Protein AF-A0A8J6APU3-F1 (afdb_monomer_lite)

Organism: NCBI:txid201153

InterPro domains:
  IPR000061 SWAP/Surp [PF01805] (98-144)
  IPR000061 SWAP/Surp [PS50128] (8-51)
  IPR000061 SWAP/Surp [PS50128] (97-137)
  IPR000061 SWAP/Surp [SM00648] (6-60)
  IPR000061 SWAP/Surp [SM00648] (95-146)
  IPR022030 Splicing factor 3A subunit 1, conserved domain [PF12230] (175-327)
  IPR035967 SWAP/Surp superfamily [G3DSA:1.10.10.790] (98-146)
  IPR035967 SWAP/Surp superfamily [SSF109905] (78-145)
  IPR045146 Splicing factor 3A subunit 1 [PTHR15316] (28-397)

pLDDT: mean 70.63, std 18.74, range [27.7, 94.56]

Structure (mmCIF, N/CA/C/O backbone):
data_AF-A0A8J6APU3-F1
#
_entry.id   AF-A0A8J6APU3-F1
#
loop_
_atom_site.group_PDB
_atom_site.id
_atom_site.type_symbol
_atom_site.label_atom_id
_atom_site.label_alt_id
_atom_site.label_comp_id
_atom_site.label_asym_id
_atom_site.label_entity_id
_atom_site.label_seq_id
_atom_site.pdbx_PDB_ins_code
_atom_site.Cartn_x
_atom_site.Cartn_y
_atom_site.Cartn_z
_atom_site.occupancy
_atom_site.B_iso_or_equiv
_atom_site.auth_seq_id
_atom_site.auth_comp_id
_atom_site.auth_asym_id
_atom_site.auth_atom_id
_atom_site.pdbx_PDB_model_num
ATOM 1 N N . MET A 1 1 ? -46.783 -2.127 -3.466 1.00 32.34 1 MET A N 1
ATOM 2 C CA . MET A 1 1 ? -48.117 -1.598 -3.127 1.00 32.34 1 MET A CA 1
ATOM 3 C C . MET A 1 1 ? -47.924 -0.583 -2.020 1.00 32.34 1 MET A C 1
ATOM 5 O O . MET A 1 1 ? -47.580 -0.977 -0.917 1.00 32.34 1 MET A O 1
ATOM 9 N N . GLY A 1 2 ? -47.974 0.704 -2.359 1.00 40.50 2 GLY A N 1
ATOM 10 C CA . GLY A 1 2 ? -47.818 1.807 -1.412 1.00 40.50 2 GLY A CA 1
ATOM 11 C C . GLY A 1 2 ? -49.187 2.360 -1.051 1.00 40.50 2 GLY A C 1
ATOM 12 O O . GLY A 1 2 ? -49.565 3.407 -1.561 1.00 40.50 2 GLY A O 1
ATOM 13 N N . GLU A 1 3 ? -49.946 1.629 -0.237 1.00 48.41 3 GLU A N 1
ATOM 14 C CA . GLU A 1 3 ? -51.064 2.245 0.475 1.00 48.41 3 GLU A CA 1
ATOM 15 C C . GLU A 1 3 ? -50.452 3.099 1.584 1.00 48.41 3 GLU A C 1
ATOM 17 O O . GLU A 1 3 ? -49.769 2.589 2.475 1.00 48.41 3 GLU A O 1
ATOM 22 N N . GLU A 1 4 ? -50.606 4.417 1.470 1.00 55.50 4 GLU A N 1
ATOM 23 C CA . GLU A 1 4 ? -50.186 5.350 2.507 1.00 55.50 4 GLU A CA 1
ATOM 24 C C . GLU A 1 4 ? -50.868 4.954 3.818 1.00 55.50 4 GLU A C 1
ATOM 26 O O . GLU A 1 4 ? -52.095 4.979 3.935 1.00 55.50 4 GLU A O 1
ATOM 31 N N . LEU A 1 5 ? -50.068 4.532 4.800 1.00 61.56 5 LEU A N 1
ATOM 32 C CA . LEU A 1 5 ? -50.593 4.145 6.100 1.00 61.56 5 LEU A CA 1
ATOM 33 C C . LEU A 1 5 ? -51.383 5.307 6.723 1.00 61.56 5 LEU A C 1
ATOM 35 O O . LEU A 1 5 ? -50.928 6.454 6.650 1.00 61.56 5 LEU A O 1
ATOM 39 N N . PRO A 1 6 ? -52.511 5.032 7.406 1.00 76.56 6 PRO A N 1
ATOM 40 C CA . PRO A 1 6 ? -53.316 6.077 8.018 1.00 76.56 6 PRO A CA 1
ATOM 41 C C . PRO A 1 6 ? -52.469 6.966 8.947 1.00 76.56 6 PRO A C 1
ATOM 43 O O . PRO A 1 6 ? -51.793 6.443 9.841 1.00 76.56 6 PRO A O 1
ATOM 46 N N . PRO A 1 7 ? -52.524 8.306 8.818 1.00 78.38 7 PRO A N 1
ATOM 47 C CA . PRO A 1 7 ? -51.720 9.221 9.638 1.00 78.38 7 PRO A CA 1
ATOM 48 C C . PRO A 1 7 ? -52.006 9.072 11.143 1.00 78.38 7 PRO A C 1
ATOM 50 O O . PRO A 1 7 ? -51.136 9.325 11.979 1.00 78.38 7 PRO A O 1
ATOM 53 N N . LEU A 1 8 ? -53.204 8.591 11.487 1.00 82.19 8 LEU A N 1
ATOM 54 C CA . LEU A 1 8 ? -53.619 8.259 12.850 1.00 82.19 8 LEU A CA 1
ATOM 55 C C . LEU A 1 8 ? -52.772 7.143 13.480 1.00 82.19 8 LEU A C 1
ATOM 57 O O . LEU A 1 8 ? -52.481 7.208 14.675 1.00 82.19 8 LEU A O 1
ATOM 61 N N . LEU A 1 9 ? -52.332 6.151 12.700 1.00 84.50 9 LEU A N 1
ATOM 62 C CA . LEU A 1 9 ? -51.516 5.036 13.192 1.00 84.50 9 LEU A CA 1
ATOM 63 C C . LEU A 1 9 ? -50.128 5.521 13.625 1.00 84.50 9 LEU A C 1
ATOM 65 O O . LEU A 1 9 ? -49.634 5.147 14.686 1.00 84.50 9 LEU A O 1
ATOM 69 N N . LYS A 1 10 ? -49.533 6.435 12.855 1.00 84.50 10 LYS A N 1
ATOM 70 C CA . LYS A 1 10 ? -48.237 7.037 13.188 1.00 84.50 10 LYS A CA 1
ATOM 71 C C . LYS A 1 10 ? -48.311 7.904 14.449 1.00 84.50 10 LYS A C 1
ATOM 73 O O . LYS A 1 10 ? -47.533 7.702 15.376 1.00 84.50 10 LYS A O 1
ATOM 78 N N . GLN A 1 11 ? -49.286 8.811 14.525 1.00 87.50 11 GLN A N 1
ATOM 79 C CA . GLN A 1 11 ? -49.452 9.704 15.683 1.00 87.50 11 GLN A CA 1
ATOM 80 C C . GLN A 1 11 ? -49.781 8.947 16.978 1.00 87.50 11 GLN A C 1
ATOM 82 O O . GLN A 1 11 ? -49.394 9.358 18.073 1.00 87.50 11 GLN A O 1
ATOM 87 N N . THR A 1 12 ? -50.526 7.844 16.877 1.00 86.44 12 THR A N 1
ATOM 88 C CA . THR A 1 12 ? -50.808 6.987 18.035 1.00 86.44 12 THR A CA 1
ATOM 89 C C . THR A 1 12 ? -49.590 6.179 18.449 1.00 86.44 12 THR A C 1
ATOM 91 O O . THR A 1 12 ? -49.342 6.072 19.649 1.00 86.44 12 THR A O 1
ATOM 94 N N . ALA A 1 13 ? -48.803 5.669 17.497 1.00 87.19 13 ALA A N 1
ATOM 95 C CA . ALA A 1 13 ? -47.566 4.954 17.793 1.00 87.19 13 ALA A CA 1
ATOM 96 C C . ALA A 1 13 ? -46.557 5.852 18.523 1.00 87.19 13 ALA A C 1
ATOM 98 O O . ALA A 1 13 ? -45.991 5.429 19.527 1.00 87.19 13 ALA A O 1
ATOM 99 N N . GLU A 1 14 ? -46.406 7.110 18.095 1.00 87.38 14 GLU A N 1
ATOM 100 C CA . GLU A 1 14 ? -45.555 8.112 18.757 1.00 87.38 14 GLU A CA 1
ATOM 101 C C . GLU A 1 14 ? -45.978 8.332 20.222 1.00 87.38 14 GLU A C 1
ATOM 103 O O . GLU A 1 14 ? -45.182 8.146 21.142 1.00 87.38 14 GLU A O 1
ATOM 108 N N . LYS A 1 15 ? -47.268 8.595 20.474 1.00 86.19 15 LYS A N 1
ATOM 109 C CA . LYS A 1 15 ? -47.791 8.816 21.839 1.00 86.19 15 LYS A CA 1
ATOM 110 C C . LYS A 1 15 ? -47.690 7.587 22.746 1.00 86.19 15 LYS A C 1
ATOM 112 O O . LYS A 1 15 ? -47.531 7.714 23.968 1.00 86.19 15 LYS A O 1
ATOM 117 N N . VAL A 1 16 ? -47.830 6.394 22.171 1.00 89.00 16 VAL A N 1
ATOM 118 C CA . VAL A 1 16 ? -47.696 5.119 22.887 1.00 89.00 16 VAL A CA 1
ATOM 119 C C . VAL A 1 16 ? -46.230 4.826 23.208 1.00 89.00 16 VAL A C 1
ATOM 121 O O . VAL A 1 16 ? -45.948 4.336 24.302 1.00 89.00 16 VAL A O 1
ATOM 124 N N . ALA A 1 17 ? -45.306 5.188 22.317 1.00 85.44 17 ALA A N 1
ATOM 125 C CA . ALA A 1 17 ? -43.870 5.006 22.501 1.00 85.44 17 ALA A CA 1
ATOM 126 C C . ALA A 1 17 ? -43.248 5.959 23.543 1.00 85.44 17 ALA A C 1
ATOM 128 O O . ALA A 1 17 ? -42.246 5.599 24.154 1.00 85.44 17 ALA A O 1
ATOM 129 N N . GLU A 1 18 ? -43.854 7.124 23.819 1.00 85.44 18 GLU A N 1
ATOM 130 C CA . GLU A 1 18 ? -43.413 8.115 24.829 1.00 85.44 18 GLU A CA 1
ATOM 131 C C . GLU A 1 18 ? -43.558 7.640 26.302 1.00 85.44 18 GLU A C 1
ATOM 133 O O . GLU A 1 18 ? -43.985 8.389 27.182 1.00 85.44 18 GLU A O 1
ATOM 138 N N . GLY A 1 19 ? -43.333 6.364 26.614 1.00 76.56 19 GLY A N 1
ATOM 139 C CA . GLY A 1 19 ? -43.413 5.830 27.977 1.00 76.56 19 GLY A CA 1
ATOM 140 C C . GLY A 1 19 ? -43.647 4.322 28.025 1.00 76.56 19 GLY A C 1
ATOM 141 O O . GLY A 1 19 ? -43.232 3.581 27.134 1.00 76.56 19 GLY A O 1
ATOM 142 N N . ASP A 1 20 ? -44.325 3.850 29.073 1.00 83.44 20 ASP A N 1
ATOM 143 C CA . ASP A 1 20 ? -44.673 2.434 29.189 1.00 83.44 20 ASP A CA 1
ATOM 144 C C . ASP A 1 20 ? -45.795 2.051 28.207 1.00 83.44 20 ASP A C 1
ATOM 146 O O . ASP A 1 20 ? -46.993 2.180 28.485 1.00 83.44 20 ASP A O 1
ATOM 150 N N . TYR A 1 21 ? -45.379 1.625 27.014 1.00 82.62 21 TYR A N 1
ATOM 151 C CA . TYR A 1 21 ? -46.256 1.246 25.909 1.00 82.62 21 TYR A CA 1
ATOM 152 C C . TYR A 1 21 ? -47.285 0.179 26.292 1.00 82.62 21 TYR A C 1
ATOM 154 O O . TYR A 1 21 ? -48.434 0.302 25.880 1.00 82.62 21 TYR A O 1
ATOM 162 N N . MET A 1 22 ? -46.933 -0.812 27.122 1.00 81.06 22 MET A N 1
ATOM 163 C CA . MET A 1 22 ? -47.858 -1.889 27.501 1.00 81.06 22 MET A CA 1
ATOM 164 C C . MET A 1 22 ? -49.044 -1.337 28.295 1.00 81.06 22 MET A C 1
ATOM 166 O O . MET A 1 22 ? -50.201 -1.637 27.992 1.00 81.06 22 MET A O 1
ATOM 170 N N . TYR A 1 23 ? -48.767 -0.451 29.254 1.00 84.31 23 TYR A N 1
ATOM 171 C CA . TYR A 1 23 ? -49.804 0.229 30.024 1.00 84.31 23 TYR A CA 1
ATOM 172 C C . TYR A 1 23 ? -50.648 1.169 29.148 1.00 84.31 23 TYR A C 1
ATOM 174 O O . TYR A 1 23 ? -51.879 1.160 29.218 1.00 84.31 23 TYR A O 1
ATOM 182 N N . LYS A 1 24 ? -50.006 1.957 28.275 1.00 82.62 24 LYS A N 1
ATOM 183 C CA . LYS A 1 24 ? -50.699 2.899 27.381 1.00 82.62 24 LYS A CA 1
ATOM 184 C C . LYS A 1 24 ? -51.589 2.194 26.355 1.00 82.62 24 LYS A C 1
ATOM 186 O O . LYS A 1 24 ? -52.689 2.677 26.098 1.00 82.62 24 LYS A O 1
ATOM 191 N N . ILE A 1 25 ? -51.164 1.054 25.810 1.00 84.81 25 ILE A N 1
ATOM 192 C CA . ILE A 1 25 ? -51.972 0.236 24.894 1.00 84.81 25 ILE A CA 1
ATOM 193 C C . ILE A 1 25 ? -53.213 -0.288 25.619 1.00 84.81 25 ILE A C 1
ATOM 195 O O . ILE A 1 25 ? -54.319 -0.134 25.105 1.00 84.81 25 ILE A O 1
ATOM 199 N N . GLY A 1 26 ? -53.063 -0.831 26.833 1.00 81.75 26 GLY A N 1
ATOM 200 C CA . GLY A 1 26 ? -54.200 -1.288 27.640 1.00 81.75 26 GLY A CA 1
ATOM 201 C C . GLY A 1 26 ? -55.183 -0.160 27.977 1.00 81.75 26 GLY A C 1
ATOM 202 O O . GLY A 1 26 ? -56.396 -0.310 27.819 1.00 81.75 26 GLY A O 1
ATOM 203 N N . TYR A 1 27 ? -54.663 1.006 28.361 1.00 84.81 27 TYR A N 1
ATOM 204 C CA . TYR A 1 27 ? -55.464 2.188 28.680 1.00 84.81 27 TYR A CA 1
ATOM 205 C C . TYR A 1 27 ? -56.222 2.753 27.468 1.00 84.81 27 TYR A C 1
ATOM 207 O O . TYR A 1 27 ? -57.401 3.102 27.568 1.00 84.81 27 TYR A O 1
ATOM 215 N N . LEU A 1 28 ? -55.559 2.843 26.311 1.00 82.69 28 LEU A N 1
ATOM 216 C CA . LEU A 1 28 ? -56.161 3.356 25.080 1.00 82.69 28 LEU A CA 1
ATOM 217 C C . LEU A 1 28 ? -57.164 2.366 24.484 1.00 82.69 28 LEU A C 1
ATOM 219 O O . LEU A 1 28 ? -58.228 2.797 24.049 1.00 82.69 28 LEU A O 1
ATOM 223 N N . ARG A 1 29 ? -56.912 1.053 24.562 1.00 83.56 29 ARG A N 1
ATOM 224 C CA . ARG A 1 29 ? -57.904 0.031 24.188 1.00 83.56 29 ARG A CA 1
ATOM 225 C C . ARG A 1 29 ? -59.203 0.207 24.974 1.00 83.56 29 ARG A C 1
ATOM 227 O O . ARG A 1 29 ? -60.267 0.267 24.371 1.00 83.56 29 ARG A O 1
ATOM 234 N N . GLY A 1 30 ? -59.126 0.399 26.293 1.00 80.62 30 GLY A N 1
ATOM 235 C CA . GLY A 1 30 ? -60.315 0.603 27.131 1.00 80.62 30 GLY A CA 1
ATOM 236 C C . GLY A 1 30 ? -61.104 1.881 26.811 1.00 80.62 30 GLY A C 1
ATOM 237 O O . GLY A 1 30 ? -62.327 1.897 26.913 1.00 80.62 30 GLY A O 1
ATOM 238 N N . LYS A 1 31 ? -60.427 2.956 26.390 1.00 82.25 31 LYS A N 1
ATOM 239 C CA . LYS A 1 31 ? -61.074 4.239 26.058 1.00 82.25 31 LYS A CA 1
ATOM 240 C C . LYS A 1 31 ? -61.615 4.324 24.636 1.00 82.25 31 LYS A C 1
ATOM 242 O O . LYS A 1 31 ? -62.488 5.149 24.370 1.00 82.25 31 LYS A O 1
ATOM 247 N N . VAL A 1 32 ? -61.064 3.530 23.724 1.00 80.62 32 VAL A N 1
ATOM 248 C CA . VAL A 1 32 ? -61.263 3.704 22.283 1.00 80.62 32 VAL A CA 1
ATOM 249 C C . VAL A 1 32 ? -61.866 2.454 21.620 1.00 80.62 32 VAL A C 1
ATOM 251 O O . VAL A 1 32 ? -62.136 2.474 20.426 1.00 80.62 32 VAL A O 1
ATOM 254 N N . ALA A 1 33 ? -62.202 1.419 22.403 1.00 75.75 33 ALA A N 1
ATOM 255 C CA . ALA A 1 33 ? -62.809 0.159 21.949 1.00 75.75 33 ALA A CA 1
ATOM 256 C C . ALA A 1 33 ? -64.020 0.318 21.010 1.00 75.75 33 ALA A C 1
ATOM 258 O O . ALA A 1 33 ? -64.221 -0.506 20.125 1.00 75.75 33 ALA A O 1
ATOM 259 N N . ASN A 1 34 ? -64.811 1.383 21.173 1.00 78.25 34 ASN A N 1
ATOM 260 C CA . ASN A 1 34 ? -66.019 1.617 20.376 1.00 78.25 34 ASN A CA 1
ATOM 261 C C . ASN A 1 34 ? -65.777 2.452 19.105 1.00 78.25 34 ASN A C 1
ATOM 263 O O . ASN A 1 34 ? -66.731 2.743 18.386 1.00 78.25 34 ASN A O 1
ATOM 267 N N . ARG A 1 35 ? -64.539 2.893 18.830 1.00 83.12 35 ARG A N 1
ATOM 268 C CA . ARG A 1 35 ? -64.227 3.702 17.643 1.00 83.12 35 ARG A CA 1
ATOM 269 C C . ARG A 1 35 ? -63.579 2.839 16.555 1.00 83.12 35 ARG A C 1
ATOM 271 O O . ARG A 1 35 ? -62.483 2.328 16.782 1.00 83.12 35 ARG A O 1
ATOM 278 N N . PRO A 1 36 ? -64.182 2.740 15.355 1.00 80.25 36 PRO A N 1
ATOM 279 C CA . PRO A 1 36 ? -63.634 1.925 14.268 1.00 80.25 36 PRO A CA 1
ATOM 280 C C . PRO A 1 36 ? -62.301 2.470 13.733 1.00 80.25 36 PRO A C 1
ATOM 282 O O . PRO A 1 36 ? -61.486 1.712 13.224 1.00 80.25 36 PRO A O 1
ATOM 285 N N . GLU A 1 37 ? -62.033 3.766 13.915 1.00 80.81 37 GLU A N 1
ATOM 286 C CA . GLU A 1 37 ? -60.779 4.427 13.520 1.00 80.81 37 GLU A CA 1
ATOM 287 C C . GLU A 1 37 ? -59.535 3.869 14.233 1.00 80.81 37 GLU A C 1
ATOM 289 O O . GLU A 1 37 ? -58.425 4.041 13.741 1.00 80.81 37 GLU A O 1
ATOM 294 N N . PHE A 1 38 ? -59.711 3.201 15.379 1.00 82.81 38 PHE A N 1
ATOM 295 C CA . PHE A 1 38 ? -58.631 2.615 16.182 1.00 82.81 38 PHE A CA 1
ATOM 296 C C . PHE A 1 38 ? -58.714 1.086 16.230 1.00 82.81 38 PHE A C 1
ATOM 298 O O . PHE A 1 38 ? -58.147 0.462 17.129 1.00 82.81 38 PHE A O 1
ATOM 305 N N . ALA A 1 39 ? -59.396 0.470 15.258 1.00 83.06 39 ALA A N 1
ATOM 306 C CA . ALA A 1 39 ? -59.475 -0.984 15.129 1.00 83.06 39 ALA A CA 1
ATOM 307 C C . ALA A 1 39 ? -58.082 -1.643 15.091 1.00 83.06 39 ALA A C 1
ATOM 309 O O . ALA A 1 39 ? -57.896 -2.689 15.711 1.00 83.06 39 ALA A O 1
ATOM 310 N N . PHE A 1 40 ? -57.085 -0.948 14.522 1.00 85.81 40 PHE A N 1
ATOM 311 C CA . PHE A 1 40 ? -55.686 -1.387 14.447 1.00 85.81 40 PHE A CA 1
ATOM 312 C C . PHE A 1 40 ? -55.004 -1.576 15.811 1.00 85.81 40 PHE A C 1
ATOM 314 O O . PHE A 1 40 ? -53.901 -2.112 15.870 1.00 85.81 40 PHE A O 1
ATOM 321 N N . MET A 1 41 ? -55.609 -1.126 16.917 1.00 83.38 41 MET A N 1
ATOM 322 C CA . MET A 1 41 ? -55.101 -1.384 18.269 1.00 83.38 41 MET A CA 1
ATOM 323 C C . MET A 1 41 ? -55.495 -2.768 18.803 1.00 83.38 41 MET A C 1
ATOM 325 O O . MET A 1 41 ? -54.903 -3.227 19.787 1.00 83.38 41 MET A O 1
ATOM 329 N N . ASN A 1 42 ? -56.471 -3.434 18.187 1.00 85.12 42 ASN A N 1
ATOM 330 C CA . ASN A 1 42 ? -56.904 -4.774 18.566 1.00 85.12 42 ASN A CA 1
ATOM 331 C C . ASN A 1 42 ? -56.001 -5.830 17.925 1.00 85.12 42 ASN A C 1
ATOM 333 O O . ASN A 1 42 ? -55.644 -5.720 16.760 1.00 85.12 42 ASN A O 1
ATOM 337 N N . GLU A 1 43 ? -55.691 -6.897 18.662 1.00 83.94 43 GLU A N 1
ATOM 338 C CA . GLU A 1 43 ? -54.866 -8.017 18.165 1.00 83.94 43 GLU A CA 1
ATOM 339 C C . GLU A 1 43 ? -55.480 -8.759 16.973 1.00 83.94 43 GLU A C 1
ATOM 341 O O . GLU A 1 43 ? -54.780 -9.461 16.252 1.00 83.94 43 GLU A O 1
ATOM 346 N N . THR A 1 44 ? -56.782 -8.597 16.751 1.00 84.81 44 THR A N 1
ATOM 347 C CA . THR A 1 44 ? -57.516 -9.227 15.653 1.00 84.81 44 THR A CA 1
ATOM 348 C C . THR A 1 44 ? -57.380 -8.487 14.318 1.00 84.81 44 THR A C 1
ATOM 350 O O . THR A 1 44 ? -57.840 -9.006 13.305 1.00 84.81 44 THR A O 1
ATOM 353 N N . ASP A 1 45 ? -56.810 -7.276 14.298 1.00 85.69 45 ASP A N 1
ATOM 354 C CA . ASP A 1 45 ? -56.648 -6.466 13.082 1.00 85.69 45 ASP A CA 1
ATOM 355 C C . ASP A 1 45 ? -55.291 -6.755 12.395 1.00 85.69 45 ASP A C 1
ATOM 357 O O . ASP A 1 45 ? -54.252 -6.704 13.062 1.00 85.69 45 ASP A O 1
ATOM 361 N N . PRO A 1 46 ? -55.247 -7.006 11.069 1.00 86.94 46 PRO A N 1
ATOM 362 C CA . PRO A 1 46 ? -54.002 -7.151 10.305 1.00 86.94 46 PRO A CA 1
ATOM 363 C C . PRO A 1 46 ? -52.991 -6.003 10.478 1.00 86.94 46 PRO A C 1
ATOM 365 O O . PRO A 1 46 ? -51.780 -6.224 10.405 1.00 86.94 46 PRO A O 1
ATOM 368 N N . LEU A 1 47 ? -53.460 -4.776 10.731 1.00 86.88 47 LEU A N 1
ATOM 369 C CA . LEU A 1 47 ? -52.611 -3.592 10.908 1.00 86.88 47 LEU A CA 1
ATOM 370 C C . LEU A 1 47 ? -51.951 -3.510 12.295 1.00 86.88 47 LEU A C 1
ATOM 372 O O . LEU A 1 47 ? -51.008 -2.733 12.479 1.00 86.88 47 LEU A O 1
ATOM 376 N N . TYR A 1 48 ? -52.379 -4.333 13.256 1.00 87.44 48 TYR A N 1
ATOM 377 C CA . TYR A 1 48 ? -51.821 -4.365 14.609 1.00 87.44 48 TYR A CA 1
ATOM 378 C C . TYR A 1 48 ? -50.331 -4.728 14.625 1.00 87.44 48 TYR A C 1
ATOM 380 O O . TYR A 1 48 ? -49.544 -4.113 15.349 1.00 87.44 48 TYR A O 1
ATOM 388 N N . GLY A 1 49 ? -49.915 -5.671 13.773 1.00 87.00 49 GLY A N 1
ATOM 389 C CA . GLY A 1 49 ? -48.507 -6.053 13.637 1.00 87.00 49 GLY A CA 1
ATOM 390 C C . GLY A 1 49 ? -47.625 -4.893 13.164 1.00 87.00 49 GLY A C 1
ATOM 391 O O . GLY A 1 49 ? -46.547 -4.666 13.714 1.00 87.00 49 GLY A O 1
ATOM 392 N N . HIS A 1 50 ? -48.111 -4.099 12.205 1.00 85.81 50 HIS A N 1
ATOM 393 C CA . HIS A 1 50 ? -47.398 -2.918 11.713 1.00 85.81 50 HIS A CA 1
ATOM 394 C C . HIS A 1 50 ? -47.357 -1.797 12.764 1.00 85.81 50 HIS A C 1
ATOM 396 O O . HIS A 1 50 ? -46.331 -1.137 12.932 1.00 85.81 50 HIS A O 1
ATOM 402 N N . PHE A 1 51 ? -48.446 -1.591 13.511 1.00 88.81 51 PHE A N 1
ATOM 403 C CA . PHE A 1 51 ? -48.488 -0.648 14.630 1.00 88.81 51 PHE A CA 1
ATOM 404 C C . PHE A 1 51 ? -47.474 -1.013 15.727 1.00 88.81 51 PHE A C 1
ATOM 406 O O . PHE A 1 51 ? -46.706 -0.153 16.158 1.00 88.81 51 PHE A O 1
ATOM 413 N N . MET A 1 52 ? -47.394 -2.289 16.120 1.00 86.81 52 MET A N 1
ATOM 414 C CA . MET A 1 52 ? -46.409 -2.759 17.101 1.00 86.81 52 MET A CA 1
ATOM 415 C C . MET A 1 52 ? -44.975 -2.624 16.597 1.00 86.81 52 MET A C 1
ATOM 417 O O . MET A 1 52 ? -44.119 -2.141 17.336 1.00 86.81 52 MET A O 1
ATOM 421 N N . ALA A 1 53 ? -44.711 -2.965 15.334 1.00 85.38 53 ALA A N 1
ATOM 422 C CA . ALA A 1 53 ? -43.401 -2.750 14.725 1.00 85.38 53 ALA A CA 1
ATOM 423 C C . ALA A 1 53 ? -42.997 -1.264 14.750 1.00 85.38 53 ALA A C 1
ATOM 425 O O . ALA A 1 53 ? -41.842 -0.940 15.018 1.00 85.38 53 ALA A O 1
ATOM 426 N N . MET A 1 54 ? -43.950 -0.351 14.541 1.00 84.56 54 MET A N 1
ATOM 427 C CA . MET A 1 54 ? -43.710 1.091 14.577 1.00 84.56 54 MET A CA 1
ATOM 428 C C . MET A 1 54 ? -43.447 1.610 15.996 1.00 84.56 54 MET A C 1
ATOM 430 O O . MET A 1 54 ? -42.493 2.356 16.201 1.00 84.56 54 MET A O 1
ATOM 434 N N . VAL A 1 55 ? -44.231 1.176 16.989 1.00 88.75 55 VAL A N 1
ATOM 435 C CA . VAL A 1 55 ? -43.992 1.489 18.411 1.00 88.75 55 VAL A CA 1
ATOM 436 C C . VAL A 1 55 ? -42.615 0.984 18.845 1.00 88.75 55 VAL A C 1
ATOM 438 O O . VAL A 1 55 ? -41.865 1.715 19.492 1.00 88.75 55 VAL A O 1
ATOM 441 N N . MET A 1 56 ? -42.252 -0.236 18.440 1.00 84.69 56 MET A N 1
ATOM 442 C CA . MET A 1 56 ? -40.942 -0.814 18.728 1.00 84.69 56 MET A CA 1
ATOM 443 C C . MET A 1 56 ? -39.817 -0.049 18.040 1.00 84.69 56 MET A C 1
ATOM 445 O O . MET A 1 56 ? -38.814 0.198 18.691 1.00 84.69 56 MET A O 1
ATOM 449 N N . ARG A 1 57 ? -39.991 0.393 16.788 1.00 85.31 57 ARG A N 1
ATOM 450 C CA . ARG A 1 57 ? -38.999 1.192 16.048 1.00 85.31 57 ARG A CA 1
ATOM 451 C C . ARG A 1 57 ? -38.800 2.596 16.622 1.00 85.31 57 ARG A C 1
ATOM 453 O O . ARG A 1 57 ? -37.704 3.131 16.546 1.00 85.31 57 ARG A O 1
ATOM 460 N N . ILE A 1 58 ? -39.847 3.213 17.168 1.00 86.44 58 ILE A N 1
ATOM 461 C CA . ILE A 1 58 ? -39.745 4.537 17.803 1.00 86.44 58 ILE A CA 1
ATOM 462 C C . ILE A 1 58 ? -39.093 4.417 19.186 1.00 86.44 58 ILE A C 1
ATOM 464 O O . ILE A 1 58 ? -38.284 5.261 19.561 1.00 86.44 58 ILE A O 1
ATOM 468 N N . ARG A 1 59 ? -39.435 3.370 19.949 1.00 83.62 59 ARG A N 1
ATOM 469 C CA . ARG A 1 59 ? -38.923 3.148 21.309 1.00 83.62 59 ARG A CA 1
ATOM 470 C C . ARG A 1 59 ? -37.495 2.618 21.317 1.00 83.62 59 ARG A C 1
ATOM 472 O O . ARG A 1 59 ? -36.647 3.122 22.044 1.00 83.62 59 ARG A O 1
ATOM 479 N N . ASN A 1 60 ? -37.273 1.571 20.540 1.00 78.00 60 ASN A N 1
ATOM 480 C CA . ASN A 1 60 ? -35.964 1.084 20.180 1.00 78.00 60 ASN A CA 1
ATOM 481 C C . ASN A 1 60 ? -35.772 1.564 18.751 1.00 78.00 60 ASN A C 1
ATOM 483 O O . ASN A 1 60 ? -36.113 0.816 17.827 1.00 78.00 60 ASN A O 1
ATOM 487 N N . PRO A 1 61 ? -35.262 2.791 18.540 1.00 73.50 61 PRO A N 1
ATOM 488 C CA . PRO A 1 61 ? -34.602 3.053 17.286 1.00 73.50 61 PRO A CA 1
ATOM 489 C C . PRO A 1 61 ? -33.491 2.013 17.239 1.00 73.50 61 PRO A C 1
ATOM 491 O O . PRO A 1 61 ? -32.428 2.181 17.827 1.00 73.50 61 PRO A O 1
ATOM 494 N N . VAL A 1 62 ? -33.777 0.875 16.598 1.00 54.03 62 VAL A N 1
ATOM 495 C CA . VAL A 1 62 ? -32.751 0.130 15.906 1.00 54.03 62 VAL A CA 1
ATOM 496 C C . VAL A 1 62 ? -32.117 1.247 15.118 1.00 54.03 62 VAL A C 1
ATOM 498 O O . VAL A 1 62 ? -32.782 1.884 14.293 1.00 54.03 62 VAL A O 1
ATOM 501 N N . GLU A 1 63 ? -30.896 1.600 15.508 1.00 52.78 63 GLU A N 1
ATOM 502 C CA . GLU A 1 63 ? -29.969 2.171 14.571 1.00 52.78 63 GLU A CA 1
ATOM 503 C C . GLU A 1 63 ? -30.067 1.200 13.402 1.00 52.78 63 GLU A C 1
ATOM 505 O O . GLU A 1 63 ? -29.466 0.129 13.410 1.00 52.78 63 GLU A O 1
ATOM 510 N N . GLU A 1 64 ? -30.957 1.496 12.448 1.00 47.53 64 GLU A N 1
ATOM 511 C CA . GLU A 1 64 ? -30.763 1.124 11.072 1.00 47.53 64 GLU A CA 1
ATOM 512 C C . GLU A 1 64 ? -29.416 1.739 10.816 1.00 47.53 64 GLU A C 1
ATOM 514 O O . GLU A 1 64 ? -29.277 2.943 10.583 1.00 47.53 64 GLU A O 1
ATOM 519 N N . ALA A 1 65 ? -28.431 0.899 11.095 1.00 44.75 65 ALA A N 1
ATOM 520 C CA . ALA A 1 65 ? -27.098 0.938 10.639 1.00 44.75 65 ALA A CA 1
ATOM 521 C C . ALA A 1 65 ? -27.122 1.727 9.338 1.00 44.75 65 ALA A C 1
ATOM 523 O O . ALA A 1 65 ? -27.335 1.200 8.254 1.00 44.75 65 ALA A O 1
ATOM 524 N N . LYS A 1 66 ? -26.788 3.008 9.458 1.00 42.94 66 LYS A N 1
ATOM 525 C CA . LYS A 1 66 ? -25.844 3.608 8.535 1.00 42.94 66 LYS A CA 1
ATOM 526 C C . LYS A 1 66 ? -24.485 2.911 8.732 1.00 42.94 66 LYS A C 1
ATOM 528 O O . LYS A 1 66 ? -23.478 3.561 8.982 1.00 42.94 66 LYS A O 1
ATOM 533 N N . GLU A 1 67 ? -24.459 1.583 8.648 1.00 49.59 67 GLU A N 1
ATOM 534 C CA . GLU A 1 67 ? -23.480 0.884 7.839 1.00 49.59 67 GLU A CA 1
ATOM 535 C C . GLU A 1 67 ? -23.828 1.387 6.427 1.00 49.59 67 GLU A C 1
ATOM 537 O O . GLU A 1 67 ? -24.859 1.045 5.878 1.00 49.59 67 GLU A O 1
ATOM 542 N N . GLU A 1 68 ? -23.185 2.370 5.815 1.00 48.47 68 GLU A N 1
ATOM 543 C CA . GLU A 1 68 ? -21.787 2.760 5.809 1.00 48.47 68 GLU A CA 1
ATOM 544 C C . GLU A 1 68 ? -21.756 4.276 5.506 1.00 48.47 68 GLU A C 1
ATOM 546 O O . GLU A 1 68 ? -22.395 4.737 4.558 1.00 48.47 68 GLU A O 1
ATOM 551 N N . PRO A 1 69 ? -21.117 5.116 6.342 1.00 45.78 69 PRO A N 1
ATOM 552 C CA . PRO A 1 69 ? -19.989 5.874 5.781 1.00 45.78 69 PRO A CA 1
ATOM 553 C C . PRO A 1 69 ? -18.841 6.132 6.772 1.00 45.78 69 PRO A C 1
ATOM 555 O O . PRO A 1 69 ? -17.819 6.700 6.388 1.00 45.78 69 PRO A O 1
ATOM 558 N N . VAL A 1 70 ? -18.965 5.734 8.045 1.00 45.03 70 VAL A N 1
ATOM 559 C CA . VAL A 1 70 ? -17.937 6.046 9.059 1.00 45.03 70 VAL A CA 1
ATOM 560 C C . VAL A 1 70 ? -16.654 5.240 8.819 1.00 45.03 70 VAL A C 1
ATOM 562 O O . VAL A 1 70 ? -15.561 5.790 8.927 1.00 45.03 70 VAL A O 1
ATOM 565 N N . VAL A 1 71 ? -16.769 3.979 8.387 1.00 49.56 71 VAL A N 1
ATOM 566 C CA . VAL A 1 71 ? -15.609 3.148 8.000 1.00 49.56 71 VAL A CA 1
ATOM 567 C C . VAL A 1 71 ? -15.026 3.587 6.648 1.00 49.56 71 VAL A C 1
ATOM 569 O O . VAL A 1 71 ? -13.819 3.518 6.419 1.00 49.56 71 VAL A O 1
ATOM 572 N N . GLU A 1 72 ? -15.859 4.114 5.749 1.00 49.50 72 GLU A N 1
ATOM 573 C CA . GLU A 1 72 ? -15.404 4.572 4.433 1.00 49.50 72 GLU A CA 1
ATOM 574 C C . GLU A 1 72 ? -14.644 5.911 4.504 1.00 49.50 72 GLU A C 1
ATOM 576 O O . GLU A 1 72 ? -13.717 6.153 3.724 1.00 49.50 72 GLU A O 1
ATOM 581 N N . ALA A 1 73 ? -14.965 6.757 5.489 1.00 46.50 73 ALA A N 1
ATOM 582 C CA . ALA A 1 73 ? -14.241 7.997 5.758 1.00 46.50 73 ALA A CA 1
ATOM 583 C C . ALA A 1 73 ? -12.850 7.758 6.377 1.00 46.50 73 ALA A C 1
ATOM 585 O O . ALA A 1 73 ? -11.900 8.464 6.032 1.00 46.50 73 ALA A O 1
ATOM 586 N N . THR A 1 74 ? -12.692 6.752 7.246 1.00 49.50 74 THR A N 1
ATOM 587 C CA . THR A 1 74 ? -11.390 6.439 7.865 1.00 49.50 74 THR A CA 1
ATOM 588 C C . THR A 1 74 ? -10.446 5.722 6.900 1.00 49.50 74 THR A C 1
ATOM 590 O O . THR A 1 74 ? -9.253 6.029 6.884 1.00 49.50 74 THR A O 1
ATOM 593 N N . ALA A 1 75 ? -10.963 4.863 6.012 1.00 47.75 75 ALA A N 1
ATOM 594 C CA . ALA A 1 75 ? -10.163 4.214 4.970 1.00 47.75 75 ALA A CA 1
ATOM 595 C C . ALA A 1 75 ? -9.600 5.213 3.936 1.00 47.75 75 ALA A C 1
ATOM 597 O O . ALA A 1 75 ? -8.463 5.068 3.486 1.00 47.75 75 ALA A O 1
ATOM 598 N N . LYS A 1 76 ? -10.350 6.272 3.593 1.00 52.53 76 LYS A N 1
ATOM 599 C CA . LYS A 1 76 ? -9.881 7.336 2.680 1.00 52.53 76 LYS A CA 1
ATOM 600 C C . LYS A 1 76 ? -8.855 8.290 3.300 1.00 52.53 76 LYS A C 1
ATOM 602 O O . LYS A 1 76 ? -8.169 8.992 2.561 1.00 52.53 76 LYS A O 1
ATOM 607 N N . ALA A 1 77 ? -8.735 8.340 4.627 1.00 52.81 77 ALA A N 1
ATOM 608 C CA . ALA A 1 77 ? -7.918 9.346 5.307 1.00 52.81 77 ALA A CA 1
ATOM 609 C C . ALA A 1 77 ? -6.437 8.965 5.445 1.00 52.81 77 ALA A C 1
ATOM 611 O O . ALA A 1 77 ? -5.613 9.817 5.802 1.00 52.81 77 ALA A O 1
ATOM 612 N N . VAL A 1 78 ? -6.061 7.711 5.176 1.00 61.91 78 VAL A N 1
ATOM 613 C CA . VAL A 1 78 ? -4.669 7.319 5.373 1.00 61.91 78 VAL A CA 1
ATOM 614 C C . VAL A 1 78 ? -3.822 7.730 4.181 1.00 61.91 78 VAL A C 1
ATOM 616 O O . VAL A 1 78 ? -3.936 7.184 3.086 1.00 61.91 78 VAL A O 1
ATOM 619 N N . ARG A 1 79 ? -2.938 8.705 4.430 1.00 64.38 79 ARG A N 1
ATOM 620 C CA . ARG A 1 79 ? -1.966 9.229 3.463 1.00 64.38 79 ARG A CA 1
ATOM 621 C C . ARG A 1 79 ? -1.324 8.092 2.672 1.00 64.38 79 ARG A C 1
ATOM 623 O O . ARG A 1 79 ? -0.839 7.123 3.262 1.00 64.38 79 ARG A O 1
ATOM 630 N N . SER A 1 80 ? -1.304 8.234 1.350 1.00 69.94 80 SER A N 1
ATOM 631 C CA . SER A 1 80 ? -0.609 7.318 0.450 1.00 69.94 80 SER A CA 1
ATOM 632 C C . SER A 1 80 ? 0.859 7.174 0.855 1.00 69.94 80 SER A C 1
ATOM 634 O O . SER A 1 80 ? 1.510 8.148 1.239 1.00 69.94 80 SER A O 1
ATOM 636 N N . LEU A 1 81 ? 1.390 5.952 0.764 1.00 76.62 81 LEU A N 1
ATOM 637 C CA . LEU A 1 81 ? 2.804 5.656 0.999 1.00 76.62 81 LEU A CA 1
ATOM 638 C C . LEU A 1 81 ? 3.649 6.158 -0.180 1.00 76.62 81 LEU A C 1
ATOM 640 O O . LEU A 1 81 ? 4.160 5.389 -0.980 1.00 76.62 81 LEU A O 1
ATOM 644 N N . GLU A 1 82 ? 3.786 7.472 -0.301 1.00 75.81 82 GLU A N 1
ATOM 645 C CA . GLU A 1 82 ? 4.449 8.113 -1.444 1.00 75.81 82 GLU A CA 1
ATOM 646 C C . GLU A 1 82 ? 5.963 7.853 -1.496 1.00 75.81 82 GLU A C 1
ATOM 648 O O . GLU A 1 82 ? 6.570 7.935 -2.561 1.00 75.81 82 GLU A O 1
ATOM 653 N N . TRP A 1 83 ? 6.567 7.515 -0.353 1.00 83.56 83 TRP A N 1
ATOM 654 C CA . TRP A 1 83 ? 8.001 7.237 -0.202 1.00 83.56 83 TRP A CA 1
ATOM 655 C C . TRP A 1 83 ? 8.357 5.751 -0.300 1.00 83.56 83 TRP A C 1
ATOM 657 O O . TRP A 1 83 ? 9.535 5.403 -0.258 1.00 83.56 83 TRP A O 1
ATOM 667 N N . VAL A 1 84 ? 7.358 4.869 -0.402 1.00 85.12 84 VAL A N 1
ATOM 668 C CA . VAL A 1 84 ? 7.570 3.425 -0.517 1.00 85.12 84 VAL A CA 1
ATOM 669 C C . VAL A 1 84 ? 7.183 3.001 -1.921 1.00 85.12 84 VAL A C 1
ATOM 671 O O . VAL A 1 84 ? 6.014 3.043 -2.294 1.00 85.12 84 VAL A O 1
ATOM 674 N N . THR A 1 85 ? 8.171 2.559 -2.688 1.00 83.19 85 THR A N 1
ATOM 675 C CA . THR A 1 85 ? 7.956 1.990 -4.019 1.00 83.19 85 THR A CA 1
ATOM 676 C C . THR A 1 85 ? 8.360 0.519 -3.981 1.00 83.19 85 THR A C 1
ATOM 678 O O . THR A 1 85 ? 9.448 0.221 -3.478 1.00 83.19 85 THR A O 1
ATOM 681 N N . PRO A 1 86 ? 7.540 -0.415 -4.498 1.00 81.44 86 PRO A N 1
ATOM 682 C CA . PRO A 1 86 ? 7.968 -1.801 -4.646 1.00 81.44 86 PRO A CA 1
ATOM 683 C C . PRO A 1 86 ? 9.190 -1.846 -5.567 1.00 81.44 86 PRO A C 1
ATOM 685 O O . PRO A 1 86 ? 9.142 -1.341 -6.687 1.00 81.44 86 PRO A O 1
ATOM 688 N N . HIS A 1 87 ? 10.296 -2.409 -5.083 1.00 83.19 87 HIS A N 1
ATOM 689 C CA . HIS A 1 87 ? 11.538 -2.465 -5.847 1.00 83.19 87 HIS A CA 1
ATOM 690 C C . HIS A 1 87 ? 11.473 -3.619 -6.860 1.00 83.19 87 HIS A C 1
ATOM 692 O O . HIS A 1 87 ? 11.390 -4.773 -6.434 1.00 83.19 87 HIS A O 1
ATOM 698 N N . PRO A 1 88 ? 11.500 -3.354 -8.179 1.00 88.50 88 PRO A N 1
ATOM 699 C CA . PRO A 1 88 ? 11.511 -4.418 -9.169 1.00 88.50 88 PRO A CA 1
ATOM 700 C C . PRO A 1 88 ? 12.887 -5.092 -9.207 1.00 88.50 88 PRO A C 1
ATOM 702 O O . PRO A 1 88 ? 13.904 -4.515 -8.808 1.00 88.50 88 PRO A O 1
ATOM 705 N N . VAL A 1 89 ? 12.926 -6.325 -9.709 1.00 87.00 89 VAL A N 1
ATOM 706 C CA . VAL A 1 89 ? 14.173 -7.077 -9.880 1.00 87.00 89 VAL A CA 1
ATOM 707 C C . VAL A 1 89 ? 15.016 -6.392 -10.959 1.00 87.00 89 VAL A C 1
ATOM 709 O O . VAL A 1 89 ? 14.615 -6.327 -12.116 1.00 87.00 89 VAL A O 1
ATOM 712 N N . MET A 1 90 ? 16.179 -5.851 -10.584 1.00 88.62 90 MET A N 1
ATOM 713 C CA . MET A 1 90 ? 17.074 -5.135 -11.500 1.00 88.62 90 MET A CA 1
ATOM 714 C C . MET A 1 90 ? 18.549 -5.347 -11.149 1.00 88.62 90 MET A C 1
ATOM 716 O O . MET A 1 90 ? 18.916 -5.581 -9.995 1.00 88.62 90 MET A O 1
ATOM 720 N N . THR A 1 91 ? 19.428 -5.200 -12.140 1.00 92.75 91 THR A N 1
ATOM 721 C CA . THR A 1 91 ? 20.879 -5.230 -11.910 1.00 92.75 91 THR A CA 1
ATOM 722 C C . THR A 1 91 ? 21.364 -3.955 -11.209 1.00 92.75 91 THR A C 1
ATOM 724 O O . THR A 1 91 ? 20.778 -2.878 -11.340 1.00 92.75 91 THR A O 1
ATOM 727 N N . LYS A 1 92 ? 22.506 -4.023 -10.506 1.00 91.94 92 LYS A N 1
ATOM 728 C CA . LYS A 1 92 ? 23.118 -2.851 -9.842 1.00 91.94 92 LYS A CA 1
ATOM 729 C C . LYS A 1 92 ? 23.373 -1.689 -10.813 1.00 91.94 92 LYS A C 1
ATOM 731 O O . LYS A 1 92 ? 23.176 -0.534 -10.440 1.00 91.94 92 LYS A O 1
ATOM 736 N N . ARG A 1 93 ? 23.795 -1.991 -12.048 1.00 91.62 93 ARG A N 1
ATOM 737 C CA . ARG A 1 93 ? 24.054 -0.990 -13.096 1.00 91.62 93 ARG A CA 1
ATOM 738 C C . ARG A 1 93 ? 22.767 -0.288 -13.529 1.00 91.62 93 ARG A C 1
ATOM 740 O O . ARG A 1 93 ? 22.749 0.939 -13.571 1.00 91.62 93 ARG A O 1
ATOM 747 N N . GLN A 1 94 ? 21.702 -1.050 -13.791 1.00 91.88 94 GLN A N 1
ATOM 748 C CA . GLN A 1 94 ? 20.382 -0.497 -14.114 1.00 91.88 94 GLN A CA 1
ATOM 749 C C . GLN A 1 94 ? 19.862 0.372 -12.971 1.00 91.88 94 GLN A C 1
ATOM 751 O O . GLN A 1 94 ? 19.455 1.501 -13.219 1.00 91.88 94 GLN A O 1
ATOM 756 N N . ARG A 1 95 ? 19.987 -0.087 -11.719 1.00 92.75 95 ARG A N 1
ATOM 757 C CA . ARG A 1 95 ? 19.615 0.697 -10.535 1.00 92.75 95 ARG A CA 1
ATOM 758 C C . ARG A 1 95 ? 20.326 2.044 -10.496 1.00 92.75 95 ARG A C 1
ATOM 760 O O . ARG A 1 95 ? 19.675 3.077 -10.412 1.00 92.75 95 ARG A O 1
ATOM 767 N N . MET A 1 96 ? 21.657 2.051 -10.580 1.00 93.19 96 MET A N 1
ATOM 768 C CA . MET A 1 96 ? 22.431 3.298 -10.544 1.00 93.19 96 MET A CA 1
ATOM 769 C C . MET A 1 96 ? 22.008 4.265 -11.649 1.00 93.19 96 MET A C 1
ATOM 771 O O . MET A 1 96 ? 21.801 5.445 -11.379 1.00 93.19 96 MET A O 1
ATOM 775 N N . ARG A 1 97 ? 21.839 3.764 -12.876 1.00 93.25 97 ARG A N 1
ATOM 776 C CA . ARG A 1 97 ? 21.412 4.587 -14.007 1.00 93.25 97 ARG A CA 1
ATOM 777 C C . ARG A 1 97 ? 20.006 5.139 -13.809 1.00 93.25 97 ARG A C 1
ATOM 779 O O . ARG A 1 97 ? 19.791 6.322 -14.041 1.00 93.25 97 ARG A O 1
ATOM 786 N N . LEU A 1 98 ? 19.075 4.313 -13.348 1.00 94.25 98 LEU A N 1
ATOM 787 C CA . LEU A 1 98 ? 17.692 4.702 -13.103 1.00 94.25 98 LEU A CA 1
ATOM 788 C C . LEU A 1 98 ? 17.614 5.792 -12.027 1.00 94.25 98 LEU A C 1
ATOM 790 O O . LEU A 1 98 ? 16.987 6.820 -12.246 1.00 94.25 98 LEU A O 1
ATOM 794 N N . HIS A 1 99 ? 18.324 5.639 -10.906 1.00 93.50 99 HIS A N 1
ATOM 795 C CA . HIS A 1 99 ? 18.379 6.681 -9.876 1.00 93.50 99 HIS A CA 1
ATOM 796 C C . HIS A 1 99 ? 19.051 7.968 -10.376 1.00 93.50 99 HIS A C 1
ATOM 798 O O . HIS A 1 99 ? 18.529 9.052 -10.137 1.00 93.50 99 HIS A O 1
ATOM 804 N N . TYR A 1 100 ? 20.174 7.867 -11.092 1.00 94.50 100 TYR A N 1
ATOM 805 C CA . TYR A 1 100 ? 20.890 9.038 -11.608 1.00 94.50 100 TYR A CA 1
ATOM 806 C C . TYR A 1 100 ? 20.067 9.810 -12.647 1.00 94.50 100 TYR A C 1
ATOM 808 O O . TYR A 1 100 ? 19.972 11.035 -12.603 1.00 94.50 100 TYR A O 1
ATOM 816 N N . THR A 1 101 ? 19.428 9.100 -13.574 1.00 94.25 101 THR A N 1
ATOM 817 C CA . THR A 1 101 ? 18.525 9.712 -14.559 1.00 94.25 101 THR A CA 1
ATOM 818 C C . THR A 1 101 ? 17.296 10.307 -13.884 1.00 94.25 101 THR A C 1
ATOM 820 O O . THR A 1 101 ? 1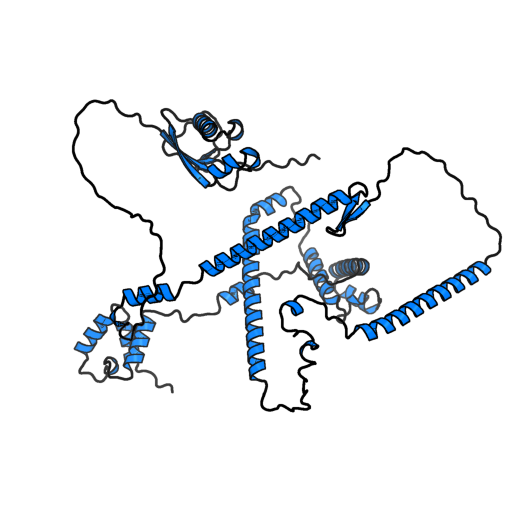6.952 11.442 -14.190 1.00 94.25 101 THR A O 1
ATOM 823 N N . ALA A 1 102 ? 16.696 9.620 -12.906 1.00 94.56 102 ALA A N 1
ATOM 824 C CA . ALA A 1 102 ? 15.554 10.141 -12.159 1.00 94.56 102 ALA A CA 1
ATOM 825 C C . ALA A 1 102 ? 15.895 11.422 -11.382 1.00 94.56 102 ALA A C 1
ATOM 827 O O . ALA A 1 102 ? 15.092 12.349 -11.366 1.00 94.56 102 ALA A O 1
ATOM 828 N N . GLN A 1 103 ? 17.087 11.508 -10.784 1.00 93.81 103 GLN A N 1
ATOM 829 C CA . GLN A 1 103 ? 17.570 12.724 -10.119 1.00 93.81 103 GLN A CA 1
ATOM 830 C C . GLN A 1 103 ? 17.733 13.883 -11.106 1.00 93.81 103 GLN A C 1
ATOM 832 O O . GLN A 1 103 ? 17.235 14.975 -10.850 1.00 93.81 103 GLN A O 1
ATOM 837 N N . ASN A 1 104 ? 18.376 13.647 -12.252 1.00 93.38 104 ASN A N 1
ATOM 838 C CA . ASN A 1 104 ? 18.557 14.684 -13.271 1.00 93.38 104 ASN A CA 1
ATOM 839 C C . ASN A 1 104 ? 17.222 15.148 -13.873 1.00 93.38 104 ASN A C 1
ATOM 841 O O . ASN A 1 104 ? 17.029 16.341 -14.086 1.00 93.38 104 ASN A O 1
ATOM 845 N N . VAL A 1 105 ? 16.282 14.227 -14.104 1.00 94.50 105 VAL A N 1
ATOM 846 C CA . VAL A 1 105 ? 14.923 14.554 -14.567 1.00 94.50 105 VAL A CA 1
ATOM 847 C C . VAL A 1 105 ? 14.149 15.326 -13.498 1.00 94.50 105 VAL A C 1
ATOM 849 O O . VAL A 1 105 ? 13.452 16.279 -13.826 1.00 94.50 105 VAL A O 1
ATOM 852 N N . ALA A 1 106 ? 14.299 14.981 -12.218 1.00 93.06 106 ALA A N 1
ATOM 853 C CA . ALA A 1 106 ? 13.656 15.714 -11.130 1.00 93.06 106 ALA A CA 1
ATOM 854 C C . ALA A 1 106 ? 14.169 17.159 -10.987 1.00 93.06 106 ALA A C 1
ATOM 856 O O . ALA A 1 106 ? 13.398 18.027 -10.587 1.00 93.06 106 ALA A O 1
ATOM 857 N N . VAL A 1 107 ? 15.437 17.423 -11.328 1.00 92.06 107 VAL A N 1
ATOM 858 C CA . VAL A 1 107 ? 16.027 18.776 -11.325 1.00 92.06 107 VAL A CA 1
ATOM 859 C C . VAL A 1 107 ? 15.646 19.564 -12.581 1.00 92.06 107 VAL A C 1
ATOM 861 O O . VAL A 1 107 ? 15.237 20.716 -12.482 1.00 92.06 107 VAL A O 1
ATOM 864 N N . ASN A 1 108 ? 15.781 18.954 -13.761 1.00 91.75 108 ASN A N 1
ATOM 865 C CA . ASN A 1 108 ? 15.650 19.652 -15.044 1.00 91.75 108 ASN A CA 1
ATOM 866 C C . ASN A 1 108 ? 14.213 19.666 -15.598 1.00 91.75 108 ASN A C 1
ATOM 868 O O . ASN A 1 108 ? 13.913 20.434 -16.510 1.00 91.75 108 ASN A O 1
ATOM 872 N N . GLY A 1 109 ? 13.319 18.832 -15.065 1.00 89.44 109 GLY A N 1
ATOM 873 C CA . GLY A 1 109 ? 11.924 18.737 -15.488 1.00 89.44 109 GLY A CA 1
ATOM 874 C C . GLY A 1 109 ? 11.709 17.923 -16.770 1.00 89.44 109 GLY A C 1
ATOM 875 O O . GLY A 1 109 ? 12.575 17.162 -17.210 1.00 89.44 109 GLY A O 1
ATOM 876 N N . GLN A 1 110 ? 10.519 18.068 -17.368 1.00 88.38 110 GLN A N 1
ATOM 877 C CA . GLN A 1 110 ? 10.096 17.212 -18.486 1.00 88.38 110 GLN A CA 1
ATOM 878 C C . GLN A 1 110 ? 10.827 17.456 -19.804 1.00 88.38 110 GLN A C 1
ATOM 880 O O . GLN A 1 110 ? 11.049 16.513 -20.554 1.00 88.38 110 GLN A O 1
ATOM 885 N N . SER A 1 111 ? 11.295 18.677 -20.056 1.00 90.75 111 SER A N 1
ATOM 886 C CA . SER A 1 111 ? 12.070 18.990 -21.263 1.00 90.75 111 SER A CA 1
ATOM 887 C C . SER A 1 111 ? 13.333 18.130 -21.392 1.00 90.75 111 SER A C 1
ATOM 889 O O . SER A 1 111 ? 13.735 17.760 -22.494 1.00 90.75 111 SER A O 1
ATOM 891 N N . PHE A 1 112 ? 13.952 17.771 -20.264 1.00 92.25 112 PHE A N 1
ATOM 892 C CA . PHE A 1 112 ? 15.112 16.885 -20.237 1.00 92.25 112 PHE A CA 1
ATOM 893 C C . PHE A 1 112 ? 14.741 15.416 -20.475 1.00 92.25 112 PHE A C 1
ATOM 895 O O . PHE A 1 112 ? 15.500 14.688 -21.114 1.00 92.25 112 PHE A O 1
ATOM 902 N N . LEU A 1 113 ? 13.574 14.973 -20.000 1.00 90.62 113 LEU A N 1
ATOM 903 C CA . LEU A 1 113 ? 13.070 13.631 -20.287 1.00 90.62 113 LEU A CA 1
ATOM 904 C C . LEU A 1 113 ? 12.746 13.484 -21.776 1.00 90.62 113 LEU A C 1
ATOM 906 O O . LEU A 1 113 ? 13.166 12.502 -22.381 1.00 90.62 113 LEU A O 1
ATOM 910 N N . ASP A 1 114 ? 12.094 14.480 -22.380 1.00 90.56 114 ASP A N 1
ATOM 911 C CA . ASP A 1 114 ? 11.792 14.498 -23.816 1.00 90.56 114 ASP A CA 1
ATOM 912 C C . ASP A 1 114 ? 13.078 14.425 -24.654 1.00 90.56 114 ASP A C 1
ATOM 914 O O . ASP A 1 114 ? 13.166 13.661 -25.620 1.00 90.56 114 ASP A O 1
ATOM 918 N N . PHE A 1 115 ? 14.126 15.142 -24.229 1.00 91.75 115 PHE A N 1
ATOM 919 C CA . PHE A 1 115 ? 15.452 15.059 -24.839 1.00 91.75 115 PHE A CA 1
ATOM 920 C C . PHE A 1 115 ? 16.048 13.643 -24.756 1.00 91.75 115 PHE A C 1
ATOM 922 O O . PHE A 1 115 ? 16.537 13.119 -25.758 1.00 91.75 115 PHE A O 1
ATOM 929 N N . LEU A 1 116 ? 15.992 12.989 -23.593 1.00 90.06 116 LEU A N 1
ATOM 930 C CA . LEU A 1 116 ? 16.510 11.625 -23.432 1.00 90.06 116 LEU A CA 1
ATOM 931 C C . LEU A 1 116 ? 15.708 10.595 -24.238 1.00 90.06 116 LEU A C 1
ATOM 933 O O . LEU A 1 116 ? 16.298 9.695 -24.836 1.00 90.06 116 LEU A O 1
ATOM 937 N N . CYS A 1 117 ? 14.386 10.756 -24.304 1.00 88.25 117 CYS A N 1
ATOM 938 C CA . CYS A 1 117 ? 13.514 9.921 -25.124 1.00 88.25 117 CYS A CA 1
ATOM 939 C C . CYS A 1 117 ? 13.862 10.035 -26.614 1.00 88.25 117 CYS A C 1
ATOM 941 O O . CYS A 1 117 ? 13.881 9.020 -27.305 1.00 88.25 117 CYS A O 1
ATOM 943 N N . SER A 1 118 ? 14.214 11.235 -27.093 1.00 89.00 118 SER A N 1
ATOM 944 C CA . SER A 1 118 ? 14.600 11.462 -28.495 1.00 89.00 118 SER A CA 1
ATOM 945 C C . SER A 1 118 ? 15.916 10.781 -28.902 1.00 89.00 118 SER A C 1
ATOM 947 O O . SER A 1 118 ? 16.127 10.483 -30.076 1.00 89.00 118 SER A O 1
ATOM 949 N N . ARG A 1 119 ? 16.807 10.510 -27.938 1.00 87.00 119 ARG A N 1
ATOM 950 C CA . ARG A 1 119 ? 18.139 9.936 -28.188 1.00 87.00 119 ARG A CA 1
ATOM 951 C C . ARG A 1 119 ? 18.123 8.414 -28.380 1.00 87.00 119 ARG A C 1
ATOM 953 O O . ARG A 1 119 ? 19.080 7.876 -28.925 1.00 87.00 119 ARG A O 1
ATOM 960 N N . HIS A 1 120 ? 17.046 7.735 -27.969 1.00 76.94 120 HIS A N 1
ATOM 961 C CA . HIS A 1 120 ? 16.836 6.288 -28.133 1.00 76.94 120 HIS A CA 1
ATOM 962 C C . HIS A 1 120 ? 18.034 5.405 -27.726 1.00 76.94 120 HIS A C 1
ATOM 964 O O . HIS A 1 120 ? 18.346 4.412 -28.384 1.00 76.94 120 HIS A O 1
ATOM 970 N N . ASP A 1 121 ? 18.705 5.729 -26.618 1.00 86.38 121 ASP A N 1
ATOM 971 C CA . ASP A 1 121 ? 19.759 4.858 -26.101 1.00 86.38 121 ASP A CA 1
ATOM 972 C C . ASP A 1 121 ? 19.135 3.559 -25.541 1.00 86.38 121 ASP A C 1
ATOM 974 O O . ASP A 1 121 ? 18.241 3.635 -24.691 1.00 86.38 121 ASP A O 1
ATOM 978 N N . PRO A 1 122 ? 19.634 2.359 -25.906 1.00 85.19 122 PRO A N 1
ATOM 979 C CA . PRO A 1 122 ? 19.118 1.085 -25.375 1.00 85.19 122 PRO A CA 1
ATOM 980 C C . PRO A 1 122 ? 19.295 0.992 -23.854 1.00 85.19 122 PRO A C 1
ATOM 982 O O . PRO A 1 122 ? 18.539 0.353 -23.129 1.00 85.19 122 PRO A O 1
ATOM 985 N N . ASP A 1 123 ? 20.298 1.709 -23.367 1.00 85.38 123 ASP A N 1
ATOM 986 C CA . ASP A 1 123 ? 20.640 1.877 -21.972 1.00 85.38 123 ASP A CA 1
ATOM 987 C C . ASP A 1 123 ? 19.580 2.647 -21.156 1.00 85.38 123 ASP A C 1
ATOM 989 O O . ASP A 1 123 ? 19.582 2.534 -19.925 1.00 85.38 123 ASP A O 1
ATOM 993 N N . HIS A 1 124 ? 18.694 3.386 -21.833 1.00 90.44 124 HIS A N 1
ATOM 994 C CA . HIS A 1 124 ? 17.587 4.179 -21.292 1.00 90.44 124 HIS A CA 1
ATOM 995 C C . HIS A 1 124 ? 16.209 3.629 -21.711 1.00 90.44 124 HIS A C 1
ATOM 997 O O . HIS A 1 124 ? 15.218 4.354 -21.663 1.00 90.44 124 HIS A O 1
ATOM 1003 N N . ALA A 1 125 ? 16.120 2.343 -22.079 1.00 89.44 125 ALA A N 1
ATOM 1004 C CA . ALA A 1 125 ? 14.857 1.694 -22.456 1.00 89.44 125 ALA A CA 1
ATOM 1005 C C . ALA A 1 125 ? 13.746 1.853 -21.396 1.00 89.44 125 ALA A C 1
ATOM 1007 O O . ALA A 1 125 ? 12.575 1.979 -21.745 1.00 89.44 125 ALA A O 1
ATOM 1008 N N . PHE A 1 126 ? 14.124 1.970 -20.118 1.00 92.31 126 PHE A N 1
ATOM 1009 C CA . PHE A 1 126 ? 13.208 2.192 -18.994 1.00 92.31 126 PHE A CA 1
ATOM 1010 C C . PHE A 1 126 ? 12.474 3.537 -19.000 1.00 92.31 126 PHE A C 1
ATOM 1012 O O . PHE A 1 126 ? 11.578 3.726 -18.183 1.00 92.31 126 PHE A O 1
ATOM 1019 N N . LEU A 1 127 ? 12.845 4.475 -19.878 1.00 92.31 127 LEU A N 1
ATOM 1020 C CA . LEU A 1 127 ? 12.085 5.711 -20.088 1.00 92.31 127 LEU A CA 1
ATOM 1021 C C . LEU A 1 127 ? 10.797 5.464 -20.886 1.00 92.31 127 LEU A C 1
ATOM 1023 O O . LEU A 1 127 ? 9.885 6.288 -20.854 1.00 92.31 127 LEU A O 1
ATOM 1027 N N . GLN A 1 128 ? 10.713 4.348 -21.617 1.00 88.94 128 GLN A N 1
ATOM 1028 C CA . GLN A 1 128 ? 9.521 4.012 -22.379 1.00 88.94 128 GLN A CA 1
ATOM 1029 C C . GLN A 1 128 ? 8.421 3.472 -21.456 1.00 88.94 128 GLN A C 1
ATOM 1031 O O . GLN A 1 128 ? 8.691 2.597 -20.632 1.00 88.94 128 GLN A O 1
ATOM 1036 N N . PRO A 1 129 ? 7.154 3.894 -21.636 1.00 89.75 129 PRO A N 1
ATOM 1037 C CA . PRO A 1 129 ? 6.029 3.382 -20.852 1.00 89.75 129 PRO A CA 1
ATOM 1038 C C . PRO A 1 129 ? 5.820 1.870 -20.926 1.00 89.75 129 PRO A C 1
ATOM 1040 O O . PRO A 1 129 ? 5.191 1.299 -20.041 1.00 89.75 129 PRO A O 1
ATOM 1043 N N . THR A 1 130 ? 6.338 1.239 -21.978 1.00 90.88 130 THR A N 1
ATOM 1044 C CA . THR A 1 130 ? 6.268 -0.200 -22.227 1.00 90.88 130 THR A CA 1
ATOM 1045 C C . THR A 1 130 ? 7.214 -1.018 -21.351 1.00 90.88 130 THR A C 1
ATOM 1047 O O . THR A 1 130 ? 6.991 -2.217 -21.207 1.00 90.88 130 THR A O 1
ATOM 1050 N N . ASP A 1 131 ? 8.261 -0.418 -20.774 1.00 91.12 131 ASP A N 1
ATOM 1051 C CA . ASP A 1 131 ? 9.198 -1.156 -19.926 1.00 91.12 131 ASP A CA 1
ATOM 1052 C C . ASP A 1 131 ? 8.633 -1.369 -18.512 1.00 91.12 131 ASP A C 1
ATOM 1054 O O . ASP A 1 131 ? 8.054 -0.484 -17.880 1.00 91.12 131 ASP A O 1
ATOM 1058 N N . THR A 1 132 ? 8.897 -2.555 -17.977 1.00 91.19 132 THR A N 1
ATOM 1059 C CA . THR A 1 132 ? 8.613 -2.975 -16.601 1.00 91.19 132 THR A CA 1
ATOM 1060 C C . THR A 1 132 ? 9.224 -2.056 -15.540 1.00 91.19 132 THR A C 1
ATOM 1062 O O . THR A 1 132 ? 8.687 -1.940 -14.438 1.00 91.19 132 THR A O 1
ATOM 1065 N N . LEU A 1 133 ? 10.337 -1.384 -15.855 1.00 91.56 133 LEU A N 1
ATOM 1066 C CA . LEU A 1 133 ? 11.043 -0.487 -14.937 1.00 91.56 133 LEU A CA 1
ATOM 1067 C C . LEU A 1 133 ? 10.475 0.940 -14.916 1.00 91.56 133 LEU A C 1
ATOM 1069 O O . LEU A 1 133 ? 10.726 1.678 -13.955 1.00 91.56 133 LEU A O 1
ATOM 1073 N N . ASN A 1 134 ? 9.688 1.329 -15.922 1.00 92.62 134 ASN A N 1
ATOM 1074 C CA . ASN A 1 134 ? 9.157 2.685 -16.039 1.00 92.62 134 ASN A CA 1
ATOM 1075 C C . ASN A 1 134 ? 8.251 3.105 -14.859 1.00 92.62 134 ASN A C 1
ATOM 1077 O O . ASN A 1 134 ? 8.440 4.205 -14.335 1.00 92.62 134 ASN A O 1
ATOM 1081 N N . PRO A 1 135 ? 7.330 2.264 -14.338 1.00 92.75 135 PRO A N 1
ATOM 1082 C CA . PRO A 1 135 ? 6.524 2.621 -13.166 1.00 92.75 135 PRO A CA 1
ATOM 1083 C C . PRO A 1 135 ? 7.373 2.988 -11.940 1.00 92.75 135 PRO A C 1
ATOM 1085 O O . PRO A 1 135 ? 7.068 3.945 -11.225 1.00 92.75 135 PRO A O 1
ATOM 1088 N N . HIS A 1 136 ? 8.475 2.265 -11.723 1.00 92.75 136 HIS A N 1
ATOM 1089 C CA . HIS A 1 136 ? 9.412 2.550 -10.638 1.00 92.75 136 HIS A CA 1
ATOM 1090 C C . HIS A 1 136 ? 10.210 3.835 -10.899 1.00 92.75 136 HIS A C 1
ATOM 1092 O O . HIS A 1 136 ? 10.412 4.633 -9.984 1.00 92.75 136 HIS A O 1
ATOM 1098 N N . PHE A 1 137 ? 10.638 4.066 -12.143 1.00 93.62 137 PHE A N 1
ATOM 1099 C CA . PHE A 1 137 ? 11.298 5.307 -12.550 1.00 93.62 137 PHE A CA 1
ATOM 1100 C C . PHE A 1 137 ? 10.412 6.539 -12.312 1.00 93.62 137 PHE A C 1
ATOM 1102 O O . PHE A 1 137 ? 10.843 7.480 -11.646 1.00 93.62 137 PHE A O 1
ATOM 1109 N N . VAL A 1 138 ? 9.150 6.508 -12.749 1.00 92.25 138 VAL A N 1
ATOM 1110 C CA . VAL A 1 138 ? 8.188 7.602 -12.531 1.00 92.25 138 VAL A CA 1
ATOM 1111 C C . VAL A 1 138 ? 7.956 7.852 -11.037 1.00 92.25 138 VAL A C 1
ATOM 1113 O O . VAL A 1 138 ? 7.900 9.006 -10.606 1.00 92.25 138 VAL A O 1
ATOM 1116 N N . ALA A 1 139 ? 7.855 6.793 -10.227 1.00 91.88 139 ALA A N 1
ATOM 1117 C CA . ALA A 1 139 ? 7.728 6.922 -8.776 1.00 91.88 139 ALA A CA 1
ATOM 1118 C C . ALA A 1 139 ? 8.952 7.612 -8.148 1.00 91.88 139 ALA A C 1
ATOM 1120 O O . ALA A 1 139 ? 8.789 8.519 -7.332 1.00 91.88 139 ALA A O 1
ATOM 1121 N N . LEU A 1 140 ? 10.168 7.253 -8.571 1.00 92.44 140 LEU A N 1
ATOM 1122 C CA . LEU A 1 140 ? 11.395 7.896 -8.096 1.00 92.44 140 LEU A CA 1
ATOM 1123 C C . LEU A 1 140 ? 11.498 9.362 -8.515 1.00 92.44 140 LEU A C 1
ATOM 1125 O O . LEU A 1 140 ? 11.868 10.191 -7.690 1.00 92.44 140 LEU A O 1
ATOM 1129 N N . VAL A 1 141 ? 11.148 9.707 -9.758 1.00 92.88 141 VAL A N 1
ATOM 1130 C CA . VAL A 1 141 ? 11.129 11.109 -10.211 1.00 92.88 141 VAL A CA 1
ATOM 1131 C C . VAL A 1 141 ? 10.182 11.934 -9.342 1.00 92.88 141 VAL A C 1
ATOM 1133 O O . VAL A 1 141 ? 10.558 13.013 -8.894 1.00 92.88 141 VAL A O 1
ATOM 1136 N N . ARG A 1 142 ? 8.987 11.413 -9.028 1.00 90.75 142 ARG A N 1
ATOM 1137 C CA . ARG A 1 142 ? 8.034 12.080 -8.122 1.00 90.75 142 ARG A CA 1
ATOM 1138 C C . ARG A 1 142 ? 8.608 12.263 -6.717 1.00 90.75 142 ARG A C 1
ATOM 1140 O O . ARG A 1 142 ? 8.469 13.342 -6.148 1.00 90.75 142 ARG A O 1
ATOM 1147 N N . GLN A 1 143 ? 9.272 11.243 -6.174 1.00 91.25 143 GLN A N 1
ATOM 1148 C CA . GLN A 1 143 ? 9.922 11.313 -4.860 1.00 91.25 143 GLN A CA 1
ATOM 1149 C C . GLN A 1 143 ? 11.047 12.353 -4.840 1.00 91.25 143 GLN A C 1
ATOM 1151 O O . GLN A 1 143 ? 11.083 13.197 -3.948 1.00 91.25 143 GLN A O 1
ATOM 1156 N N . TYR A 1 144 ? 11.934 12.343 -5.837 1.00 91.81 144 TYR A N 1
ATOM 1157 C CA . TYR A 1 144 ? 13.028 13.308 -5.936 1.00 91.81 144 TYR A CA 1
ATOM 1158 C C . TYR A 1 144 ? 12.528 14.732 -6.184 1.00 91.81 144 TYR A C 1
ATOM 1160 O O . TYR A 1 144 ? 12.985 15.649 -5.511 1.00 91.81 144 TYR A O 1
ATOM 1168 N N . ALA A 1 145 ? 11.547 14.927 -7.066 1.00 89.62 145 ALA A N 1
ATOM 1169 C CA . ALA A 1 145 ? 10.939 16.236 -7.295 1.00 89.62 145 ALA A CA 1
ATOM 1170 C C . ALA A 1 145 ? 10.278 16.775 -6.018 1.00 89.62 145 ALA A C 1
ATOM 1172 O O . ALA A 1 145 ? 10.387 17.960 -5.715 1.00 89.62 145 ALA A O 1
ATOM 1173 N N . LYS A 1 146 ? 9.653 15.900 -5.218 1.00 87.62 146 LYS A N 1
ATOM 1174 C CA . LYS A 1 146 ? 9.078 16.275 -3.923 1.00 87.62 146 LYS A CA 1
ATOM 1175 C C . LYS A 1 146 ? 10.145 16.659 -2.896 1.00 87.62 146 LYS A C 1
ATOM 1177 O O . LYS A 1 146 ? 9.943 17.635 -2.184 1.00 87.62 146 LYS A O 1
ATOM 1182 N N . LEU A 1 147 ? 11.270 15.938 -2.846 1.00 87.06 147 LEU A N 1
ATOM 1183 C CA . LEU A 1 147 ? 12.420 16.299 -2.001 1.00 87.06 147 LEU A CA 1
ATOM 1184 C C . LEU A 1 147 ? 13.020 17.656 -2.390 1.00 87.06 147 LEU A C 1
ATOM 1186 O O . LEU A 1 147 ? 13.439 18.407 -1.516 1.00 87.06 147 LEU A O 1
ATOM 1190 N N . LEU A 1 148 ? 13.054 17.970 -3.687 1.00 84.88 148 LEU A N 1
ATOM 1191 C CA . LEU A 1 148 ? 13.553 19.249 -4.197 1.00 84.88 148 LEU A CA 1
ATOM 1192 C C . LEU A 1 148 ? 12.550 20.397 -3.990 1.00 84.88 148 LEU A C 1
ATOM 1194 O O . LEU A 1 148 ? 12.961 21.531 -3.765 1.00 84.88 148 LEU A O 1
ATOM 1198 N N . GLY A 1 149 ? 11.243 20.112 -4.053 1.00 74.88 149 GLY A N 1
ATOM 1199 C CA . GLY A 1 149 ? 10.167 21.088 -3.847 1.00 74.88 149 GLY A CA 1
ATOM 1200 C C . GLY A 1 149 ? 9.921 21.458 -2.381 1.00 74.88 149 GLY A C 1
ATOM 1201 O O . GLY A 1 149 ? 9.350 22.511 -2.098 1.00 74.88 149 GLY A O 1
ATOM 1202 N N . THR A 1 150 ? 10.363 20.631 -1.431 1.00 68.75 150 THR A N 1
ATOM 1203 C CA . THR A 1 150 ? 10.451 21.028 -0.023 1.00 68.75 150 THR A CA 1
ATOM 1204 C C . THR A 1 150 ? 11.629 21.988 0.164 1.00 68.75 150 THR A C 1
ATOM 1206 O O . THR A 1 150 ? 12.784 21.593 0.033 1.00 68.75 150 THR A O 1
ATOM 1209 N N . THR A 1 151 ? 11.327 23.259 0.452 1.00 54.66 151 THR A N 1
ATOM 1210 C CA . THR A 1 151 ? 12.276 24.337 0.801 1.00 54.66 151 THR A CA 1
ATOM 1211 C C . THR A 1 151 ? 13.314 23.901 1.848 1.00 54.66 151 THR A C 1
ATOM 1213 O O . THR A 1 151 ? 13.067 22.965 2.611 1.00 54.66 151 THR A O 1
ATOM 1216 N N . PRO A 1 152 ? 14.481 24.569 1.887 1.00 48.50 152 PRO A N 1
ATOM 1217 C CA . PRO A 1 152 ? 15.788 23.938 1.902 1.00 48.50 152 PRO A CA 1
ATOM 1218 C C . PRO A 1 152 ? 15.981 22.975 3.071 1.00 48.50 152 PRO A C 1
ATOM 1220 O O . PRO A 1 152 ? 15.630 23.243 4.220 1.00 48.50 152 PRO A O 1
ATOM 1223 N N . PHE A 1 153 ? 16.666 21.884 2.738 1.00 46.91 153 PHE A N 1
ATOM 1224 C CA . PHE A 1 153 ? 17.232 20.850 3.606 1.00 46.91 153 PHE A CA 1
ATOM 1225 C C . PHE A 1 153 ? 17.961 21.381 4.865 1.00 46.91 153 PHE A C 1
ATOM 1227 O O . PHE A 1 153 ? 18.260 20.605 5.766 1.00 46.91 153 PHE A O 1
ATOM 1234 N N . THR A 1 154 ? 18.236 22.687 4.950 1.00 45.50 154 THR A N 1
ATOM 1235 C CA . THR A 1 154 ? 18.944 23.351 6.050 1.00 45.50 154 THR A CA 1
ATOM 1236 C C . THR A 1 154 ? 18.056 23.858 7.191 1.00 45.50 154 THR A C 1
ATOM 1238 O O . THR A 1 154 ? 18.560 23.931 8.304 1.00 45.50 154 THR A O 1
ATOM 1241 N N . ASP A 1 155 ? 16.768 24.159 6.975 1.00 43.44 155 ASP A N 1
ATOM 1242 C CA . ASP A 1 155 ? 15.910 24.726 8.044 1.00 43.44 155 ASP A CA 1
ATOM 1243 C C . ASP A 1 155 ? 14.982 23.698 8.708 1.00 43.44 155 ASP A C 1
ATOM 1245 O O . ASP A 1 155 ? 14.573 23.865 9.855 1.00 43.44 155 ASP A O 1
ATOM 1249 N N . THR A 1 156 ? 14.650 22.606 8.015 1.00 43.12 156 THR A N 1
ATOM 1250 C CA . THR A 1 156 ? 13.698 21.592 8.513 1.00 43.12 156 THR A CA 1
ATOM 1251 C C . THR A 1 156 ? 14.367 20.361 9.119 1.00 43.12 156 THR A C 1
ATOM 1253 O O . THR A 1 156 ? 13.765 19.674 9.944 1.00 43.12 156 THR A O 1
ATOM 1256 N N . LEU A 1 157 ? 15.628 20.102 8.773 1.00 44.38 157 LEU A N 1
ATOM 1257 C CA . LEU A 1 157 ? 16.461 19.116 9.445 1.00 44.38 157 LEU A CA 1
ATOM 1258 C C . LEU A 1 157 ? 17.422 19.859 10.354 1.00 44.38 157 LEU A C 1
ATOM 1260 O O . LEU A 1 157 ? 18.592 20.009 10.015 1.00 44.38 157 LEU A O 1
ATOM 1264 N N . GLY A 1 158 ? 16.935 20.289 11.519 1.00 40.25 158 GLY A N 1
ATOM 1265 C CA . GLY A 1 158 ? 17.785 20.546 12.676 1.00 40.25 158 GLY A CA 1
ATOM 1266 C C . GLY A 1 158 ? 18.671 19.325 12.941 1.00 40.25 158 GLY A C 1
ATOM 1267 O O . GLY A 1 158 ? 18.379 18.483 13.781 1.00 40.25 158 GLY A O 1
ATOM 1268 N N . LEU A 1 159 ? 19.771 19.229 12.196 1.00 45.75 159 LEU A N 1
ATOM 1269 C CA . LEU A 1 159 ? 20.898 18.330 12.393 1.00 45.75 159 LEU A CA 1
ATOM 1270 C C . LEU A 1 159 ? 21.723 18.800 13.605 1.00 45.75 159 LEU A C 1
ATOM 1272 O O . LEU A 1 159 ? 22.829 18.321 13.827 1.00 45.75 159 LEU A O 1
ATOM 1276 N N . SER A 1 160 ? 21.190 19.719 14.417 1.00 44.84 160 SER A N 1
ATOM 1277 C CA . SER A 1 160 ? 21.549 19.850 15.820 1.00 44.84 160 SER A CA 1
ATOM 1278 C C . SER A 1 160 ? 20.867 18.715 16.570 1.00 44.84 160 SER A C 1
ATOM 1280 O O . SER A 1 160 ? 19.651 18.706 16.583 1.00 44.84 160 SER A O 1
ATOM 1282 N N . GLU A 1 161 ? 21.623 17.750 17.112 1.00 51.53 161 GLU A N 1
ATOM 1283 C CA . GLU A 1 161 ? 21.407 16.884 18.309 1.00 51.53 161 GLU A CA 1
ATOM 1284 C C . GLU A 1 161 ? 19.974 16.498 18.793 1.00 51.53 161 GLU A C 1
ATOM 1286 O O . GLU A 1 161 ? 19.796 15.917 19.863 1.00 51.53 161 GLU A O 1
ATOM 1291 N N . THR A 1 162 ? 18.934 16.747 18.007 1.00 54.00 162 THR A N 1
ATOM 1292 C CA . THR A 1 162 ? 17.525 16.853 18.390 1.00 54.00 162 THR A CA 1
ATOM 1293 C C . THR A 1 162 ? 16.626 16.105 17.419 1.00 54.00 162 THR A C 1
ATOM 1295 O O . THR A 1 162 ? 15.475 15.879 17.760 1.00 54.00 162 THR A O 1
ATOM 1298 N N . ALA A 1 163 ? 17.113 15.621 16.268 1.00 56.19 163 ALA A N 1
ATOM 1299 C CA . ALA A 1 163 ? 16.364 14.686 15.420 1.00 56.19 163 ALA A CA 1
ATOM 1300 C C . ALA A 1 163 ? 16.036 13.386 16.183 1.00 56.19 163 ALA A C 1
ATOM 1302 O O . ALA A 1 163 ? 14.903 12.919 16.187 1.00 56.19 163 ALA A O 1
ATOM 1303 N N . GLU A 1 164 ? 16.991 12.842 16.939 1.00 59.94 164 GLU A N 1
ATOM 1304 C CA . GLU A 1 164 ? 16.739 11.689 17.815 1.00 59.94 164 GLU A CA 1
ATOM 1305 C C . GLU A 1 164 ? 15.823 12.047 18.999 1.00 59.94 164 GLU A C 1
ATOM 1307 O O . GLU A 1 164 ? 15.013 11.228 19.436 1.00 59.94 164 GLU A O 1
ATOM 1312 N N . GLN A 1 165 ? 15.903 13.282 19.506 1.00 59.94 165 GLN A N 1
ATOM 1313 C CA . GLN A 1 165 ? 15.056 13.766 20.605 1.00 59.94 165 GLN A CA 1
ATOM 1314 C C . GLN A 1 165 ? 13.622 14.053 20.145 1.00 59.94 165 GLN A C 1
ATOM 1316 O O . GLN A 1 165 ? 12.677 13.764 20.867 1.00 59.94 165 GLN A O 1
ATOM 1321 N N . THR A 1 166 ? 13.438 14.542 18.923 1.00 59.97 166 THR A N 1
ATOM 1322 C CA . THR A 1 166 ? 12.131 14.752 18.293 1.00 59.97 166 THR A CA 1
ATOM 1323 C C . THR A 1 166 ? 11.515 13.426 17.875 1.00 59.97 166 THR A C 1
ATOM 1325 O O . THR A 1 166 ? 10.342 13.214 18.151 1.00 59.97 166 THR A O 1
ATOM 1328 N N . VAL A 1 167 ? 12.289 12.482 17.330 1.00 61.66 167 VAL A N 1
ATOM 1329 C CA . VAL A 1 167 ? 11.808 11.120 17.033 1.00 61.66 167 VAL A CA 1
ATOM 1330 C C . VAL A 1 167 ? 11.440 10.363 18.313 1.00 61.66 167 VAL A C 1
ATOM 1332 O O . VAL A 1 167 ? 10.416 9.684 18.348 1.00 61.66 167 VAL A O 1
ATOM 1335 N N . SER A 1 168 ? 12.223 10.497 19.389 1.00 64.94 168 SER A N 1
ATOM 1336 C CA . SER A 1 168 ? 11.892 9.864 20.675 1.00 64.94 168 SER A CA 1
ATOM 1337 C C . SER A 1 168 ? 10.714 10.541 21.384 1.00 64.94 168 SER A C 1
ATOM 1339 O O . SER A 1 168 ? 9.856 9.828 21.903 1.00 64.94 168 SER A O 1
ATOM 1341 N N . ALA A 1 169 ? 10.601 11.873 21.338 1.00 67.62 169 ALA A N 1
ATOM 1342 C CA . ALA A 1 169 ? 9.438 12.608 21.844 1.00 67.62 169 ALA A CA 1
ATOM 1343 C C . ALA A 1 169 ? 8.161 12.312 21.039 1.00 67.62 169 ALA A C 1
ATOM 1345 O O . ALA A 1 169 ? 7.069 12.259 21.597 1.00 67.62 169 ALA A O 1
ATOM 1346 N N . GLN A 1 170 ? 8.290 12.060 19.735 1.00 74.31 170 GLN A N 1
ATOM 1347 C CA . GLN A 1 170 ? 7.179 11.726 18.842 1.00 74.31 170 GLN A CA 1
ATOM 1348 C C . GLN A 1 170 ? 6.944 10.217 18.709 1.00 74.31 170 GLN A C 1
ATOM 1350 O O . GLN A 1 170 ? 6.161 9.803 17.857 1.00 74.31 170 GLN A O 1
ATOM 1355 N N . ARG A 1 171 ? 7.574 9.372 19.538 1.00 77.94 171 ARG A N 1
ATOM 1356 C CA . ARG A 1 171 ? 7.445 7.912 19.419 1.00 77.94 171 ARG A CA 1
ATOM 1357 C C . ARG A 1 171 ? 5.992 7.453 19.525 1.00 77.94 171 ARG A C 1
ATOM 1359 O O . ARG A 1 171 ? 5.566 6.640 18.712 1.00 77.94 171 ARG A O 1
ATOM 1366 N N . CYS A 1 172 ? 5.236 7.980 20.488 1.00 78.38 172 CYS A N 1
ATOM 1367 C CA . CYS A 1 172 ? 3.817 7.644 20.645 1.00 78.38 172 CYS A CA 1
ATOM 1368 C C . CYS A 1 172 ? 3.007 8.086 19.419 1.00 78.38 172 CYS A C 1
ATOM 1370 O O . CYS A 1 172 ? 2.290 7.278 18.844 1.00 78.38 172 CYS A O 1
ATOM 1372 N N . VAL A 1 173 ? 3.236 9.310 18.933 1.00 82.56 173 VAL A N 1
ATOM 1373 C CA . VAL A 1 173 ? 2.584 9.848 17.725 1.00 82.56 173 VAL A CA 1
ATOM 1374 C C . VAL A 1 173 ? 2.917 9.017 16.479 1.00 82.56 173 VAL A C 1
ATOM 1376 O O . VAL A 1 173 ? 2.078 8.832 15.599 1.00 82.56 173 VAL A O 1
ATOM 1379 N N . PHE A 1 174 ? 4.147 8.514 16.365 1.00 82.69 174 PHE A N 1
ATOM 1380 C CA . PHE A 1 174 ? 4.549 7.640 15.266 1.00 82.69 174 PHE A CA 1
ATOM 1381 C C . PHE A 1 174 ? 3.872 6.269 15.361 1.00 82.69 174 PHE A C 1
ATOM 1383 O O . PHE A 1 174 ? 3.370 5.777 14.355 1.00 82.69 174 PHE A O 1
ATOM 1390 N N . LEU A 1 175 ? 3.803 5.680 16.560 1.00 85.50 175 LEU A N 1
ATOM 1391 C CA . LEU A 1 175 ? 3.110 4.410 16.786 1.00 85.50 175 LEU A CA 1
ATOM 1392 C C . LEU A 1 175 ? 1.611 4.517 16.492 1.00 85.50 175 LEU A C 1
ATOM 1394 O O . LEU A 1 175 ? 1.085 3.651 15.802 1.00 85.50 175 LEU A O 1
ATOM 1398 N N . GLU A 1 176 ? 0.953 5.596 16.916 1.00 85.75 176 GLU A N 1
ATOM 1399 C CA . GLU A 1 176 ? -0.453 5.871 16.589 1.00 85.75 176 GLU A CA 1
ATOM 1400 C C . GLU A 1 176 ? -0.672 5.973 15.074 1.00 85.75 176 GLU A C 1
ATOM 1402 O O . GLU A 1 176 ? -1.610 5.389 14.537 1.00 85.75 176 GLU A O 1
ATOM 1407 N N . LYS A 1 177 ? 0.233 6.643 14.345 1.00 84.50 177 LYS A N 1
ATOM 1408 C CA . LYS A 1 177 ? 0.184 6.704 12.873 1.00 84.50 177 LYS A CA 1
ATOM 1409 C C . LYS A 1 177 ? 0.388 5.336 12.225 1.00 84.50 177 LYS A C 1
ATOM 1411 O O . LYS A 1 177 ? -0.283 5.027 11.242 1.00 84.50 177 LYS A O 1
ATOM 1416 N N . CYS A 1 178 ? 1.312 4.528 12.743 1.00 86.12 178 CYS A N 1
ATOM 1417 C CA . CYS A 1 178 ? 1.531 3.164 12.267 1.00 86.12 178 CYS A CA 1
ATOM 1418 C C . CYS A 1 178 ? 0.310 2.278 12.518 1.00 86.12 178 CYS A C 1
ATOM 1420 O O . CYS A 1 178 ? -0.062 1.513 11.633 1.00 86.12 178 CYS A O 1
ATOM 1422 N N . GLN A 1 179 ? -0.322 2.404 13.686 1.00 87.88 179 GLN A N 1
ATOM 1423 C CA . GLN A 1 179 ? -1.526 1.659 14.033 1.00 87.88 179 GLN A CA 1
ATOM 1424 C C . GLN A 1 179 ? -2.699 2.064 13.139 1.00 87.88 179 GLN A C 1
ATOM 1426 O O . GLN A 1 179 ? -3.252 1.212 12.458 1.00 87.88 179 GLN A O 1
ATOM 1431 N N . ALA A 1 180 ? -2.980 3.364 13.012 1.00 87.12 180 ALA A N 1
ATOM 1432 C CA . ALA A 1 180 ? -4.027 3.861 12.119 1.00 87.12 180 ALA A CA 1
ATOM 1433 C C . ALA A 1 180 ? -3.817 3.418 10.658 1.00 87.12 180 ALA A C 1
ATOM 1435 O O . ALA A 1 180 ? -4.776 3.131 9.941 1.00 87.12 180 ALA A O 1
ATOM 1436 N N . ARG A 1 181 ? -2.557 3.328 10.206 1.00 86.00 181 ARG A N 1
ATOM 1437 C CA . ARG A 1 181 ? -2.221 2.775 8.888 1.00 86.00 181 ARG A CA 1
ATOM 1438 C C . ARG A 1 181 ? -2.511 1.281 8.799 1.00 86.00 181 ARG A C 1
ATOM 1440 O O . ARG A 1 181 ? -3.104 0.862 7.812 1.00 86.00 181 ARG A O 1
ATOM 1447 N N . ALA A 1 182 ? -2.093 0.501 9.792 1.00 88.19 182 ALA A N 1
ATOM 1448 C CA . ALA A 1 182 ? -2.338 -0.936 9.829 1.00 88.19 182 ALA A CA 1
ATOM 1449 C C . ALA A 1 182 ? -3.841 -1.250 9.837 1.00 88.19 182 ALA A C 1
ATOM 1451 O O . ALA A 1 182 ? -4.283 -2.121 9.088 1.00 88.19 182 ALA A O 1
ATOM 1452 N N . ASP A 1 183 ? -4.621 -0.488 10.603 1.00 88.25 183 ASP A N 1
ATOM 1453 C CA . ASP A 1 183 ? -6.073 -0.626 10.681 1.00 88.25 183 ASP A CA 1
ATOM 1454 C C . ASP A 1 183 ? -6.714 -0.330 9.316 1.00 88.25 183 ASP A C 1
ATOM 1456 O O . ASP A 1 183 ? -7.484 -1.140 8.803 1.00 88.25 183 ASP A O 1
ATOM 1460 N N . ALA A 1 184 ? -6.322 0.758 8.648 1.00 86.94 184 ALA A N 1
ATOM 1461 C CA . ALA A 1 184 ? -6.820 1.066 7.307 1.00 86.94 184 ALA A CA 1
ATOM 1462 C C . ALA A 1 184 ? -6.393 0.043 6.245 1.00 86.94 184 ALA A C 1
ATOM 1464 O O . ALA A 1 184 ? -7.216 -0.366 5.427 1.00 86.94 184 ALA A O 1
ATOM 1465 N N . ASP A 1 185 ? -5.135 -0.409 6.263 1.00 86.81 185 ASP A N 1
ATOM 1466 C CA . ASP A 1 185 ? -4.659 -1.449 5.347 1.00 86.81 185 ASP A CA 1
ATOM 1467 C C . ASP A 1 185 ? -5.421 -2.772 5.582 1.00 86.81 185 ASP A C 1
ATOM 1469 O O . ASP A 1 185 ? -5.685 -3.503 4.627 1.00 86.81 185 ASP A O 1
ATOM 1473 N N . SER A 1 186 ? -5.828 -3.074 6.822 1.00 87.19 186 SER A N 1
ATOM 1474 C CA . SER A 1 186 ? -6.653 -4.249 7.139 1.00 87.19 186 SER A CA 1
ATOM 1475 C C . SER A 1 186 ? -8.076 -4.137 6.581 1.00 87.19 186 SER A C 1
ATOM 1477 O O . SER A 1 186 ? -8.572 -5.095 5.988 1.00 87.19 186 SER A O 1
ATOM 1479 N N . ILE A 1 187 ? -8.689 -2.951 6.671 1.00 87.25 187 ILE A N 1
ATOM 1480 C CA . ILE A 1 187 ? -10.023 -2.663 6.128 1.00 87.25 187 ILE A CA 1
ATOM 1481 C C . ILE A 1 187 ? -10.010 -2.769 4.601 1.00 87.25 187 ILE A C 1
ATOM 1483 O O . ILE A 1 187 ? -10.873 -3.425 4.022 1.00 87.25 187 ILE A O 1
ATOM 1487 N N . VAL A 1 188 ? -9.013 -2.169 3.939 1.00 86.62 188 VAL A N 1
ATOM 1488 C CA . VAL A 1 188 ? -8.875 -2.243 2.475 1.00 86.62 188 VAL A CA 1
ATOM 1489 C C . VAL A 1 188 ? -8.683 -3.691 2.025 1.00 86.62 188 VAL A C 1
ATOM 1491 O O . VAL A 1 188 ? -9.368 -4.138 1.111 1.00 86.62 188 VAL A O 1
ATOM 1494 N N . ARG A 1 189 ? -7.825 -4.463 2.704 1.00 86.38 189 ARG A N 1
ATOM 1495 C CA . ARG A 1 189 ? -7.624 -5.888 2.388 1.00 86.38 189 ARG A CA 1
ATOM 1496 C C . ARG A 1 189 ? -8.892 -6.716 2.577 1.00 86.38 189 ARG A C 1
ATOM 1498 O O . ARG A 1 189 ? -9.170 -7.565 1.737 1.00 86.38 189 ARG A O 1
ATOM 1505 N N . ALA A 1 190 ? -9.648 -6.478 3.648 1.00 88.75 190 ALA A N 1
ATOM 1506 C CA . ALA A 1 190 ? -10.913 -7.166 3.894 1.00 88.75 190 ALA A CA 1
ATOM 1507 C C . ALA A 1 190 ? -11.957 -6.822 2.821 1.00 88.75 190 ALA A C 1
ATOM 1509 O O . ALA A 1 190 ? -12.615 -7.720 2.300 1.00 88.75 190 ALA A O 1
ATOM 1510 N N . ARG A 1 191 ? -12.052 -5.545 2.426 1.00 88.50 191 ARG A N 1
ATOM 1511 C CA . ARG A 1 191 ? -12.932 -5.086 1.341 1.00 88.50 191 ARG A CA 1
ATOM 1512 C C . ARG A 1 191 ? -12.558 -5.718 0.003 1.00 88.50 191 ARG A C 1
ATOM 1514 O O . ARG A 1 191 ? -13.434 -6.228 -0.687 1.00 88.50 191 ARG A O 1
ATOM 1521 N N . ASP A 1 192 ? -11.277 -5.714 -0.352 1.00 86.88 192 ASP A N 1
ATOM 1522 C CA . ASP A 1 192 ? -10.796 -6.303 -1.604 1.00 86.88 192 ASP A CA 1
ATOM 1523 C C . ASP A 1 192 ? -11.005 -7.823 -1.630 1.00 86.88 192 ASP A C 1
ATOM 1525 O O . ASP A 1 192 ? -11.371 -8.375 -2.667 1.00 86.88 192 ASP A O 1
ATOM 1529 N N . ALA A 1 193 ? -10.807 -8.510 -0.500 1.00 91.31 193 ALA A N 1
ATOM 1530 C CA . ALA A 1 193 ? -11.085 -9.939 -0.375 1.00 91.31 193 ALA A CA 1
ATOM 1531 C C . ALA A 1 193 ? -12.584 -10.236 -0.538 1.00 91.31 193 ALA A C 1
ATOM 1533 O O . ALA A 1 193 ? -12.949 -11.059 -1.374 1.00 91.31 193 ALA A O 1
ATOM 1534 N N . ALA A 1 194 ? -13.451 -9.502 0.166 1.00 92.25 194 ALA A N 1
ATOM 1535 C CA . ALA A 1 194 ? -14.900 -9.650 0.053 1.00 92.25 194 ALA A CA 1
ATOM 1536 C C . ALA A 1 194 ? -15.406 -9.338 -1.367 1.00 92.25 194 ALA A C 1
ATOM 1538 O O . ALA A 1 194 ? -16.260 -10.050 -1.893 1.00 92.25 194 ALA A O 1
ATOM 1539 N N . ALA A 1 195 ? -14.848 -8.314 -2.023 1.00 91.88 195 ALA A N 1
ATOM 1540 C CA . ALA A 1 195 ? -15.175 -7.975 -3.405 1.00 91.88 195 ALA A CA 1
ATOM 1541 C C . ALA A 1 195 ? -14.759 -9.086 -4.380 1.00 91.88 195 ALA A C 1
ATOM 1543 O O . ALA A 1 195 ? -15.534 -9.428 -5.272 1.00 91.88 195 ALA A O 1
ATOM 1544 N N . ARG A 1 196 ? -13.575 -9.685 -4.196 1.00 91.00 196 ARG A N 1
ATOM 1545 C CA . ARG A 1 196 ? -13.116 -10.828 -5.002 1.00 91.00 196 ARG A CA 1
ATOM 1546 C C . ARG A 1 196 ? -13.985 -12.061 -4.790 1.00 91.00 196 ARG A C 1
ATOM 1548 O O . ARG A 1 196 ? -14.361 -12.695 -5.765 1.00 91.00 196 ARG A O 1
ATOM 1555 N N . GLU A 1 197 ? -14.341 -12.382 -3.549 1.00 91.69 197 GLU A N 1
ATOM 1556 C CA . GLU A 1 197 ? -15.232 -13.507 -3.240 1.00 91.69 197 GLU A CA 1
ATOM 1557 C C . GLU A 1 197 ? -16.643 -13.300 -3.794 1.00 91.69 197 GLU A C 1
ATOM 1559 O O . GLU A 1 197 ? -17.272 -14.243 -4.269 1.00 91.69 197 GLU A O 1
ATOM 1564 N N . TYR A 1 198 ? -17.157 -12.071 -3.745 1.00 90.62 198 TYR A N 1
ATOM 1565 C CA . TYR A 1 198 ? -18.438 -11.728 -4.351 1.00 90.62 198 TYR A CA 1
ATOM 1566 C C . TYR A 1 198 ? -18.388 -11.846 -5.879 1.00 90.62 198 TYR A C 1
ATOM 1568 O O . TYR A 1 198 ? -19.293 -12.424 -6.474 1.00 90.62 198 TYR A O 1
ATOM 1576 N N . GLN A 1 199 ? -17.324 -11.345 -6.514 1.00 88.50 199 GLN A N 1
ATOM 1577 C CA . GLN A 1 199 ? -17.116 -11.487 -7.957 1.00 88.50 199 GLN A CA 1
ATOM 1578 C C . GLN A 1 199 ? -16.962 -12.951 -8.373 1.00 88.50 199 GLN A C 1
ATOM 1580 O O . GLN A 1 199 ? -17.546 -13.336 -9.378 1.00 88.50 199 GLN A O 1
ATOM 1585 N N . ALA A 1 200 ? -16.245 -13.764 -7.594 1.00 91.94 200 ALA A N 1
ATOM 1586 C CA . ALA A 1 200 ? -16.127 -15.200 -7.829 1.00 91.94 200 ALA A CA 1
ATOM 1587 C C . ALA A 1 200 ? -17.497 -15.886 -7.741 1.00 91.94 200 ALA A C 1
ATOM 1589 O O . ALA A 1 200 ? -17.911 -16.536 -8.691 1.00 91.94 200 ALA A O 1
ATOM 1590 N N . ARG A 1 201 ? -18.266 -15.630 -6.671 1.00 91.62 201 ARG A N 1
ATOM 1591 C CA . ARG A 1 201 ? -19.635 -16.158 -6.534 1.00 91.62 201 ARG A CA 1
ATOM 1592 C C . ARG A 1 201 ? -20.551 -15.733 -7.675 1.00 91.62 201 ARG A C 1
ATOM 1594 O O . ARG A 1 201 ? -21.369 -16.522 -8.131 1.00 91.62 201 ARG A O 1
ATOM 1601 N N . LYS A 1 202 ? -20.440 -14.481 -8.117 1.00 91.75 202 LYS A N 1
ATOM 1602 C CA . LYS A 1 202 ? -21.217 -13.970 -9.244 1.00 91.75 202 LYS A CA 1
ATOM 1603 C C . LYS A 1 202 ? -20.821 -14.668 -10.547 1.00 91.75 202 LYS A C 1
ATOM 1605 O O . LYS A 1 202 ? -21.710 -15.081 -11.276 1.00 91.75 202 LYS A O 1
ATOM 1610 N N . ALA A 1 203 ? -19.524 -14.837 -10.800 1.00 91.06 203 ALA A N 1
ATOM 1611 C CA . ALA A 1 203 ? -19.034 -15.568 -11.964 1.00 91.06 203 ALA A CA 1
ATOM 1612 C C . ALA A 1 203 ? -19.536 -17.021 -11.960 1.00 91.06 203 ALA A C 1
ATOM 1614 O O . ALA A 1 203 ? -20.034 -17.484 -12.978 1.00 91.06 203 ALA A O 1
ATOM 1615 N N . ASP A 1 204 ? -19.511 -17.699 -10.809 1.00 88.88 204 ASP A N 1
ATOM 1616 C CA . ASP A 1 204 ? -20.005 -19.076 -10.674 1.00 88.88 204 ASP A CA 1
ATOM 1617 C C . ASP A 1 204 ? -21.511 -19.204 -10.979 1.00 88.88 204 ASP A C 1
ATOM 1619 O O . ASP A 1 204 ? -21.949 -20.223 -11.511 1.00 88.88 204 ASP A O 1
ATOM 1623 N N . MET A 1 205 ? -22.304 -18.173 -10.658 1.00 89.56 205 MET A N 1
ATOM 1624 C CA . MET A 1 205 ? -23.738 -18.102 -10.982 1.00 89.56 205 MET A CA 1
ATOM 1625 C C . MET A 1 205 ? -24.012 -17.725 -12.445 1.00 89.56 205 MET A C 1
ATOM 1627 O O . MET A 1 205 ? -25.083 -18.040 -12.956 1.00 89.56 205 MET A O 1
ATOM 1631 N N . GLU A 1 206 ? -23.087 -17.016 -13.097 1.00 89.12 206 GLU A N 1
ATOM 1632 C CA . GLU A 1 206 ? -23.204 -16.595 -14.499 1.00 89.12 206 GLU A CA 1
ATOM 1633 C C . GLU A 1 206 ? -22.830 -17.709 -15.489 1.00 89.12 206 GLU A C 1
ATOM 1635 O O . GLU A 1 206 ? -23.224 -17.636 -16.653 1.00 89.12 206 GLU A O 1
ATOM 1640 N N . VAL A 1 207 ? -22.098 -18.741 -15.055 1.00 88.94 207 VAL A N 1
ATOM 1641 C CA . VAL A 1 207 ? -21.783 -19.907 -15.893 1.00 88.94 207 VAL A CA 1
ATOM 1642 C C . VAL A 1 207 ? -23.046 -20.743 -16.116 1.00 88.94 207 VAL A C 1
ATOM 1644 O O . VAL A 1 207 ? -23.616 -21.301 -15.178 1.00 88.94 207 VAL A O 1
ATOM 1647 N N . ASP A 1 208 ? -23.464 -20.868 -17.378 1.00 90.12 208 ASP A N 1
ATOM 1648 C CA . ASP A 1 208 ? -24.523 -21.793 -17.778 1.00 90.12 208 ASP A CA 1
ATOM 1649 C C . ASP A 1 208 ? -23.982 -23.229 -17.817 1.00 90.12 208 ASP A C 1
ATOM 1651 O O . ASP A 1 208 ? -23.415 -23.691 -18.806 1.00 90.12 208 ASP A O 1
ATOM 1655 N N . TRP A 1 209 ? -24.156 -23.948 -16.710 1.00 87.06 209 TRP A N 1
ATOM 1656 C CA . TRP A 1 209 ? -23.766 -25.353 -16.585 1.00 87.06 209 TRP A CA 1
ATOM 1657 C C . TRP A 1 209 ? -24.634 -26.315 -17.412 1.00 87.06 209 TRP A C 1
ATOM 1659 O O . TRP A 1 209 ? -24.365 -27.515 -17.403 1.00 87.06 209 TRP A O 1
ATOM 1669 N N . ALA A 1 210 ? -25.682 -25.847 -18.100 1.00 86.12 210 ALA A N 1
ATOM 1670 C CA . ALA A 1 210 ? -26.449 -26.686 -19.019 1.00 86.12 210 ALA A CA 1
ATOM 1671 C C . ALA A 1 210 ? -25.825 -26.742 -20.427 1.00 86.12 210 ALA A C 1
ATOM 1673 O O . ALA A 1 210 ? -26.092 -27.696 -21.161 1.00 86.12 210 ALA A O 1
ATOM 1674 N N . ASP A 1 211 ? -24.965 -25.784 -20.790 1.00 87.62 211 ASP A N 1
ATOM 1675 C CA . ASP A 1 211 ? -24.258 -25.739 -22.078 1.00 87.62 211 ASP A CA 1
ATOM 1676 C C . ASP A 1 211 ? -22.906 -26.473 -22.011 1.00 87.62 211 ASP A C 1
ATOM 1678 O O . ASP A 1 211 ? -21.827 -25.902 -22.184 1.00 87.62 211 ASP A O 1
ATOM 1682 N N . ILE A 1 212 ? -22.947 -27.770 -21.690 1.00 83.50 212 ILE A N 1
ATOM 1683 C CA . ILE A 1 212 ? -21.744 -28.609 -21.616 1.00 83.50 212 ILE A CA 1
ATOM 1684 C C . ILE A 1 212 ? -21.617 -29.439 -22.894 1.00 83.50 212 ILE A C 1
ATOM 1686 O O . ILE A 1 212 ? -22.410 -30.345 -23.154 1.00 83.50 212 ILE A O 1
ATOM 1690 N N . VAL A 1 213 ? -20.545 -29.198 -23.651 1.00 87.75 213 VAL A N 1
ATOM 1691 C CA . VAL A 1 213 ? -20.114 -30.067 -24.753 1.00 87.75 213 VAL A CA 1
ATOM 1692 C C . VAL A 1 213 ? -19.116 -31.090 -24.212 1.00 87.75 213 VAL A C 1
ATOM 1694 O O . VAL A 1 213 ? -17.929 -30.805 -24.056 1.00 87.75 213 VAL A O 1
ATOM 1697 N N . VAL A 1 214 ? -19.594 -32.299 -23.910 1.00 86.75 214 VAL A N 1
ATOM 1698 C CA . VAL A 1 214 ? -18.721 -33.420 -23.532 1.00 86.75 214 VAL A CA 1
ATOM 1699 C C . VAL A 1 214 ? -18.050 -33.960 -24.797 1.00 86.75 214 VAL A C 1
ATOM 1701 O O . VAL A 1 214 ? -18.701 -34.588 -25.627 1.00 86.75 214 VAL A O 1
ATOM 1704 N N . VAL A 1 215 ? -16.754 -33.681 -24.958 1.00 91.50 215 VAL A N 1
ATOM 1705 C CA . VAL A 1 215 ? -15.972 -34.099 -26.138 1.00 91.50 215 VAL A CA 1
ATOM 1706 C C . VAL A 1 215 ? -15.503 -35.548 -26.025 1.00 91.50 215 VAL A C 1
ATOM 1708 O O . VAL A 1 215 ? -15.550 -36.283 -27.007 1.00 91.50 215 VAL A O 1
ATOM 1711 N N . ASP A 1 216 ? -15.054 -35.961 -24.841 1.00 88.12 216 ASP A N 1
ATOM 1712 C CA . ASP A 1 216 ? -14.523 -37.301 -24.603 1.00 88.12 216 ASP A CA 1
ATOM 1713 C C . ASP A 1 216 ? -14.726 -37.702 -23.137 1.00 88.12 216 ASP A C 1
ATOM 1715 O O . ASP A 1 216 ? -14.788 -36.850 -22.248 1.00 88.12 216 ASP A O 1
ATOM 1719 N N . THR A 1 217 ? -14.847 -39.002 -22.884 1.00 86.62 217 THR A N 1
ATOM 1720 C CA . THR A 1 217 ? -14.973 -39.561 -21.535 1.00 86.62 217 THR A CA 1
ATOM 1721 C C . THR A 1 217 ? -13.761 -40.436 -21.256 1.00 86.62 217 THR A C 1
ATOM 1723 O O . THR A 1 217 ? -13.632 -41.531 -21.797 1.00 86.62 217 THR A O 1
ATOM 1726 N N . LEU A 1 218 ? -12.874 -39.959 -20.383 1.00 84.00 218 LEU A N 1
ATOM 1727 C CA . LEU A 1 218 ? -11.693 -40.713 -19.971 1.00 84.00 218 LEU A CA 1
ATOM 1728 C C . LEU A 1 218 ? -12.103 -41.837 -19.010 1.00 84.00 218 LEU A C 1
ATOM 1730 O O . LEU A 1 218 ? -12.531 -41.581 -17.884 1.00 84.00 218 LEU A O 1
ATOM 1734 N N . ALA A 1 219 ? -11.972 -43.086 -19.455 1.00 80.75 219 ALA A N 1
ATOM 1735 C CA . ALA A 1 219 ? -12.135 -44.258 -18.605 1.00 80.75 219 ALA A CA 1
ATOM 1736 C C . ALA A 1 219 ? -10.794 -44.594 -17.942 1.00 80.75 219 ALA A C 1
ATOM 1738 O O . ALA A 1 219 ? -9.868 -45.038 -18.614 1.00 80.75 219 ALA A O 1
ATOM 1739 N N . PHE A 1 220 ? -10.693 -44.393 -16.627 1.00 79.50 220 PHE A N 1
ATOM 1740 C CA . PHE A 1 220 ? -9.512 -44.785 -15.858 1.00 79.50 220 PHE A CA 1
ATOM 1741 C C . PHE A 1 220 ? -9.668 -46.230 -15.367 1.00 79.50 220 PHE A C 1
ATOM 1743 O O . PHE A 1 220 ? -10.532 -46.487 -14.519 1.00 79.50 220 PHE A O 1
ATOM 1750 N N . PRO A 1 221 ? -8.872 -47.193 -15.866 1.00 82.94 221 PRO A N 1
ATOM 1751 C CA . PRO A 1 221 ? -8.853 -48.529 -15.293 1.00 82.94 221 PRO A CA 1
ATOM 1752 C C . PRO A 1 221 ? -8.300 -48.471 -13.856 1.00 82.94 221 PRO A C 1
ATOM 1754 O O . PRO A 1 221 ? -7.445 -47.637 -13.549 1.00 82.94 221 PRO A O 1
ATOM 1757 N N . PRO A 1 222 ? -8.750 -49.362 -12.954 1.00 74.56 222 PRO A N 1
ATOM 1758 C CA . PRO A 1 222 ? -8.401 -49.315 -11.530 1.00 74.56 222 PRO A CA 1
ATOM 1759 C C . PRO A 1 222 ? -6.895 -49.448 -11.241 1.00 74.56 222 PRO A C 1
ATOM 1761 O O . PRO A 1 222 ? -6.446 -49.087 -10.155 1.00 74.56 222 PRO A O 1
ATOM 1764 N N . GLU A 1 223 ? -6.112 -49.925 -12.209 1.00 78.69 223 GLU A N 1
ATOM 1765 C CA . GLU A 1 223 ? -4.657 -50.081 -12.126 1.00 78.69 223 GLU A CA 1
ATOM 1766 C C . GLU A 1 223 ? -3.888 -48.762 -12.353 1.00 78.69 223 GLU A C 1
ATOM 1768 O O . GLU A 1 223 ? -2.771 -48.617 -11.861 1.00 78.69 223 GLU A O 1
ATOM 1773 N N . GLU A 1 224 ? -4.488 -47.773 -13.029 1.00 72.31 224 GLU A N 1
ATOM 1774 C CA . GLU A 1 224 ? -3.857 -46.479 -13.357 1.00 72.31 224 GLU A CA 1
ATOM 1775 C C . GLU A 1 224 ? -4.181 -45.365 -12.347 1.00 72.31 224 GLU A C 1
ATOM 1777 O O . GLU A 1 224 ? -3.466 -44.368 -12.264 1.00 72.31 224 GLU A O 1
ATOM 1782 N N . ILE A 1 225 ? -5.210 -45.551 -11.514 1.00 69.75 225 ILE A N 1
ATOM 1783 C CA . ILE A 1 225 ? -5.611 -44.617 -10.448 1.00 69.75 225 ILE A CA 1
ATOM 1784 C C . ILE A 1 225 ? -4.456 -44.256 -9.487 1.00 69.75 225 ILE A C 1
ATOM 1786 O O . ILE A 1 225 ? -4.304 -43.072 -9.181 1.00 69.75 225 ILE A O 1
ATOM 1790 N N . PRO A 1 226 ? -3.604 -45.195 -9.018 1.00 72.12 226 PRO A N 1
ATOM 1791 C CA . PRO A 1 226 ? -2.466 -44.843 -8.163 1.00 72.12 226 PRO A CA 1
ATOM 1792 C C . PRO A 1 226 ? -1.309 -44.149 -8.907 1.00 72.12 226 PRO A C 1
ATOM 1794 O O . PRO A 1 226 ? -0.408 -43.634 -8.248 1.00 72.12 226 PRO A O 1
ATOM 1797 N N . ALA A 1 227 ? -1.315 -44.129 -10.246 1.00 69.50 227 ALA A N 1
ATOM 1798 C CA . ALA A 1 227 ? -0.309 -43.454 -11.072 1.00 69.50 227 ALA A CA 1
ATOM 1799 C C . ALA A 1 227 ? -0.720 -42.027 -11.489 1.00 69.50 227 ALA A C 1
ATOM 1801 O O . ALA A 1 227 ? 0.074 -41.318 -12.111 1.00 69.50 227 ALA A O 1
ATOM 1802 N N . LEU A 1 228 ? -1.937 -41.588 -11.147 1.00 74.81 228 LEU A N 1
ATOM 1803 C CA . LEU A 1 228 ? -2.394 -40.230 -11.426 1.00 74.81 228 LEU A CA 1
ATOM 1804 C C . LEU A 1 228 ? -1.638 -39.207 -10.559 1.00 74.81 228 LEU A C 1
ATOM 1806 O O . LEU A 1 228 ? -1.354 -39.469 -9.386 1.00 74.81 228 LEU A O 1
ATOM 1810 N N . PRO A 1 229 ? -1.310 -38.024 -11.112 1.00 71.06 229 PRO A N 1
ATOM 1811 C CA . PRO A 1 229 ? -0.655 -36.972 -10.349 1.00 71.06 229 PRO A CA 1
ATOM 1812 C C . PRO A 1 229 ? -1.523 -36.562 -9.155 1.00 71.06 229 PRO A C 1
ATOM 1814 O O . PRO A 1 229 ? -2.749 -36.484 -9.258 1.00 71.06 229 PRO A O 1
ATOM 1817 N N . LEU A 1 230 ? -0.881 -36.282 -8.016 1.00 67.38 230 LEU A N 1
ATOM 1818 C CA . LEU A 1 230 ? -1.586 -35.794 -6.832 1.00 67.38 230 LEU A CA 1
ATOM 1819 C C . LEU A 1 230 ? -2.370 -34.523 -7.189 1.00 67.38 230 LEU A C 1
ATOM 1821 O O . LEU A 1 230 ? -1.843 -33.625 -7.845 1.00 67.38 230 LEU A O 1
ATOM 1825 N N . ALA A 1 231 ? -3.623 -34.450 -6.735 1.00 59.84 231 ALA A N 1
ATOM 1826 C CA . ALA A 1 231 ? -4.502 -33.319 -7.005 1.00 59.84 231 ALA A CA 1
ATOM 1827 C C . ALA A 1 231 ? -3.848 -31.990 -6.579 1.00 59.84 231 ALA A C 1
ATOM 1829 O O . ALA A 1 231 ? -3.439 -31.812 -5.423 1.00 59.84 231 ALA A O 1
ATOM 1830 N N . MET A 1 232 ? -3.792 -31.049 -7.526 1.00 56.47 232 MET A N 1
ATOM 1831 C CA . MET A 1 232 ? -3.152 -29.732 -7.390 1.00 56.47 232 MET A CA 1
ATOM 1832 C C . MET A 1 232 ? -3.801 -28.839 -6.318 1.00 56.47 232 MET A C 1
ATOM 1834 O O . MET A 1 232 ? -3.230 -27.824 -5.919 1.00 56.47 232 MET A O 1
ATOM 1838 N N . ASP A 1 233 ? -4.978 -29.228 -5.828 1.00 56.88 233 ASP A N 1
ATOM 1839 C CA . ASP A 1 233 ? -5.804 -28.436 -4.914 1.00 56.88 233 ASP A CA 1
ATOM 1840 C C . ASP A 1 233 ? -5.472 -28.691 -3.440 1.00 56.88 233 ASP A C 1
ATOM 1842 O O . ASP A 1 233 ? -5.971 -28.000 -2.548 1.00 56.88 233 ASP A O 1
ATOM 1846 N N . THR A 1 234 ? -4.610 -29.672 -3.162 1.00 55.53 234 THR A N 1
ATOM 1847 C CA . THR A 1 234 ? -4.133 -29.914 -1.803 1.00 55.53 234 THR A CA 1
ATOM 1848 C C . THR A 1 234 ? -3.186 -28.785 -1.372 1.00 55.53 234 THR A C 1
ATOM 1850 O O . THR A 1 234 ? -2.339 -28.345 -2.156 1.00 55.53 234 THR A O 1
ATOM 1853 N N . PRO A 1 235 ? -3.278 -28.290 -0.121 1.00 57.38 235 PRO A N 1
ATOM 1854 C CA . PRO A 1 235 ? -2.431 -27.191 0.359 1.00 57.38 235 PRO A CA 1
ATOM 1855 C C . PRO A 1 235 ? -0.930 -27.508 0.236 1.00 57.38 235 PRO A C 1
ATOM 1857 O O . PRO A 1 235 ? -0.122 -26.606 0.038 1.00 57.38 235 PRO A O 1
ATOM 1860 N N . ALA A 1 236 ? -0.569 -28.796 0.250 1.00 53.22 236 ALA A N 1
ATOM 1861 C CA . ALA A 1 236 ? 0.787 -29.283 0.029 1.00 53.22 236 ALA A CA 1
ATOM 1862 C C . ALA A 1 236 ? 1.353 -28.970 -1.371 1.00 53.22 236 ALA A C 1
ATOM 1864 O O . ALA A 1 236 ? 2.565 -28.843 -1.504 1.00 53.22 236 ALA A O 1
ATOM 1865 N N . VAL A 1 237 ? 0.512 -28.829 -2.403 1.00 53.12 237 VAL A N 1
ATOM 1866 C CA . VAL A 1 237 ? 0.949 -28.508 -3.775 1.00 53.12 237 VAL A CA 1
ATOM 1867 C C . VAL A 1 237 ? 0.969 -26.996 -4.023 1.00 53.12 237 VAL A C 1
ATOM 1869 O O . VAL A 1 237 ? 1.822 -26.507 -4.754 1.00 53.12 237 VAL A O 1
ATOM 1872 N N . ARG A 1 238 ? 0.096 -26.223 -3.362 1.00 51.84 238 ARG A N 1
ATOM 1873 C CA . ARG A 1 238 ? 0.098 -24.748 -3.454 1.00 51.84 238 ARG A CA 1
ATOM 1874 C C . ARG A 1 238 ? 1.333 -24.104 -2.822 1.00 51.84 238 ARG A C 1
ATOM 1876 O O . ARG A 1 238 ? 1.836 -23.118 -3.355 1.00 51.84 238 ARG A O 1
ATOM 1883 N N . ASP A 1 239 ? 1.826 -24.673 -1.724 1.00 49.06 239 ASP A N 1
ATOM 1884 C CA . ASP A 1 239 ? 3.024 -24.183 -1.028 1.00 49.06 239 ASP A CA 1
ATOM 1885 C C . ASP A 1 239 ? 4.336 -24.660 -1.675 1.00 49.06 239 ASP A C 1
ATOM 1887 O O . ASP A 1 239 ? 5.412 -24.126 -1.396 1.00 49.06 239 ASP A O 1
ATOM 1891 N N . VAL A 1 240 ? 4.261 -25.637 -2.580 1.00 49.53 240 VAL A N 1
ATOM 1892 C CA . VAL A 1 240 ? 5.413 -26.180 -3.294 1.00 49.53 240 VAL A CA 1
ATOM 1893 C C . VAL A 1 240 ? 5.372 -25.658 -4.725 1.00 49.53 240 VAL A C 1
ATOM 1895 O O . VAL A 1 240 ? 4.735 -26.226 -5.604 1.00 49.53 240 VAL A O 1
ATOM 1898 N N . GLY A 1 241 ? 6.110 -24.577 -4.986 1.00 46.81 241 GLY A N 1
ATOM 1899 C CA . GLY A 1 241 ? 6.411 -24.075 -6.335 1.00 46.81 241 GLY A CA 1
ATOM 1900 C C . GLY A 1 241 ? 7.285 -25.027 -7.167 1.00 46.81 241 GLY A C 1
ATOM 1901 O O . GLY A 1 241 ? 8.220 -24.588 -7.830 1.00 46.81 241 GLY A O 1
ATOM 1902 N N . VAL A 1 242 ? 7.019 -26.332 -7.106 1.00 42.56 242 VAL A N 1
ATOM 1903 C CA . VAL A 1 242 ? 7.720 -27.391 -7.824 1.00 42.56 242 VAL A CA 1
ATOM 1904 C C . VAL A 1 242 ? 6.661 -28.286 -8.455 1.00 42.56 242 VAL A C 1
ATOM 1906 O O . VAL A 1 242 ? 6.160 -29.213 -7.832 1.00 42.56 242 VAL A O 1
ATOM 1909 N N . LEU A 1 243 ? 6.338 -28.000 -9.714 1.00 37.16 243 LEU A N 1
ATOM 1910 C CA . LEU A 1 243 ? 5.846 -29.010 -10.646 1.00 37.16 243 LEU A CA 1
ATOM 1911 C C . LEU A 1 243 ? 7.025 -29.942 -10.972 1.00 37.16 243 LEU A C 1
ATOM 1913 O O . LEU A 1 243 ? 7.981 -29.479 -11.604 1.00 37.16 243 LEU A O 1
ATOM 1917 N N . PRO A 1 244 ? 7.006 -31.230 -10.588 1.00 40.44 244 PRO A N 1
ATOM 1918 C CA . PRO A 1 244 ? 7.979 -32.189 -11.074 1.00 40.44 244 PRO A CA 1
ATOM 1919 C C . PRO A 1 244 ? 7.537 -32.680 -12.462 1.00 40.44 244 PRO A C 1
ATOM 1921 O O . PRO A 1 244 ? 6.474 -33.269 -12.628 1.00 40.44 244 PRO A O 1
ATOM 1924 N N . THR A 1 245 ? 8.394 -32.425 -13.453 1.00 45.59 245 THR A N 1
ATOM 1925 C CA . THR A 1 245 ? 8.645 -33.289 -14.625 1.00 45.59 245 THR A CA 1
ATOM 1926 C C . THR A 1 245 ? 7.472 -33.671 -15.541 1.00 45.59 245 THR A C 1
ATOM 1928 O O . THR A 1 245 ? 7.116 -34.834 -15.645 1.00 45.59 245 THR A O 1
ATOM 1931 N N . LEU A 1 246 ? 7.006 -32.710 -16.349 1.00 39.88 246 LEU A N 1
ATOM 1932 C CA . LEU A 1 246 ? 6.690 -32.943 -17.779 1.00 39.88 246 LEU A CA 1
ATOM 1933 C C . LEU A 1 246 ? 7.290 -31.865 -18.716 1.00 39.88 246 LEU A C 1
ATOM 1935 O O . LEU A 1 246 ? 7.157 -31.943 -19.932 1.00 39.88 246 LEU A O 1
ATOM 1939 N N . ARG A 1 247 ? 8.016 -30.875 -18.168 1.00 38.78 247 ARG A N 1
ATOM 1940 C CA . ARG A 1 247 ? 8.833 -29.903 -18.930 1.00 38.78 247 ARG A CA 1
ATOM 1941 C C . ARG A 1 247 ? 10.314 -30.292 -19.064 1.00 38.78 247 ARG A C 1
ATOM 1943 O O . ARG A 1 247 ? 11.037 -29.666 -19.830 1.00 38.78 247 ARG A O 1
ATOM 1950 N N . GLY A 1 248 ? 10.761 -31.337 -18.360 1.00 36.47 248 GLY A N 1
ATOM 1951 C CA . GLY A 1 248 ? 12.178 -31.722 -18.282 1.00 36.47 248 GLY A CA 1
ATOM 1952 C C . GLY A 1 248 ? 12.801 -32.161 -19.612 1.00 36.47 248 GLY A C 1
ATOM 1953 O O . GLY A 1 248 ? 13.988 -31.929 -19.828 1.00 36.47 248 GLY A O 1
ATOM 1954 N N . ASP A 1 249 ? 12.005 -32.709 -20.531 1.00 40.97 249 ASP A N 1
ATOM 1955 C CA . ASP A 1 249 ? 12.531 -33.267 -21.785 1.00 40.97 249 ASP A CA 1
ATOM 1956 C C . ASP A 1 249 ? 12.726 -32.214 -22.888 1.00 40.97 249 ASP A C 1
ATOM 1958 O O . ASP A 1 249 ? 13.523 -32.411 -23.808 1.00 40.97 249 ASP A O 1
ATOM 1962 N N . ILE A 1 250 ? 12.040 -31.071 -22.786 1.00 46.09 250 ILE A N 1
ATOM 1963 C CA . ILE A 1 250 ? 12.186 -29.945 -23.724 1.00 46.09 250 ILE A CA 1
ATOM 1964 C C . ILE A 1 250 ? 13.343 -29.034 -23.273 1.00 46.09 250 ILE A C 1
ATOM 1966 O O . ILE A 1 250 ? 14.114 -28.539 -24.100 1.00 46.09 250 ILE A O 1
ATOM 1970 N N . ASP A 1 251 ? 13.530 -28.880 -21.959 1.00 48.97 251 ASP A N 1
ATOM 1971 C CA . ASP A 1 251 ? 14.601 -28.057 -21.390 1.00 48.97 251 ASP A CA 1
ATOM 1972 C C . ASP A 1 251 ? 15.979 -28.745 -21.436 1.00 48.97 251 ASP A C 1
ATOM 1974 O O . ASP A 1 251 ? 16.996 -28.066 -21.564 1.00 48.97 251 ASP A O 1
ATOM 1978 N N . MET A 1 252 ? 16.055 -30.082 -21.407 1.00 45.62 252 MET A N 1
ATOM 1979 C CA . MET A 1 252 ? 17.337 -30.793 -21.537 1.00 45.62 252 MET A CA 1
ATOM 1980 C C . MET A 1 252 ? 17.941 -30.685 -22.943 1.00 45.62 252 MET A C 1
ATOM 1982 O O . MET A 1 252 ? 19.137 -30.425 -23.068 1.00 45.62 252 MET A O 1
ATOM 1986 N N . LYS A 1 253 ? 17.123 -30.797 -23.999 1.00 50.66 253 LYS A N 1
ATOM 1987 C CA . LYS A 1 253 ? 17.596 -30.668 -25.390 1.00 50.66 253 LYS A CA 1
ATOM 1988 C C . LYS A 1 253 ? 18.023 -29.239 -25.726 1.00 50.66 253 LYS A C 1
ATOM 1990 O O . LYS A 1 253 ? 19.075 -29.043 -26.325 1.00 50.66 253 LYS A O 1
ATOM 1995 N N . SER A 1 254 ? 17.265 -28.238 -25.276 1.00 52.47 254 SER A N 1
ATOM 1996 C CA . SER A 1 254 ? 17.620 -26.829 -25.497 1.00 52.47 254 SER A CA 1
ATOM 1997 C C . SER A 1 254 ? 18.855 -26.399 -24.694 1.00 52.47 254 SER A C 1
ATOM 1999 O O . SER A 1 254 ? 19.642 -25.575 -25.160 1.00 52.47 254 SER A O 1
ATOM 2001 N N . ARG A 1 255 ? 19.086 -26.993 -23.515 1.00 58.38 255 ARG A N 1
ATOM 2002 C CA . ARG A 1 255 ? 20.278 -26.738 -22.697 1.00 58.38 255 ARG A CA 1
ATOM 2003 C C . ARG A 1 255 ? 21.526 -27.450 -23.224 1.00 58.38 255 ARG A C 1
ATOM 2005 O O . ARG A 1 255 ? 22.607 -26.872 -23.141 1.00 58.38 255 ARG A O 1
ATOM 2012 N N . GLU A 1 256 ? 21.394 -28.645 -23.802 1.00 57.12 256 GLU A N 1
ATOM 2013 C CA . GLU A 1 256 ? 22.486 -29.314 -24.526 1.00 57.12 256 GLU A CA 1
ATOM 2014 C C . GLU A 1 256 ? 22.862 -28.568 -25.814 1.00 57.12 256 GLU A C 1
ATOM 2016 O O . GLU A 1 256 ? 24.049 -28.359 -26.068 1.00 57.12 256 GLU A O 1
ATOM 2021 N N . GLU A 1 257 ? 21.885 -28.075 -26.582 1.00 60.06 257 GLU A N 1
ATOM 2022 C CA . GLU A 1 257 ? 22.137 -27.248 -27.772 1.00 60.06 257 GLU A CA 1
ATOM 2023 C C . GLU A 1 257 ? 22.758 -25.886 -27.417 1.00 60.06 257 GLU A C 1
ATOM 2025 O O . GLU A 1 257 ? 23.695 -25.440 -28.085 1.00 60.06 257 GLU A O 1
ATOM 2030 N N . ALA A 1 258 ? 22.317 -25.247 -26.328 1.00 62.41 258 ALA A N 1
ATOM 2031 C CA . ALA A 1 258 ? 22.913 -24.005 -25.836 1.00 62.41 258 ALA A CA 1
ATOM 2032 C C . ALA A 1 258 ? 24.349 -24.212 -25.319 1.00 62.41 258 ALA A C 1
ATOM 2034 O O . ALA A 1 258 ? 25.235 -23.415 -25.632 1.00 62.41 258 ALA A O 1
ATOM 2035 N N . ALA A 1 259 ? 24.612 -25.308 -24.598 1.00 64.56 259 ALA A N 1
ATOM 2036 C CA . ALA A 1 259 ? 25.957 -25.656 -24.138 1.00 64.56 259 ALA A CA 1
ATOM 2037 C C . ALA A 1 259 ? 26.894 -26.016 -25.306 1.00 64.56 259 ALA A C 1
ATOM 2039 O O . ALA A 1 259 ? 28.072 -25.648 -25.294 1.00 64.56 259 ALA A O 1
ATOM 2040 N N . ALA A 1 260 ? 26.384 -26.681 -26.348 1.00 69.94 260 ALA A N 1
ATOM 2041 C CA . ALA A 1 260 ? 27.136 -26.958 -27.570 1.00 69.94 260 ALA A CA 1
ATOM 2042 C C . ALA A 1 260 ? 27.453 -25.670 -28.356 1.00 69.94 260 ALA A C 1
ATOM 2044 O O . ALA A 1 260 ? 28.571 -25.515 -28.855 1.00 69.94 260 ALA A O 1
ATOM 2045 N N . ALA A 1 261 ? 26.519 -24.715 -28.416 1.00 68.12 261 ALA A N 1
ATOM 2046 C CA . ALA A 1 261 ? 26.736 -23.411 -29.043 1.00 68.12 261 ALA A CA 1
ATOM 2047 C C . ALA A 1 261 ? 27.768 -22.557 -28.280 1.00 68.12 261 ALA A C 1
ATOM 2049 O O . ALA A 1 261 ? 28.624 -21.924 -28.901 1.00 68.12 261 ALA A O 1
ATOM 2050 N N . GLU A 1 262 ? 27.758 -22.588 -26.947 1.00 69.50 262 GLU A N 1
ATOM 2051 C CA . GLU A 1 262 ? 28.731 -21.880 -26.105 1.00 69.50 262 GLU A CA 1
ATOM 2052 C C . GLU A 1 262 ? 30.141 -22.498 -26.213 1.00 69.50 262 GLU A C 1
ATOM 2054 O O . GLU A 1 262 ? 31.147 -21.790 -26.342 1.00 69.50 262 GLU A O 1
ATOM 2059 N N . GLN A 1 263 ? 30.240 -23.830 -26.285 1.00 69.62 263 GLN A N 1
ATOM 2060 C CA . GLN A 1 263 ? 31.507 -24.515 -26.570 1.00 69.62 263 GLN A CA 1
ATOM 2061 C C . GLN A 1 263 ? 32.022 -24.243 -27.994 1.00 69.62 263 GLN A C 1
ATOM 2063 O O . GLN A 1 263 ? 33.233 -24.148 -28.208 1.00 69.62 263 GLN A O 1
ATOM 2068 N N . ALA A 1 264 ? 31.133 -24.075 -28.976 1.00 72.56 264 ALA A N 1
ATOM 2069 C CA . ALA A 1 264 ? 31.517 -23.688 -30.332 1.00 72.56 264 ALA A CA 1
ATOM 2070 C C . ALA A 1 264 ? 32.015 -22.232 -30.397 1.00 72.56 264 ALA A C 1
ATOM 2072 O O . ALA A 1 264 ? 33.022 -21.960 -31.054 1.00 72.56 264 ALA A O 1
ATOM 2073 N N . GLN A 1 265 ? 31.375 -21.308 -29.672 1.00 67.94 265 GLN A N 1
ATOM 2074 C CA . GLN A 1 265 ? 31.798 -19.905 -29.598 1.00 67.94 265 GLN A CA 1
ATOM 2075 C C . GLN A 1 265 ? 33.152 -19.747 -28.898 1.00 67.94 265 GLN A C 1
ATOM 2077 O O . GLN A 1 265 ? 34.032 -19.069 -29.423 1.00 67.94 265 GLN A O 1
ATOM 2082 N N . THR A 1 266 ? 33.374 -20.444 -27.782 1.00 68.12 266 THR A N 1
ATOM 2083 C CA . THR A 1 266 ? 34.666 -20.423 -27.072 1.00 68.12 266 THR A CA 1
ATOM 2084 C C . THR A 1 266 ? 35.800 -21.038 -27.899 1.00 68.12 266 THR A C 1
ATOM 2086 O O . THR A 1 266 ? 36.916 -20.515 -27.892 1.00 68.12 266 THR A O 1
ATOM 2089 N N . ARG A 1 267 ? 35.531 -22.093 -28.684 1.00 73.06 267 ARG A N 1
ATOM 2090 C CA . ARG A 1 267 ? 36.506 -22.650 -29.642 1.00 73.06 267 ARG A CA 1
ATOM 2091 C C . ARG A 1 267 ? 36.805 -21.690 -30.794 1.00 73.06 267 ARG A C 1
ATOM 2093 O O . ARG A 1 267 ? 37.974 -21.502 -31.122 1.00 73.06 267 ARG A O 1
ATOM 2100 N N . ALA A 1 268 ? 35.790 -21.039 -31.362 1.00 72.88 268 ALA A N 1
ATOM 2101 C CA . ALA A 1 268 ? 35.972 -20.043 -32.420 1.00 72.88 268 ALA A CA 1
ATOM 2102 C C . ALA A 1 268 ? 36.749 -18.807 -31.925 1.00 72.88 268 ALA A C 1
ATOM 2104 O O . ALA A 1 268 ? 37.591 -18.258 -32.640 1.00 72.88 268 ALA A O 1
ATOM 2105 N N . GLU A 1 269 ? 36.516 -18.385 -30.683 1.00 72.69 269 GLU A N 1
ATOM 2106 C CA . GLU A 1 269 ? 37.215 -17.260 -30.064 1.00 72.69 269 GLU A CA 1
ATOM 2107 C C . GLU A 1 269 ? 38.660 -17.617 -29.673 1.00 72.69 269 GLU A C 1
ATOM 2109 O O . GLU A 1 269 ? 39.575 -16.812 -29.875 1.00 72.69 269 GLU A O 1
ATOM 2114 N N . ALA A 1 270 ? 38.906 -18.854 -29.225 1.00 71.25 270 ALA A N 1
ATOM 2115 C CA . ALA A 1 270 ? 40.250 -19.389 -29.019 1.00 71.25 270 ALA A CA 1
ATOM 2116 C C . ALA A 1 270 ? 41.039 -19.483 -30.336 1.00 71.25 270 ALA A C 1
ATOM 2118 O O . ALA A 1 270 ? 42.199 -19.070 -30.383 1.00 71.25 270 ALA A O 1
ATOM 2119 N N . GLU A 1 271 ? 40.409 -19.935 -31.424 1.00 75.25 271 GLU A N 1
ATOM 2120 C CA . GLU A 1 271 ? 41.035 -19.998 -32.748 1.00 75.25 271 GLU A CA 1
ATOM 2121 C C . GLU A 1 271 ? 41.348 -18.591 -33.290 1.00 75.25 271 GLU A C 1
ATOM 2123 O O . GLU A 1 271 ? 42.434 -18.340 -33.819 1.00 75.25 271 GLU A O 1
ATOM 2128 N N . LYS A 1 272 ? 40.447 -17.622 -33.081 1.00 71.25 272 LYS A N 1
ATOM 2129 C CA . LYS A 1 272 ? 40.671 -16.210 -33.427 1.00 71.25 272 LYS A CA 1
ATOM 2130 C C . LYS A 1 272 ? 41.837 -15.606 -32.633 1.00 71.25 272 LYS A C 1
ATOM 2132 O O . LYS A 1 272 ? 42.676 -14.918 -33.217 1.00 71.25 272 LYS A O 1
ATOM 2137 N N . ASN A 1 273 ? 41.946 -15.907 -31.337 1.00 67.75 273 ASN A N 1
ATOM 2138 C CA . ASN A 1 273 ? 43.072 -15.484 -30.498 1.00 67.75 273 ASN A CA 1
ATOM 2139 C C . ASN A 1 273 ? 44.395 -16.165 -30.881 1.00 67.75 273 ASN A C 1
ATOM 2141 O O . ASN A 1 273 ? 45.454 -15.536 -30.829 1.00 67.75 273 ASN A O 1
ATOM 2145 N N . GLN A 1 274 ? 44.356 -17.423 -31.320 1.00 69.75 274 GLN A N 1
ATOM 2146 C CA . GLN A 1 274 ? 45.535 -18.136 -31.807 1.00 69.75 274 GLN A CA 1
ATOM 2147 C C . GLN A 1 274 ? 46.025 -17.563 -33.147 1.00 69.75 274 GLN A C 1
ATOM 2149 O O . GLN A 1 274 ? 47.226 -17.353 -33.325 1.00 69.75 274 GLN A O 1
ATOM 2154 N N . ARG A 1 275 ? 45.104 -17.188 -34.046 1.00 67.44 275 ARG A N 1
ATOM 2155 C CA . ARG A 1 275 ? 45.416 -16.479 -35.302 1.00 67.44 275 ARG A CA 1
ATOM 2156 C C . ARG A 1 275 ? 45.977 -15.072 -35.067 1.00 67.44 275 ARG A C 1
ATOM 2158 O O . ARG A 1 275 ? 46.846 -14.636 -35.819 1.00 67.44 275 ARG A O 1
ATOM 2165 N N . LEU A 1 276 ? 45.526 -14.370 -34.024 1.00 58.69 276 LEU A N 1
ATOM 2166 C CA . LEU A 1 276 ? 46.083 -13.071 -33.620 1.00 58.69 276 LEU A CA 1
ATOM 2167 C C . LEU A 1 276 ? 47.495 -13.209 -33.030 1.00 58.69 276 LEU A C 1
ATOM 2169 O O . LEU A 1 276 ? 48.365 -12.397 -33.335 1.00 58.69 276 LEU A O 1
ATOM 2173 N N . ARG A 1 277 ? 47.759 -14.272 -32.258 1.00 57.97 277 ARG A N 1
ATOM 2174 C CA . ARG A 1 277 ? 49.100 -14.575 -31.729 1.00 57.97 277 ARG A CA 1
ATOM 2175 C C . ARG A 1 277 ? 50.103 -14.981 -32.812 1.00 57.97 277 ARG A C 1
ATOM 2177 O O . ARG A 1 277 ? 51.271 -14.635 -32.695 1.00 57.97 277 ARG A O 1
ATOM 2184 N N . ALA A 1 278 ? 49.655 -15.630 -33.886 1.00 59.09 278 ALA A N 1
ATOM 2185 C CA . ALA A 1 278 ? 50.503 -15.993 -35.025 1.00 59.09 278 ALA A CA 1
ATOM 2186 C C . ALA A 1 278 ? 50.897 -14.800 -35.929 1.00 59.09 278 ALA A C 1
ATOM 2188 O O . ALA A 1 278 ? 51.714 -14.968 -36.831 1.00 59.09 278 ALA A O 1
ATOM 2189 N N . ARG A 1 279 ? 50.331 -13.601 -35.709 1.00 54.97 279 ARG A N 1
ATOM 2190 C CA . ARG A 1 279 ? 50.604 -12.380 -36.496 1.00 54.97 279 ARG A CA 1
ATOM 2191 C C . ARG A 1 279 ? 51.533 -11.369 -35.809 1.00 54.97 279 ARG A C 1
ATOM 2193 O O . ARG A 1 279 ? 51.782 -10.309 -36.375 1.00 54.97 279 ARG A O 1
ATOM 2200 N N . LEU A 1 280 ? 52.049 -11.673 -34.618 1.00 47.53 280 LEU A N 1
ATOM 2201 C CA . LEU A 1 280 ? 52.990 -10.803 -33.907 1.00 47.53 280 LEU A CA 1
ATOM 2202 C C . LEU A 1 280 ? 54.439 -11.235 -34.206 1.00 47.53 280 LEU A C 1
ATOM 2204 O O . LEU A 1 280 ? 54.765 -12.405 -33.994 1.00 47.53 280 LEU A O 1
ATOM 2208 N N . PRO A 1 281 ? 55.321 -10.339 -34.690 1.00 45.94 281 PRO A N 1
ATOM 2209 C CA . PRO A 1 281 ? 56.725 -10.670 -34.905 1.00 45.94 281 PRO A CA 1
ATOM 2210 C C . PRO A 1 281 ? 57.428 -10.956 -33.571 1.00 45.94 281 PRO A C 1
ATOM 2212 O O . PRO A 1 281 ? 57.257 -10.242 -32.582 1.00 45.94 281 PRO A O 1
ATOM 2215 N N . ALA A 1 282 ? 58.218 -12.030 -33.550 1.00 47.75 282 ALA A N 1
ATOM 2216 C CA . ALA A 1 282 ? 58.979 -12.466 -32.388 1.00 47.75 282 ALA A CA 1
ATOM 2217 C C . ALA A 1 282 ? 60.097 -11.465 -32.067 1.00 47.75 282 ALA A C 1
ATOM 2219 O O . ALA A 1 282 ? 61.076 -11.359 -32.802 1.00 47.75 282 ALA A O 1
ATOM 2220 N N . GLY A 1 283 ? 59.960 -10.748 -30.953 1.00 45.88 283 GLY A N 1
ATOM 2221 C CA . GLY A 1 283 ? 61.031 -9.901 -30.440 1.00 45.88 283 GLY A CA 1
ATOM 2222 C C . GLY A 1 283 ? 60.539 -8.815 -29.501 1.00 45.88 283 GLY A C 1
ATOM 2223 O O . GLY A 1 283 ? 60.504 -7.661 -29.895 1.00 45.88 283 GLY A O 1
ATOM 2224 N N . MET A 1 284 ? 60.170 -9.181 -28.269 1.00 39.25 284 MET A N 1
ATOM 2225 C CA . MET A 1 284 ? 60.199 -8.282 -27.106 1.00 39.25 284 MET A CA 1
ATOM 2226 C C . MET A 1 284 ? 59.920 -9.080 -25.824 1.00 39.25 284 MET A C 1
ATOM 2228 O O . MET A 1 284 ? 58.803 -9.158 -25.319 1.00 39.25 284 MET A O 1
ATOM 2232 N N . SER A 1 285 ? 60.963 -9.717 -25.296 1.00 35.47 285 SER A N 1
ATOM 2233 C CA . SER A 1 285 ? 60.991 -10.242 -23.932 1.00 35.47 285 SER A CA 1
ATOM 2234 C C . SER A 1 285 ? 61.247 -9.083 -22.962 1.00 35.47 285 SER A C 1
ATOM 2236 O O . SER A 1 285 ? 62.388 -8.661 -22.780 1.00 35.47 285 SER A O 1
ATOM 2238 N N . GLY A 1 286 ? 60.179 -8.547 -22.369 1.00 33.81 286 GLY A N 1
ATOM 2239 C CA . GLY A 1 286 ? 60.249 -7.578 -21.275 1.00 33.81 286 GLY A CA 1
ATOM 2240 C C . GLY A 1 286 ? 60.441 -8.284 -19.933 1.00 33.81 286 GLY A C 1
ATOM 2241 O O . GLY A 1 286 ? 59.633 -9.121 -19.540 1.00 33.81 286 GLY A O 1
ATOM 2242 N N . ALA A 1 287 ? 61.538 -7.953 -19.256 1.00 37.56 287 ALA A N 1
ATOM 2243 C CA . ALA A 1 287 ? 61.966 -8.499 -17.978 1.00 37.56 287 ALA A CA 1
ATOM 2244 C C . ALA A 1 287 ? 60.939 -8.287 -16.848 1.00 37.56 287 ALA A C 1
ATOM 2246 O O . ALA A 1 287 ? 60.540 -7.162 -16.555 1.00 37.56 287 ALA A O 1
ATOM 2247 N N . VAL A 1 288 ? 60.582 -9.371 -16.154 1.00 37.47 288 VAL A N 1
ATOM 2248 C CA . VAL A 1 288 ? 59.891 -9.323 -14.858 1.00 37.47 288 VAL A CA 1
ATOM 2249 C C . VAL A 1 288 ? 60.951 -9.297 -13.758 1.00 37.47 288 VAL A C 1
ATOM 2251 O O . VAL A 1 288 ? 61.657 -10.279 -13.519 1.00 37.47 288 VAL A O 1
ATOM 2254 N N . VAL A 1 289 ? 61.073 -8.142 -13.106 1.00 36.72 289 VAL A N 1
ATOM 2255 C CA . VAL A 1 289 ? 61.918 -7.923 -11.928 1.00 36.72 289 VAL A CA 1
ATOM 2256 C C . VAL A 1 289 ? 61.314 -8.660 -10.731 1.00 36.72 289 VAL A C 1
ATOM 2258 O O . VAL A 1 289 ? 60.174 -8.418 -10.339 1.00 36.72 289 VAL A O 1
ATOM 2261 N N . ARG A 1 290 ? 62.108 -9.558 -10.139 1.00 37.91 290 ARG A N 1
ATOM 2262 C CA . ARG A 1 290 ? 61.866 -10.165 -8.825 1.00 37.91 290 ARG A CA 1
ATOM 2263 C C . ARG A 1 290 ? 62.079 -9.107 -7.738 1.00 37.91 290 ARG A C 1
ATOM 2265 O O . ARG A 1 290 ? 63.206 -8.670 -7.527 1.00 37.91 290 ARG A O 1
ATOM 2272 N N . GLY A 1 291 ? 61.003 -8.721 -7.052 1.00 31.83 291 GLY A N 1
ATOM 2273 C CA . GLY A 1 291 ? 61.030 -7.937 -5.815 1.00 31.83 291 GLY A CA 1
ATOM 2274 C C . GLY A 1 291 ? 60.907 -8.850 -4.594 1.00 31.83 291 GLY A C 1
ATOM 2275 O O . GLY A 1 291 ? 60.064 -9.742 -4.567 1.00 31.83 291 GLY A O 1
ATOM 2276 N N . ALA A 1 292 ? 61.804 -8.651 -3.633 1.00 31.22 292 ALA A N 1
ATOM 2277 C CA . ALA A 1 292 ? 62.129 -9.549 -2.535 1.00 31.22 292 ALA A CA 1
ATOM 2278 C C . ALA A 1 292 ? 61.078 -9.641 -1.411 1.00 31.22 292 ALA A C 1
ATOM 2280 O O . ALA A 1 292 ? 60.338 -8.705 -1.116 1.00 31.22 292 ALA A O 1
ATOM 2281 N N . MET A 1 293 ? 61.097 -10.808 -0.767 1.00 31.91 293 MET A N 1
ATOM 2282 C CA . MET A 1 293 ? 60.367 -11.198 0.436 1.00 31.91 293 MET A CA 1
ATOM 2283 C C . MET A 1 293 ? 60.668 -10.293 1.639 1.00 31.91 293 MET A C 1
ATOM 2285 O O . MET A 1 293 ? 61.821 -10.111 2.020 1.00 31.91 293 MET A O 1
ATOM 2289 N N . GLY A 1 294 ? 59.605 -9.847 2.307 1.00 32.81 294 GLY A N 1
ATOM 2290 C CA . GLY A 1 294 ? 59.599 -9.460 3.716 1.00 32.81 294 GLY A CA 1
ATOM 2291 C C . GLY A 1 294 ? 58.446 -10.188 4.402 1.00 32.81 294 GLY A C 1
ATOM 2292 O O . GLY A 1 294 ? 57.320 -9.701 4.408 1.00 32.81 294 GLY A O 1
ATOM 2293 N N . SER A 1 295 ? 58.698 -11.396 4.909 1.00 35.97 295 SER A N 1
ATOM 2294 C CA . SER A 1 295 ? 57.697 -12.226 5.584 1.00 35.97 295 SER A CA 1
ATOM 2295 C C . SER A 1 295 ? 57.627 -11.892 7.076 1.00 35.97 295 SER A C 1
ATOM 2297 O O . SER A 1 295 ? 58.487 -12.312 7.848 1.00 35.97 295 SER A O 1
ATOM 2299 N N . THR A 1 296 ? 56.563 -11.214 7.503 1.00 38.31 296 THR A N 1
ATOM 2300 C CA . THR A 1 296 ? 55.986 -11.453 8.831 1.00 38.31 296 THR A CA 1
ATOM 2301 C C . THR A 1 296 ? 54.818 -12.417 8.646 1.00 38.31 296 THR A C 1
ATOM 2303 O O . THR A 1 296 ? 53.837 -12.128 7.963 1.00 38.31 296 THR A O 1
ATOM 2306 N N . ALA A 1 297 ? 54.965 -13.626 9.182 1.00 41.78 297 ALA A N 1
ATOM 2307 C CA . ALA A 1 297 ? 53.964 -14.675 9.089 1.00 41.78 297 ALA A CA 1
ATOM 2308 C C . ALA A 1 297 ? 52.706 -14.285 9.885 1.00 41.78 297 ALA A C 1
ATOM 2310 O O . ALA A 1 297 ? 52.679 -14.354 11.112 1.00 41.78 297 ALA A O 1
ATOM 2311 N N . ARG A 1 298 ? 51.638 -13.905 9.178 1.00 41.22 298 ARG A N 1
ATOM 2312 C CA . ARG A 1 298 ? 50.261 -14.066 9.657 1.00 41.22 298 ARG A CA 1
ATOM 2313 C C . ARG A 1 298 ? 49.645 -15.202 8.858 1.00 41.22 298 ARG A C 1
ATOM 2315 O O . ARG A 1 298 ? 49.467 -15.077 7.652 1.00 41.22 298 ARG A O 1
ATOM 2322 N N . ALA A 1 299 ? 49.341 -16.305 9.536 1.00 45.50 299 ALA A N 1
ATOM 2323 C CA . ALA A 1 299 ? 48.569 -17.400 8.972 1.00 45.50 299 ALA A CA 1
ATOM 2324 C C . ALA A 1 299 ? 47.216 -16.855 8.484 1.00 45.50 299 ALA A C 1
ATOM 2326 O O . ALA A 1 299 ? 46.363 -16.458 9.282 1.00 45.50 299 ALA A O 1
ATOM 2327 N N . SER A 1 300 ? 47.037 -16.778 7.168 1.00 53.72 300 SER A N 1
ATOM 2328 C CA . SER A 1 300 ? 45.759 -16.461 6.544 1.00 53.72 300 SER A CA 1
ATOM 2329 C C . SER A 1 300 ? 44.851 -17.680 6.685 1.00 53.72 300 SER A C 1
ATOM 2331 O O . SER A 1 300 ? 44.937 -18.620 5.899 1.00 53.72 300 SER A O 1
ATOM 2333 N N . THR A 1 301 ? 44.009 -17.702 7.714 1.00 62.03 301 THR A N 1
ATOM 2334 C CA . THR A 1 301 ? 42.998 -18.755 7.866 1.00 62.03 301 THR A CA 1
ATOM 2335 C C . THR A 1 301 ? 41.946 -18.593 6.773 1.00 62.03 301 THR A C 1
ATOM 2337 O O . THR A 1 301 ? 41.272 -17.560 6.730 1.00 62.03 301 THR A O 1
ATOM 2340 N N . ALA A 1 302 ? 41.806 -19.592 5.905 1.00 76.25 302 ALA A N 1
ATOM 2341 C CA . ALA A 1 302 ? 40.747 -19.642 4.905 1.00 76.25 302 ALA A CA 1
ATOM 2342 C C . ALA A 1 302 ? 39.364 -19.587 5.586 1.00 76.25 302 ALA A C 1
ATOM 2344 O O . ALA A 1 302 ? 39.154 -20.215 6.626 1.00 76.25 302 ALA A O 1
ATOM 2345 N N . THR A 1 303 ? 38.427 -18.819 5.029 1.00 82.62 303 THR A N 1
ATOM 2346 C CA . THR A 1 303 ? 37.022 -18.772 5.472 1.00 82.62 303 THR A CA 1
ATOM 2347 C C . THR A 1 303 ? 36.130 -19.468 4.450 1.00 82.62 303 THR A C 1
ATOM 2349 O O . THR A 1 303 ? 36.325 -19.282 3.252 1.00 82.62 303 THR A O 1
ATOM 2352 N N . ILE A 1 304 ? 35.167 -20.251 4.933 1.00 84.50 304 ILE A N 1
ATOM 2353 C CA . ILE A 1 304 ? 34.237 -21.090 4.169 1.00 84.50 304 ILE A CA 1
ATOM 2354 C C . ILE A 1 304 ? 32.805 -20.654 4.523 1.00 84.50 304 ILE A C 1
ATOM 2356 O O . ILE A 1 304 ? 32.521 -20.337 5.681 1.00 84.50 304 ILE A O 1
ATOM 2360 N N . GLU A 1 305 ? 31.903 -20.621 3.541 1.00 84.31 305 GLU A N 1
ATOM 2361 C CA . GLU A 1 305 ? 30.486 -20.297 3.755 1.00 84.31 305 GLU A CA 1
ATOM 2362 C C . GLU A 1 305 ? 29.736 -21.477 4.389 1.00 84.31 305 GLU A C 1
ATOM 2364 O O . GLU A 1 305 ? 29.808 -22.611 3.915 1.00 84.31 305 GLU A O 1
ATOM 2369 N N . CYS A 1 306 ? 29.007 -21.215 5.477 1.00 81.81 306 CYS A N 1
ATOM 2370 C CA . CYS A 1 306 ? 28.153 -22.210 6.123 1.00 81.81 306 CYS A CA 1
ATOM 2371 C C . CYS A 1 306 ? 26.858 -22.434 5.317 1.00 81.81 306 CYS A C 1
ATOM 2373 O O . CYS A 1 306 ? 26.096 -21.480 5.145 1.00 81.81 306 CYS A O 1
ATOM 2375 N N . PRO A 1 307 ? 26.533 -23.673 4.897 1.00 80.69 307 PRO A N 1
ATOM 2376 C CA . PRO A 1 307 ? 25.336 -23.961 4.101 1.00 80.69 307 PRO A CA 1
ATOM 2377 C C . PRO A 1 307 ? 24.016 -23.830 4.882 1.00 80.69 307 PRO A C 1
ATOM 2379 O O . PRO A 1 307 ? 22.957 -23.773 4.269 1.00 80.69 307 PRO A O 1
ATOM 2382 N N . VAL A 1 308 ? 24.063 -23.779 6.221 1.00 78.31 308 VAL A N 1
ATOM 2383 C CA . VAL A 1 308 ? 22.866 -23.675 7.079 1.00 78.31 308 VAL A CA 1
ATOM 2384 C C . VAL A 1 308 ? 22.470 -22.216 7.336 1.00 78.31 308 VAL A C 1
ATOM 2386 O O . VAL A 1 308 ? 21.286 -21.904 7.389 1.00 78.31 308 VAL A O 1
ATOM 2389 N N . CYS A 1 309 ? 23.441 -21.305 7.482 1.00 78.25 309 CYS A N 1
ATOM 2390 C CA . CYS A 1 309 ? 23.176 -19.918 7.896 1.00 78.25 309 CYS A CA 1
ATOM 2391 C C . CYS A 1 309 ? 23.748 -18.837 6.957 1.00 78.25 309 CYS A C 1
ATOM 2393 O O . CYS A 1 309 ? 23.510 -17.650 7.185 1.00 78.25 309 CYS A O 1
ATOM 2395 N N . GLY A 1 310 ? 24.532 -19.213 5.938 1.00 80.81 310 GLY A N 1
ATOM 2396 C CA . GLY A 1 310 ? 25.112 -18.295 4.950 1.00 80.81 310 GLY A CA 1
ATOM 2397 C C . GLY A 1 310 ? 26.220 -17.371 5.473 1.00 80.81 310 GLY A C 1
ATOM 2398 O O . GLY A 1 310 ? 26.596 -16.422 4.787 1.00 80.81 310 GLY A O 1
ATOM 2399 N N . ARG A 1 311 ? 26.748 -17.591 6.688 1.00 84.19 311 ARG A N 1
ATOM 2400 C CA . ARG A 1 311 ? 27.852 -16.784 7.243 1.00 84.19 311 ARG A CA 1
ATOM 2401 C C . ARG A 1 311 ? 29.217 -17.355 6.858 1.00 84.19 311 ARG A C 1
ATOM 2403 O O . ARG A 1 311 ? 29.400 -18.568 6.798 1.00 84.19 311 ARG A O 1
ATOM 2410 N N . MET A 1 312 ? 30.185 -16.458 6.677 1.00 83.88 312 MET A N 1
ATOM 2411 C CA . MET A 1 312 ? 31.597 -16.794 6.483 1.00 83.88 312 MET A CA 1
ATOM 2412 C C . MET A 1 312 ? 32.233 -17.212 7.808 1.00 83.88 312 MET A C 1
ATOM 2414 O O . MET A 1 312 ? 32.362 -16.397 8.724 1.00 83.88 312 MET A O 1
ATOM 2418 N N . VAL A 1 313 ? 32.649 -18.473 7.909 1.00 84.31 313 VAL A N 1
ATOM 2419 C CA . VAL A 1 313 ? 33.247 -19.056 9.117 1.00 84.31 313 VAL A CA 1
ATOM 2420 C C . VAL A 1 313 ? 34.668 -19.503 8.814 1.00 84.31 313 VAL A C 1
ATOM 2422 O O . VAL A 1 313 ? 34.980 -19.926 7.706 1.00 84.31 313 VAL A O 1
ATOM 2425 N N . ARG A 1 314 ? 35.576 -19.380 9.783 1.00 88.75 314 ARG A N 1
ATOM 2426 C CA . ARG A 1 314 ? 36.965 -19.837 9.619 1.00 88.75 314 ARG A CA 1
ATOM 2427 C C . ARG A 1 314 ? 36.980 -21.355 9.440 1.00 88.75 314 ARG A C 1
ATOM 2429 O O . ARG A 1 314 ? 36.262 -22.041 10.162 1.00 88.75 314 ARG A O 1
ATOM 2436 N N . ALA A 1 315 ? 37.810 -21.865 8.530 1.00 82.00 315 ALA A N 1
ATOM 2437 C CA . ALA A 1 315 ? 37.906 -23.297 8.236 1.00 82.00 315 ALA A CA 1
ATOM 2438 C C . ALA A 1 315 ? 38.132 -24.142 9.505 1.00 82.00 315 ALA A C 1
ATOM 2440 O O . ALA A 1 315 ? 37.488 -25.172 9.674 1.00 82.00 315 ALA A O 1
ATOM 2441 N N . ASP A 1 316 ? 38.937 -23.637 10.444 1.00 85.56 316 ASP A N 1
ATOM 2442 C CA . ASP A 1 316 ? 39.257 -24.317 11.708 1.00 85.56 316 ASP A CA 1
ATOM 2443 C C . ASP A 1 316 ? 38.059 -24.421 12.678 1.00 85.56 316 ASP A C 1
ATOM 2445 O O . ASP A 1 316 ? 38.039 -25.289 13.542 1.00 85.56 316 ASP A O 1
ATOM 2449 N N . GLY A 1 317 ? 37.052 -23.547 12.543 1.00 82.88 317 GLY A N 1
ATOM 2450 C CA . GLY A 1 317 ? 35.851 -23.503 13.394 1.00 82.88 317 GLY A CA 1
ATOM 2451 C C . GLY A 1 317 ? 34.559 -23.895 12.674 1.00 82.88 317 GLY A C 1
ATOM 2452 O O . GLY A 1 317 ? 33.469 -23.734 13.225 1.00 82.88 317 GLY A O 1
ATOM 2453 N N . PHE A 1 318 ? 34.657 -24.377 11.433 1.00 85.62 318 PHE A N 1
ATOM 2454 C CA . PHE A 1 318 ? 33.503 -24.668 10.584 1.00 85.62 318 PHE A CA 1
ATOM 2455 C C . PHE A 1 318 ? 32.647 -25.813 11.139 1.00 85.62 318 PHE A C 1
ATOM 2457 O O . PHE A 1 318 ? 31.424 -25.706 11.216 1.00 85.62 318 PHE A O 1
ATOM 2464 N N . SER A 1 319 ? 33.293 -26.884 11.598 1.00 81.50 319 SER A N 1
ATOM 2465 C CA . SER A 1 319 ? 32.634 -28.052 12.187 1.00 81.50 319 SER A CA 1
ATOM 2466 C C . SER A 1 319 ? 31.885 -27.724 13.480 1.00 81.50 319 SER A C 1
ATOM 2468 O O . SER A 1 319 ? 30.766 -28.200 13.675 1.00 81.50 319 SER A O 1
ATOM 2470 N N . ASP A 1 320 ? 32.452 -26.877 14.339 1.00 83.00 320 ASP A N 1
ATOM 2471 C CA . ASP A 1 320 ? 31.791 -26.480 15.585 1.00 83.00 320 ASP A CA 1
ATOM 2472 C C . ASP A 1 320 ? 30.640 -25.511 15.324 1.00 83.00 320 ASP A C 1
ATOM 2474 O O . ASP A 1 320 ? 29.584 -25.634 15.941 1.00 83.00 320 ASP A O 1
ATOM 2478 N N . HIS A 1 321 ? 30.788 -24.604 14.358 1.00 83.81 321 HIS A N 1
ATOM 2479 C CA . HIS A 1 321 ? 29.700 -23.728 13.939 1.00 83.81 321 HIS A CA 1
ATOM 2480 C C . HIS A 1 321 ? 28.503 -24.515 13.380 1.00 83.81 321 HIS A C 1
ATOM 2482 O O . HIS A 1 321 ? 27.373 -24.260 13.790 1.00 83.81 321 HIS A O 1
ATOM 2488 N N . ILE A 1 322 ? 28.733 -25.522 12.527 1.00 84.94 322 ILE A N 1
ATOM 2489 C CA . ILE A 1 322 ? 27.654 -26.380 12.008 1.00 84.94 322 ILE A CA 1
ATOM 2490 C C . ILE A 1 322 ? 26.941 -27.126 13.140 1.00 84.94 322 ILE A C 1
ATOM 2492 O O . ILE A 1 322 ? 25.714 -27.180 13.152 1.00 84.94 322 ILE A O 1
ATOM 2496 N N . ARG A 1 323 ? 27.676 -27.666 14.119 1.00 83.69 323 ARG A N 1
ATOM 2497 C CA . ARG A 1 323 ? 27.068 -28.366 15.264 1.00 83.69 323 ARG A CA 1
ATOM 2498 C C . ARG A 1 323 ? 26.148 -27.457 16.083 1.00 83.69 323 ARG A C 1
ATOM 2500 O O . ARG A 1 323 ? 25.059 -27.887 16.455 1.00 83.69 323 ARG A O 1
ATOM 2507 N N . HIS A 1 324 ? 26.557 -26.212 16.329 1.00 80.56 324 HIS A N 1
ATOM 2508 C CA . HIS A 1 324 ? 25.739 -25.248 17.070 1.00 80.56 324 HIS A CA 1
ATOM 2509 C C . HIS A 1 324 ? 24.488 -24.827 16.288 1.00 80.56 324 HIS A C 1
ATOM 2511 O O . HIS A 1 324 ? 23.407 -24.754 16.865 1.00 80.56 324 HIS A O 1
ATOM 2517 N N . GLU A 1 325 ? 24.603 -24.589 14.980 1.00 82.88 325 GLU A N 1
ATOM 2518 C CA . GLU A 1 325 ? 23.457 -24.174 14.159 1.00 82.88 325 GLU A CA 1
ATOM 2519 C C . GLU A 1 325 ? 22.438 -25.310 13.965 1.00 82.88 325 GLU A C 1
ATOM 2521 O O . GLU A 1 325 ? 21.233 -25.074 14.042 1.00 82.88 325 GLU A O 1
ATOM 2526 N N . VAL A 1 326 ? 22.892 -26.561 13.812 1.00 83.50 326 VAL A N 1
ATOM 2527 C CA . VAL A 1 326 ? 21.993 -27.729 13.750 1.00 83.50 326 VAL A CA 1
ATOM 2528 C C . VAL A 1 326 ? 21.241 -27.919 15.073 1.00 83.50 326 VAL A C 1
ATOM 2530 O O . VAL A 1 326 ? 20.032 -28.135 15.050 1.00 83.50 326 VAL A O 1
ATOM 2533 N N . ALA A 1 327 ? 21.917 -27.770 16.219 1.00 78.38 327 ALA A N 1
ATOM 2534 C CA . ALA A 1 327 ? 21.284 -27.869 17.538 1.00 78.38 327 ALA A CA 1
ATOM 2535 C C . ALA A 1 327 ? 20.275 -26.735 17.815 1.00 78.38 327 ALA A C 1
ATOM 2537 O O . ALA A 1 327 ? 19.262 -26.944 18.484 1.00 78.38 327 ALA A O 1
ATOM 2538 N N . ASN A 1 328 ? 20.521 -25.533 17.288 1.00 76.88 328 ASN A N 1
ATOM 2539 C CA . ASN A 1 328 ? 19.571 -24.425 17.395 1.00 76.88 328 ASN A CA 1
ATOM 2540 C C . ASN A 1 328 ? 18.339 -24.655 16.512 1.00 76.88 328 ASN A C 1
ATOM 2542 O O . ASN A 1 328 ? 17.217 -24.449 16.968 1.00 76.88 328 ASN A O 1
ATOM 2546 N N . HIS A 1 329 ? 18.528 -25.157 15.289 1.00 72.88 329 HIS A N 1
ATOM 2547 C CA . HIS A 1 329 ? 17.424 -25.426 14.372 1.00 72.88 329 HIS A CA 1
ATOM 2548 C C . HIS A 1 329 ? 16.490 -26.539 14.882 1.00 72.88 329 HIS A C 1
ATOM 2550 O O . HIS A 1 329 ? 15.273 -26.452 14.712 1.00 72.88 329 HIS A O 1
ATOM 2556 N N . THR A 1 330 ? 17.021 -27.573 15.546 1.00 75.00 330 THR A N 1
ATOM 2557 C CA . THR A 1 330 ? 16.183 -28.602 16.188 1.00 75.00 330 THR A CA 1
ATOM 2558 C C . THR A 1 330 ? 15.381 -28.028 17.354 1.00 75.00 330 THR A C 1
ATOM 2560 O O . THR A 1 330 ? 14.185 -28.296 17.465 1.00 75.00 330 THR A O 1
ATOM 2563 N N . ARG A 1 331 ? 15.992 -27.165 18.174 1.00 72.19 331 ARG A N 1
ATOM 2564 C CA . ARG A 1 331 ? 15.314 -26.505 19.299 1.00 72.19 331 ARG A CA 1
ATOM 2565 C C . ARG A 1 331 ? 14.212 -25.545 18.841 1.00 72.19 331 ARG A C 1
ATOM 2567 O O . ARG A 1 331 ? 13.144 -25.492 19.449 1.00 72.19 331 ARG A O 1
ATOM 2574 N N . ASP A 1 332 ? 14.442 -24.811 17.757 1.00 69.81 332 ASP A N 1
ATOM 2575 C CA . ASP A 1 332 ? 13.447 -23.902 17.184 1.00 69.81 332 ASP A CA 1
ATOM 2576 C C . ASP A 1 332 ? 12.262 -24.671 16.572 1.00 69.81 332 ASP A C 1
ATOM 2578 O O . ASP A 1 332 ? 11.110 -24.244 16.696 1.00 69.81 332 ASP A O 1
ATOM 2582 N N . ALA A 1 333 ? 12.512 -25.845 15.978 1.00 76.94 333 ALA A N 1
ATOM 2583 C CA . ALA A 1 333 ? 11.461 -26.741 15.499 1.00 76.94 333 ALA A CA 1
ATOM 2584 C C . ALA A 1 333 ? 10.604 -27.302 16.652 1.00 76.94 333 ALA A C 1
ATOM 2586 O O . ALA A 1 333 ? 9.373 -27.309 16.556 1.00 76.94 333 ALA A O 1
ATOM 2587 N N . GLU A 1 334 ? 11.225 -27.700 17.764 1.00 76.38 334 GLU A N 1
ATOM 2588 C CA . GLU A 1 334 ? 10.523 -28.143 18.977 1.00 76.38 334 GLU A CA 1
ATOM 2589 C C . GLU A 1 334 ? 9.699 -27.016 19.613 1.00 76.38 334 GLU A C 1
ATOM 2591 O O . GLU A 1 334 ? 8.534 -27.220 19.957 1.00 76.38 334 GLU A O 1
ATOM 2596 N N . LEU A 1 335 ? 10.249 -25.800 19.701 1.00 78.38 335 LEU A N 1
ATOM 2597 C CA . LEU A 1 335 ? 9.524 -24.630 20.203 1.00 78.38 335 LEU A CA 1
ATOM 2598 C C . LEU A 1 335 ? 8.294 -24.325 19.336 1.00 78.38 335 LEU A C 1
ATOM 2600 O O . LEU A 1 335 ? 7.213 -24.038 19.853 1.00 78.38 335 LEU A O 1
ATOM 2604 N N . LYS A 1 336 ? 8.439 -24.417 18.010 1.00 79.69 336 LYS A N 1
ATOM 2605 C CA . LYS A 1 336 ? 7.341 -24.200 17.064 1.00 79.69 336 LYS A CA 1
ATOM 2606 C C . LYS A 1 336 ? 6.259 -25.273 17.196 1.00 79.69 336 LYS A C 1
ATOM 2608 O O . LYS A 1 336 ? 5.077 -24.935 17.144 1.00 79.69 336 LYS A O 1
ATOM 2613 N N . LYS A 1 337 ? 6.644 -26.531 17.440 1.00 82.69 337 LYS A N 1
ATOM 2614 C CA . LYS A 1 337 ? 5.714 -27.630 17.737 1.00 82.69 337 LYS A CA 1
ATOM 2615 C C . LYS A 1 337 ? 4.952 -27.379 19.043 1.00 82.69 337 LYS A C 1
ATOM 2617 O O . LYS A 1 337 ? 3.725 -27.388 19.033 1.00 82.69 337 LYS A O 1
ATOM 2622 N N . MET A 1 338 ? 5.657 -27.016 20.115 1.00 76.69 338 MET A N 1
ATOM 2623 C CA . MET A 1 338 ? 5.062 -26.669 21.414 1.00 76.69 338 MET A CA 1
ATOM 2624 C C . MET A 1 338 ? 4.096 -25.476 21.325 1.00 76.69 338 MET A C 1
ATOM 2626 O O . MET A 1 338 ? 3.051 -25.458 21.974 1.00 76.69 338 MET A O 1
ATOM 2630 N N . LEU A 1 339 ? 4.418 -24.458 20.522 1.00 76.19 339 LEU A N 1
ATOM 2631 C CA . LEU A 1 339 ? 3.534 -23.310 20.291 1.00 76.19 339 LEU A CA 1
ATOM 2632 C C . LEU A 1 339 ? 2.310 -23.680 19.441 1.00 76.19 339 LEU A C 1
ATOM 2634 O O . LEU A 1 339 ? 1.224 -23.154 19.685 1.00 76.19 339 LEU A O 1
ATOM 2638 N N . GLY A 1 340 ? 2.468 -24.586 18.473 1.00 79.06 340 GLY A N 1
ATOM 2639 C CA . GLY A 1 340 ? 1.362 -25.153 17.701 1.00 79.06 340 GLY A CA 1
ATOM 2640 C C . GLY A 1 340 ? 0.396 -25.949 18.578 1.00 79.06 340 GLY A C 1
ATOM 2641 O O . GLY A 1 340 ? -0.807 -25.714 18.526 1.00 79.06 340 GLY A O 1
ATOM 2642 N N . GLU A 1 341 ? 0.922 -26.808 19.451 1.00 79.94 341 GLU A N 1
ATOM 2643 C CA . GLU A 1 341 ? 0.135 -27.591 20.412 1.00 79.94 341 GLU A CA 1
ATOM 2644 C C . GLU A 1 341 ? -0.604 -26.694 21.414 1.00 79.94 341 GLU A C 1
ATOM 2646 O O . GLU A 1 341 ? -1.789 -26.903 21.665 1.00 79.94 341 GLU A O 1
ATOM 2651 N N . LYS A 1 342 ? 0.034 -25.628 21.920 1.00 75.19 342 LYS A N 1
ATOM 2652 C CA . LYS A 1 342 ? -0.638 -24.635 22.781 1.00 75.19 342 LYS A CA 1
ATOM 2653 C C . LYS A 1 342 ? -1.761 -23.894 22.060 1.00 75.19 342 LYS A C 1
ATOM 2655 O O . LYS A 1 342 ? -2.816 -23.685 22.649 1.00 75.19 342 LYS A O 1
ATOM 2660 N N . ARG A 1 343 ? -1.561 -23.516 20.794 1.00 70.81 343 ARG A N 1
ATOM 2661 C CA . ARG A 1 343 ? -2.610 -22.889 19.971 1.00 70.81 343 ARG A CA 1
ATOM 2662 C C . ARG A 1 343 ? -3.771 -23.842 19.704 1.00 70.81 343 ARG A C 1
ATOM 2664 O O . ARG A 1 343 ? -4.918 -23.416 19.756 1.00 70.81 343 ARG A O 1
ATOM 2671 N N . PHE A 1 344 ? -3.481 -25.119 19.468 1.00 69.81 344 PHE A N 1
ATOM 2672 C CA . PHE A 1 344 ? -4.498 -26.149 19.279 1.00 69.81 344 PHE A CA 1
ATOM 2673 C C . PHE A 1 344 ? -5.286 -26.423 20.572 1.00 69.81 344 PHE A C 1
ATOM 2675 O O . PHE A 1 344 ? -6.512 -26.451 20.546 1.00 69.81 344 PHE A O 1
ATOM 2682 N N . ALA A 1 345 ? -4.611 -26.517 21.721 1.00 69.62 345 ALA A N 1
ATOM 2683 C CA . ALA A 1 345 ? -5.256 -26.667 23.028 1.00 69.62 345 ALA A CA 1
ATOM 2684 C C . ALA A 1 345 ? -6.106 -25.439 23.407 1.00 69.62 345 ALA A C 1
ATOM 2686 O O . ALA A 1 345 ? -7.211 -25.582 23.922 1.00 69.62 345 ALA A O 1
ATOM 2687 N N . GLN A 1 346 ? -5.627 -24.230 23.099 1.00 71.50 346 GLN A N 1
ATOM 2688 C CA . GLN A 1 346 ? -6.380 -22.992 23.310 1.00 71.50 346 GLN A CA 1
ATOM 2689 C C . GLN A 1 346 ? -7.610 -22.900 22.390 1.00 71.50 346 GLN A C 1
ATOM 2691 O O . GLN A 1 346 ? -8.646 -22.391 22.810 1.00 71.50 346 GLN A O 1
ATOM 2696 N N . ALA A 1 347 ? -7.531 -23.434 21.166 1.00 66.75 347 ALA A N 1
ATOM 2697 C CA . ALA A 1 347 ? -8.679 -23.549 20.266 1.00 66.75 347 ALA A CA 1
ATOM 2698 C C . ALA A 1 347 ? -9.714 -24.573 20.769 1.00 66.75 347 ALA A C 1
ATOM 2700 O O . ALA A 1 347 ? -10.912 -24.315 20.685 1.00 66.75 347 ALA A O 1
ATOM 2701 N N . GLN A 1 348 ? -9.274 -25.691 21.359 1.00 64.81 348 GLN A N 1
ATOM 2702 C CA . GLN A 1 348 ? -10.174 -26.677 21.973 1.00 64.81 348 GLN A CA 1
ATOM 2703 C C . GLN A 1 348 ? -10.873 -26.148 23.235 1.00 64.81 348 GLN A C 1
ATOM 2705 O O . GLN A 1 348 ? -12.024 -26.489 23.480 1.00 64.81 348 GLN A O 1
ATOM 2710 N N . GLN A 1 349 ? -10.234 -25.260 24.003 1.00 59.91 349 GLN A N 1
ATOM 2711 C CA . GLN A 1 349 ? -10.861 -24.597 25.157 1.00 59.91 349 GLN A CA 1
ATOM 2712 C C . GLN A 1 349 ? -11.943 -23.570 24.769 1.00 59.91 349 GLN A C 1
ATOM 2714 O O . GLN A 1 349 ? -12.731 -23.171 25.621 1.00 59.91 349 GLN A O 1
ATOM 2719 N N . GLY A 1 350 ? -11.997 -23.150 23.499 1.00 51.31 350 GLY A N 1
ATOM 2720 C CA . GLY A 1 350 ? -13.036 -22.261 22.967 1.00 51.31 350 GLY A CA 1
ATOM 2721 C C . GLY A 1 350 ? -14.301 -22.977 22.478 1.00 51.31 350 GLY A C 1
ATOM 2722 O O . GLY A 1 350 ? -15.286 -22.307 22.168 1.00 51.31 350 GLY A O 1
ATOM 2723 N N . GLN A 1 351 ? -14.308 -24.314 22.406 1.00 51.69 351 GLN A N 1
ATOM 2724 C CA . GLN A 1 351 ? -15.530 -25.069 22.132 1.00 51.69 351 GLN A CA 1
ATOM 2725 C C . GLN A 1 351 ? -16.358 -25.167 23.412 1.00 51.69 351 GLN A C 1
ATOM 2727 O O . GLN A 1 351 ? -16.079 -25.960 24.307 1.00 51.69 351 GLN A O 1
ATOM 2732 N N . ILE A 1 352 ? -17.398 -24.339 23.482 1.00 56.91 352 ILE A N 1
ATOM 2733 C CA . ILE A 1 352 ? -18.492 -24.510 24.435 1.00 56.91 352 ILE A CA 1
ATOM 2734 C C . ILE A 1 352 ? -19.079 -25.902 24.186 1.00 56.91 352 ILE A C 1
ATOM 2736 O O . ILE A 1 352 ? -19.555 -26.186 23.086 1.00 56.91 352 ILE A O 1
ATOM 2740 N N . ASP A 1 353 ? -19.009 -26.775 25.190 1.00 63.19 353 ASP A N 1
ATOM 2741 C CA . ASP A 1 353 ? -19.590 -28.112 25.127 1.00 63.19 353 ASP A CA 1
ATOM 2742 C C . ASP A 1 353 ? -21.116 -27.978 25.062 1.00 63.19 353 ASP A C 1
ATOM 2744 O O . ASP A 1 353 ? -21.801 -27.770 26.066 1.00 63.19 353 ASP A O 1
ATOM 2748 N N . VAL A 1 354 ? -21.644 -28.027 23.838 1.00 62.09 354 VAL A N 1
ATOM 2749 C CA . VAL A 1 354 ? -23.068 -27.843 23.532 1.00 62.09 354 VAL A CA 1
ATOM 2750 C C . VAL A 1 354 ? -23.919 -28.828 24.332 1.00 62.09 354 VAL A C 1
ATOM 2752 O O . VAL A 1 354 ? -25.018 -28.478 24.748 1.00 62.09 354 VAL A O 1
ATOM 2755 N N . ASN A 1 355 ? -23.396 -30.017 24.644 1.00 70.88 355 ASN A N 1
ATOM 2756 C CA . ASN A 1 355 ? -24.110 -31.013 25.437 1.00 70.88 355 ASN A CA 1
ATOM 2757 C C . ASN A 1 355 ? -24.240 -30.610 26.912 1.00 70.88 355 ASN A C 1
ATOM 2759 O O . ASN A 1 355 ? -25.268 -30.887 27.524 1.00 70.88 355 ASN A O 1
ATOM 2763 N N . ALA A 1 356 ? -23.245 -29.916 27.473 1.00 68.69 356 ALA A N 1
ATOM 2764 C CA . ALA A 1 356 ? -23.321 -29.381 28.831 1.00 68.69 356 ALA A CA 1
ATOM 2765 C C . ALA A 1 356 ? -24.326 -28.220 28.917 1.00 68.69 356 ALA A C 1
ATOM 2767 O O . ALA A 1 356 ? -25.141 -28.174 29.833 1.00 68.69 356 ALA A O 1
ATOM 2768 N N . VAL A 1 357 ? -24.341 -27.338 27.912 1.00 70.31 357 VAL A N 1
ATOM 2769 C CA . VAL A 1 357 ? -25.317 -26.237 27.830 1.00 70.31 357 VAL A CA 1
ATOM 2770 C C . VAL A 1 357 ? -26.738 -26.766 27.616 1.00 70.31 357 VAL A C 1
ATOM 2772 O O . VAL A 1 357 ? -27.677 -26.277 28.236 1.00 70.31 357 VAL A O 1
ATOM 2775 N N . VAL A 1 358 ? -26.915 -27.797 26.786 1.00 73.75 358 VAL A N 1
ATOM 2776 C CA . VAL A 1 358 ? -28.214 -28.462 26.593 1.00 73.75 358 VAL A CA 1
ATOM 2777 C C . VAL A 1 358 ? -28.670 -29.165 27.876 1.00 73.75 358 VAL A C 1
ATOM 2779 O O . VAL A 1 358 ? -29.851 -29.089 28.211 1.00 73.75 358 VAL A O 1
ATOM 2782 N N . ALA A 1 359 ? -27.761 -29.784 28.637 1.00 75.44 359 ALA A N 1
ATOM 2783 C CA . ALA A 1 359 ? -28.083 -30.377 29.934 1.00 75.44 359 ALA A CA 1
ATOM 2784 C C . ALA A 1 359 ? -28.518 -29.321 30.968 1.00 75.44 359 ALA A C 1
ATOM 2786 O O . ALA A 1 359 ? -29.519 -29.528 31.654 1.00 75.44 359 ALA A O 1
ATOM 2787 N N . ASP A 1 360 ? -27.846 -28.168 31.026 1.00 76.00 360 ASP A N 1
ATOM 2788 C CA . ASP A 1 360 ? -28.232 -27.052 31.899 1.00 76.00 360 ASP A CA 1
ATOM 2789 C C . ASP A 1 360 ? -29.575 -26.425 31.481 1.00 76.00 360 ASP A C 1
ATOM 2791 O O . ASP A 1 360 ? -30.391 -26.071 32.333 1.00 76.00 360 ASP A O 1
ATOM 2795 N N . ILE A 1 361 ? -29.866 -26.348 30.175 1.00 72.75 361 ILE A N 1
ATOM 2796 C CA . ILE A 1 361 ? -31.162 -25.879 29.654 1.00 72.75 361 ILE A CA 1
ATOM 2797 C C . ILE A 1 361 ? -32.290 -26.857 30.009 1.00 72.75 361 ILE A C 1
ATOM 2799 O O . ILE A 1 361 ? -33.371 -26.418 30.407 1.00 72.75 361 ILE A O 1
ATOM 2803 N N . LEU A 1 362 ? -32.051 -28.167 29.903 1.00 74.50 362 LEU A N 1
ATOM 2804 C CA . LEU A 1 362 ? -33.027 -29.196 30.275 1.00 74.50 362 LEU A CA 1
ATOM 2805 C C . LEU A 1 362 ? -33.243 -29.263 31.795 1.00 74.50 362 LEU A C 1
ATOM 2807 O O . LEU A 1 362 ? -34.370 -29.475 32.238 1.00 74.50 362 LEU A O 1
ATOM 2811 N N . ALA A 1 363 ? -32.203 -29.007 32.596 1.00 73.75 363 ALA A N 1
ATOM 2812 C CA . ALA A 1 363 ? -32.315 -28.882 34.049 1.00 73.75 363 ALA A CA 1
ATOM 2813 C C . ALA A 1 363 ? -33.080 -27.613 34.469 1.00 73.75 363 ALA A C 1
ATOM 2815 O O . ALA A 1 363 ? -33.871 -27.650 35.410 1.00 73.75 363 ALA A O 1
ATOM 2816 N N . ALA A 1 364 ? -32.889 -26.499 33.755 1.00 74.06 364 ALA A N 1
ATOM 2817 C CA . ALA A 1 364 ? -33.598 -25.244 34.002 1.00 74.06 364 ALA A CA 1
ATOM 2818 C C . ALA A 1 364 ? -35.045 -25.244 33.472 1.00 74.06 364 ALA A C 1
ATOM 2820 O O . ALA A 1 364 ? -35.857 -24.424 33.910 1.00 74.06 364 ALA A O 1
ATOM 2821 N N . ARG A 1 365 ? -35.384 -26.133 32.526 1.00 65.44 365 ARG A N 1
ATOM 2822 C CA . ARG A 1 365 ? -36.724 -26.254 31.927 1.00 65.44 365 ARG A CA 1
ATOM 2823 C C . ARG A 1 365 ? -37.146 -27.721 31.745 1.00 65.44 365 ARG A C 1
ATOM 2825 O O . ARG A 1 365 ? -37.127 -28.227 30.621 1.00 65.44 365 ARG A O 1
ATOM 2832 N N . PRO A 1 366 ? -37.623 -28.381 32.815 1.00 65.94 366 PRO A N 1
ATOM 2833 C CA . PRO A 1 366 ? -38.079 -29.774 32.756 1.00 65.94 366 PRO A CA 1
ATOM 2834 C C . PRO A 1 366 ? -39.292 -30.000 31.828 1.00 65.94 366 PRO A C 1
ATOM 2836 O O . PRO A 1 366 ? -39.525 -31.119 31.383 1.00 65.94 366 PRO A O 1
ATOM 2839 N N . GLU A 1 367 ? -40.020 -28.938 31.467 1.00 61.75 367 GLU A N 1
ATOM 2840 C CA . GLU A 1 367 ? -41.152 -28.947 30.522 1.00 61.75 367 GLU A CA 1
ATOM 2841 C C . GLU A 1 367 ? -40.759 -29.371 29.087 1.00 61.75 367 GLU A C 1
ATOM 2843 O O . GLU A 1 367 ? -41.601 -29.822 28.313 1.00 61.75 367 GLU A O 1
ATOM 2848 N N . LEU A 1 368 ? -39.480 -29.233 28.709 1.00 60.19 368 LEU A N 1
ATOM 2849 C CA . LEU A 1 368 ? -38.974 -29.527 27.357 1.00 60.19 368 LEU A CA 1
ATOM 2850 C C . LEU A 1 368 ? -38.531 -30.993 27.165 1.00 60.19 368 LEU A C 1
ATOM 2852 O O . LEU A 1 368 ? -38.152 -31.372 26.060 1.00 60.19 368 LEU A O 1
ATOM 2856 N N . GLY A 1 369 ? -38.569 -31.816 28.219 1.00 50.41 369 GLY A N 1
ATOM 2857 C CA . GLY A 1 369 ? -37.948 -33.147 28.260 1.00 50.41 369 GLY A CA 1
ATOM 2858 C C . GLY A 1 369 ? -38.895 -34.351 28.222 1.00 50.41 369 GLY A C 1
ATOM 2859 O O . GLY A 1 369 ? -38.516 -35.420 28.697 1.00 50.41 369 GLY A O 1
ATOM 2860 N N . SER A 1 370 ? -40.119 -34.231 27.698 1.00 48.53 370 SER A N 1
ATOM 2861 C CA . SER A 1 370 ? -41.035 -35.380 27.582 1.00 48.53 370 SER A CA 1
ATOM 2862 C C . SER A 1 370 ? -40.879 -36.106 26.238 1.00 48.53 370 SER A C 1
ATOM 2864 O O . SER A 1 370 ? -41.635 -35.908 25.293 1.00 48.53 370 SER A O 1
ATOM 2866 N N . GLY A 1 371 ? -39.875 -36.983 26.151 1.00 46.31 371 GLY A N 1
ATOM 2867 C CA . GLY A 1 371 ? -39.694 -37.838 24.976 1.00 46.31 371 GLY A CA 1
ATOM 2868 C C . GLY A 1 371 ? -38.529 -38.819 25.085 1.00 46.31 371 GLY A C 1
ATOM 2869 O O . GLY A 1 371 ? -37.439 -38.520 24.626 1.00 46.31 371 GLY A O 1
ATOM 2870 N N . VAL A 1 372 ? -38.810 -40.000 25.650 1.00 43.25 372 VAL A N 1
ATOM 2871 C CA . VAL A 1 372 ? -38.062 -41.273 25.531 1.00 43.25 372 VAL A CA 1
ATOM 2872 C C . VAL A 1 372 ? -36.579 -41.248 25.950 1.00 43.25 372 VAL A C 1
ATOM 2874 O O . VAL A 1 372 ? -35.682 -40.908 25.187 1.00 43.25 372 VAL A O 1
ATOM 2877 N N . ALA A 1 373 ? -36.315 -41.748 27.160 1.00 35.47 373 ALA A N 1
ATOM 2878 C CA . ALA A 1 373 ? -34.976 -42.087 27.638 1.00 35.47 373 ALA A CA 1
ATOM 2879 C C . ALA A 1 373 ? -34.469 -43.421 27.052 1.00 35.47 373 ALA A C 1
ATOM 2881 O O . ALA A 1 373 ? -35.222 -44.398 27.015 1.00 35.47 373 ALA A O 1
ATOM 2882 N N . PRO A 1 374 ? -33.166 -43.520 26.742 1.00 40.19 374 PRO A N 1
ATOM 2883 C CA . PRO A 1 374 ? -32.406 -44.730 27.033 1.00 40.19 374 PRO A CA 1
ATOM 2884 C C . PRO A 1 374 ? -31.331 -44.485 28.111 1.00 40.19 374 PRO A C 1
ATOM 2886 O O . PRO A 1 374 ? -30.848 -43.375 28.314 1.00 40.19 374 PRO A O 1
ATOM 2889 N N . ALA A 1 375 ? -31.022 -45.557 28.843 1.00 36.22 375 ALA A N 1
ATOM 2890 C CA . ALA A 1 375 ? -30.315 -45.605 30.125 1.00 36.22 375 ALA A CA 1
ATOM 2891 C C . ALA A 1 375 ? -28.898 -44.976 30.159 1.00 36.22 375 ALA A C 1
ATOM 2893 O O . ALA A 1 375 ? -28.171 -45.047 29.167 1.00 36.22 375 ALA A O 1
ATOM 2894 N N . PRO A 1 376 ? -28.450 -44.442 31.318 1.00 41.06 376 PRO A N 1
ATOM 2895 C CA . PRO A 1 376 ? -27.114 -43.870 31.454 1.00 41.06 376 PRO A CA 1
ATOM 2896 C C . PRO A 1 376 ? -26.034 -44.939 31.691 1.00 41.06 376 PRO A C 1
ATOM 2898 O O . PRO A 1 376 ? -26.151 -45.792 32.571 1.00 41.06 376 PRO A O 1
ATOM 2901 N N . VAL A 1 377 ? -24.937 -44.830 30.938 1.00 35.25 377 VAL A N 1
ATOM 2902 C CA . VAL A 1 377 ? -23.654 -45.490 31.218 1.00 35.25 377 VAL A CA 1
ATOM 2903 C C . VAL A 1 377 ? -22.872 -44.622 32.205 1.00 35.25 377 VAL A C 1
ATOM 2905 O O . VAL A 1 377 ? -22.704 -43.421 31.999 1.00 35.25 377 VAL A O 1
ATOM 2908 N N . ALA A 1 378 ? -22.402 -45.235 33.290 1.00 32.78 378 ALA A N 1
ATOM 2909 C CA . ALA A 1 378 ? -21.625 -44.581 34.333 1.00 32.78 378 ALA A CA 1
ATOM 2910 C C . ALA A 1 378 ? -20.226 -44.180 33.832 1.00 32.78 378 ALA A C 1
ATOM 2912 O O . ALA A 1 378 ? -19.445 -45.034 33.416 1.00 32.78 378 ALA A O 1
ATOM 2913 N N . VAL A 1 379 ? -19.881 -42.895 33.957 1.00 33.28 379 VAL A N 1
ATOM 2914 C CA . VAL A 1 379 ? -18.491 -42.422 33.913 1.00 33.28 379 VAL A CA 1
ATOM 2915 C C . VAL A 1 379 ? -18.215 -41.610 35.174 1.00 33.28 379 VAL A C 1
ATOM 2917 O O . VAL A 1 379 ? -18.906 -40.649 35.504 1.00 33.28 379 VAL A O 1
ATOM 2920 N N . VAL A 1 380 ? -17.203 -42.069 35.901 1.00 33.59 380 VAL A N 1
ATOM 2921 C CA . VAL A 1 380 ? -16.716 -41.561 37.183 1.00 33.59 380 VAL A CA 1
ATOM 2922 C C . VAL A 1 380 ? -16.103 -40.165 37.015 1.00 33.59 380 VAL A C 1
ATOM 2924 O O . VAL A 1 380 ? -15.207 -39.974 36.196 1.00 33.59 380 VAL A O 1
ATOM 2927 N N . ARG A 1 381 ? -16.532 -39.202 37.841 1.00 31.17 381 ARG A N 1
ATOM 2928 C CA . ARG A 1 381 ? -15.828 -37.932 38.099 1.00 31.17 381 ARG A CA 1
ATOM 2929 C C . ARG A 1 381 ? -15.258 -37.946 39.525 1.00 31.17 381 ARG A C 1
ATOM 2931 O O . ARG A 1 381 ? -16.011 -38.272 40.443 1.00 31.17 381 ARG A O 1
ATOM 2938 N N . PRO A 1 382 ? -13.988 -37.563 39.751 1.00 35.34 382 PRO A N 1
ATOM 2939 C CA . PRO A 1 382 ? -13.497 -37.271 41.089 1.00 35.34 382 PRO A CA 1
ATOM 2940 C C . PRO A 1 382 ? -13.897 -35.848 41.510 1.00 35.34 382 PRO A C 1
ATOM 2942 O O . PRO A 1 382 ? -13.876 -34.908 40.714 1.00 35.34 382 PRO A O 1
ATOM 2945 N N . ALA A 1 383 ? -14.290 -35.733 42.775 1.00 33.34 383 ALA A N 1
ATOM 2946 C CA . ALA A 1 383 ? -14.693 -34.515 43.467 1.00 33.34 383 ALA A CA 1
ATOM 2947 C C . ALA A 1 383 ? -13.494 -33.669 43.928 1.00 33.34 383 ALA A C 1
ATOM 2949 O O . ALA A 1 383 ? -12.400 -34.209 44.060 1.00 33.34 383 ALA A O 1
ATOM 2950 N N . LEU A 1 384 ? -13.759 -32.381 44.202 1.00 33.00 384 LEU A N 1
ATOM 2951 C CA . LEU A 1 384 ? -13.183 -31.454 45.210 1.00 33.00 384 LEU A CA 1
ATOM 2952 C C . LEU A 1 384 ? -13.783 -30.061 44.860 1.00 33.00 384 LEU A C 1
ATOM 2954 O O . LEU A 1 384 ? -13.511 -29.556 43.778 1.00 33.00 384 LEU A O 1
ATOM 2958 N N . GLY A 1 385 ? -14.766 -29.465 45.561 1.00 29.22 385 GLY A N 1
ATOM 2959 C CA . GLY A 1 385 ? -14.792 -29.026 46.973 1.00 29.22 385 GLY A CA 1
ATOM 2960 C C . GLY A 1 385 ? -13.854 -27.815 47.137 1.00 29.22 385 GLY A C 1
ATOM 2961 O O . GLY A 1 385 ? -12.674 -27.986 46.879 1.00 29.22 385 GLY A O 1
ATOM 2962 N N . VAL A 1 386 ? -14.220 -26.580 47.520 1.00 30.70 386 VAL A N 1
ATOM 2963 C CA . VAL A 1 386 ? -15.069 -26.066 48.624 1.00 30.70 386 VAL A CA 1
ATOM 2964 C C . VAL A 1 386 ? -15.240 -24.534 48.388 1.00 30.70 386 VAL A C 1
ATOM 2966 O O . VAL A 1 386 ? -14.254 -23.862 48.113 1.00 30.70 386 VAL A O 1
ATOM 2969 N N . SER A 1 387 ? -16.462 -24.005 48.206 1.00 29.52 387 SER A N 1
ATOM 2970 C CA . SER A 1 387 ? -17.293 -23.197 49.142 1.00 29.52 387 SER A CA 1
ATOM 2971 C C . SER A 1 387 ? -16.738 -21.833 49.621 1.00 29.52 387 SER A C 1
ATOM 2973 O O . SER A 1 387 ? -15.866 -21.776 50.485 1.00 29.52 387 SER A O 1
ATOM 2975 N N . LEU A 1 388 ? -17.374 -20.749 49.140 1.00 32.03 388 LEU A N 1
ATOM 2976 C CA . LEU A 1 388 ? -17.457 -19.429 49.785 1.00 32.03 388 LEU A CA 1
ATOM 2977 C C . LEU A 1 388 ? -18.400 -19.488 51.000 1.00 32.03 388 LEU A C 1
ATOM 2979 O O . LEU A 1 388 ? -19.468 -20.090 50.909 1.00 32.03 388 LEU A O 1
ATOM 2983 N N . ALA A 1 389 ? -18.058 -18.782 52.078 1.00 30.03 389 ALA A N 1
ATOM 2984 C CA . ALA A 1 389 ? -18.998 -18.445 53.143 1.00 30.03 389 ALA A CA 1
ATOM 2985 C C . ALA A 1 389 ? -18.871 -16.963 53.524 1.00 30.03 389 ALA A C 1
ATOM 2987 O O . ALA A 1 389 ? -17.801 -16.503 53.925 1.00 30.03 389 ALA A O 1
ATOM 2988 N N . ASP A 1 390 ? -19.993 -16.258 53.397 1.00 32.50 390 ASP A N 1
ATOM 2989 C CA . ASP A 1 390 ? -20.310 -15.002 54.070 1.00 32.50 390 ASP A CA 1
ATOM 2990 C C . ASP A 1 390 ? -20.660 -15.273 55.541 1.00 32.50 390 ASP A C 1
ATOM 2992 O O . ASP A 1 390 ? -21.376 -16.231 55.840 1.00 32.50 390 ASP A O 1
ATOM 2996 N N . SER A 1 391 ? -20.266 -14.385 56.458 1.00 32.12 391 SER A N 1
ATOM 2997 C CA . SER A 1 391 ? -20.951 -14.258 57.752 1.00 32.12 391 SER A CA 1
ATOM 2998 C C . SER A 1 391 ? -20.727 -12.894 58.404 1.00 32.12 391 SER A C 1
ATOM 3000 O O . SER A 1 391 ? -19.627 -12.343 58.394 1.00 32.12 391 SER A O 1
ATOM 3002 N N . GLN A 1 392 ? -21.826 -12.377 58.950 1.00 29.67 392 GLN A N 1
ATOM 3003 C CA . GLN A 1 392 ? -22.046 -11.049 59.509 1.00 29.67 392 GLN A CA 1
ATOM 3004 C C . GLN A 1 392 ? -21.463 -10.808 60.916 1.00 29.67 392 GLN A C 1
ATOM 3006 O O . GLN A 1 392 ? -21.114 -11.732 61.642 1.00 29.67 392 GLN A O 1
ATOM 3011 N N . LEU A 1 393 ? -21.445 -9.508 61.251 1.00 33.72 393 LEU A N 1
ATOM 3012 C CA . LEU A 1 393 ? -21.427 -8.827 62.554 1.00 33.72 393 LEU A CA 1
ATOM 3013 C C . LEU A 1 393 ? -21.749 -9.653 63.814 1.00 33.72 393 LEU A C 1
ATOM 3015 O O . LEU A 1 393 ? -22.814 -10.251 63.898 1.00 33.72 393 LEU A O 1
ATOM 3019 N N . GLU A 1 394 ? -20.983 -9.393 64.882 1.00 27.70 394 GLU A N 1
ATOM 3020 C CA . GLU A 1 394 ? -21.541 -9.148 66.220 1.00 27.70 394 GLU A CA 1
ATOM 3021 C C . GLU A 1 394 ? -20.585 -8.333 67.115 1.00 27.70 394 GLU A C 1
ATOM 3023 O O . GLU A 1 394 ? -19.372 -8.297 66.921 1.00 27.70 394 GLU A O 1
ATOM 3028 N N . SER A 1 395 ? -21.169 -7.617 68.076 1.00 33.66 395 SER A N 1
ATOM 3029 C CA . SER A 1 395 ? -20.556 -6.604 68.942 1.00 33.66 395 SER A CA 1
ATOM 3030 C C . SER A 1 395 ? -20.604 -7.039 70.412 1.00 33.66 395 SER A C 1
ATOM 3032 O O . SER A 1 395 ? -21.600 -7.647 70.803 1.00 33.66 395 SER A O 1
ATOM 3034 N N . LYS A 1 396 ? -19.595 -6.681 71.237 1.00 30.94 396 LYS A N 1
ATOM 3035 C CA . LYS A 1 396 ? -19.729 -6.248 72.659 1.00 30.94 396 LYS A CA 1
ATOM 3036 C C . LYS A 1 396 ? -18.379 -6.035 73.391 1.00 30.94 396 LYS A C 1
ATOM 3038 O O . LYS A 1 396 ? -17.573 -6.944 73.485 1.00 30.94 396 LYS A O 1
ATOM 3043 N N . ARG A 1 397 ? -18.254 -4.813 73.941 1.00 29.19 397 ARG A N 1
ATOM 3044 C CA . ARG A 1 397 ? -17.660 -4.298 75.212 1.00 29.19 397 ARG A CA 1
ATOM 3045 C C . ARG A 1 397 ? -16.329 -4.831 75.803 1.00 29.19 397 ARG A C 1
ATOM 3047 O O . ARG A 1 397 ? -16.170 -6.016 76.052 1.00 29.19 397 ARG A O 1
ATOM 3054 N N . ALA A 1 398 ? -15.481 -3.856 76.172 1.00 30.92 398 ALA A N 1
ATOM 3055 C CA . ALA A 1 398 ? -14.259 -3.919 76.998 1.00 30.92 398 ALA A CA 1
ATOM 3056 C C . ALA A 1 398 ? -14.539 -4.056 78.521 1.00 30.92 398 ALA A C 1
ATOM 3058 O O . ALA A 1 398 ? -15.693 -3.858 78.927 1.00 30.92 398 ALA A O 1
ATOM 3059 N N . PRO A 1 399 ? -13.518 -4.383 79.351 1.00 42.31 399 PRO A N 1
ATOM 3060 C CA . PRO A 1 399 ? -12.714 -3.313 79.979 1.00 42.31 399 PRO A CA 1
ATOM 3061 C C . PRO A 1 399 ? -11.187 -3.571 80.139 1.00 42.31 399 PRO A C 1
ATOM 3063 O O . PRO A 1 399 ? -10.752 -4.694 80.371 1.00 42.31 399 PRO A O 1
ATOM 3066 N N . ASP A 1 400 ? -10.455 -2.456 80.031 1.00 29.31 400 ASP A N 1
ATOM 3067 C CA . ASP A 1 400 ? -9.229 -1.964 80.697 1.00 29.31 400 ASP A CA 1
ATOM 3068 C C . ASP A 1 400 ? -7.844 -2.672 80.672 1.00 29.31 400 ASP A C 1
ATOM 3070 O O . ASP A 1 400 ? -7.674 -3.853 80.956 1.00 29.31 400 ASP A O 1
ATOM 3074 N N . ASP A 1 401 ? -6.849 -1.801 80.412 1.00 34.66 401 ASP A N 1
ATOM 3075 C CA . ASP A 1 401 ? -5.405 -1.815 80.722 1.00 34.66 401 ASP A CA 1
ATOM 3076 C C . ASP A 1 401 ? -4.403 -2.650 79.900 1.00 34.66 401 ASP A C 1
ATOM 3078 O O . ASP A 1 401 ? -3.772 -3.574 80.407 1.00 34.66 401 ASP A O 1
ATOM 3082 N N . ILE A 1 402 ? -4.111 -2.198 78.665 1.00 36.59 402 ILE A N 1
ATOM 3083 C CA . ILE A 1 402 ? -2.828 -2.425 77.953 1.00 36.59 402 ILE A CA 1
ATOM 3084 C C . ILE A 1 402 ? -2.479 -1.149 77.137 1.00 36.59 402 ILE A C 1
ATOM 3086 O O . ILE A 1 402 ? -3.373 -0.582 76.505 1.00 36.59 402 ILE A O 1
ATOM 3090 N N . PRO A 1 403 ? -1.222 -0.650 77.143 1.00 33.53 403 PRO A N 1
ATOM 3091 C CA . PRO A 1 403 ? -0.847 0.654 76.579 1.00 33.53 403 PRO A CA 1
ATOM 3092 C C . PRO A 1 403 ? -1.044 0.742 75.056 1.00 33.53 403 PRO A C 1
ATOM 3094 O O . PRO A 1 403 ? -0.891 -0.240 74.333 1.00 33.53 403 PRO A O 1
ATOM 3097 N N . ALA A 1 404 ? -1.365 1.948 74.577 1.00 38.53 404 ALA A N 1
ATOM 3098 C CA . ALA A 1 404 ? -1.692 2.260 73.184 1.00 38.53 404 ALA A CA 1
ATOM 3099 C C . ALA A 1 404 ? -0.687 1.675 72.159 1.00 38.53 404 ALA A C 1
ATOM 3101 O O . ALA A 1 404 ? 0.518 1.917 72.286 1.00 38.53 404 ALA A O 1
ATOM 3102 N N . PRO A 1 405 ? -1.143 0.967 71.103 1.00 43.59 405 PRO A N 1
ATOM 3103 C CA . PRO A 1 405 ? -0.272 0.571 70.005 1.00 43.59 405 PRO A CA 1
ATOM 3104 C C . PRO A 1 405 ? 0.099 1.814 69.191 1.00 43.59 405 PRO A C 1
ATOM 3106 O O . PRO A 1 405 ? -0.767 2.526 68.681 1.00 43.59 405 PRO A O 1
ATOM 3109 N N . GLY A 1 406 ? 1.402 2.084 69.102 1.00 45.59 406 GLY A N 1
ATOM 3110 C CA . GLY A 1 406 ? 1.955 3.231 68.387 1.00 45.59 406 GLY A CA 1
ATOM 3111 C C . GLY A 1 406 ? 1.425 3.332 66.956 1.00 45.59 406 GLY A C 1
ATOM 3112 O O . GLY A 1 406 ? 1.345 2.338 66.233 1.00 45.59 406 GLY A O 1
ATOM 3113 N N . SER A 1 407 ? 1.070 4.548 66.546 1.00 54.62 407 SER A N 1
ATOM 3114 C CA . SER A 1 407 ? 0.688 4.883 65.177 1.00 54.62 407 SER A CA 1
ATOM 3115 C C . SER A 1 407 ? 1.867 4.622 64.235 1.00 54.62 407 SER A C 1
ATOM 3117 O O . SER A 1 407 ? 2.737 5.473 64.063 1.00 54.62 407 SER A O 1
ATOM 3119 N N . GLY A 1 408 ? 1.939 3.418 63.671 1.00 62.88 408 GLY A N 1
ATOM 3120 C CA . GLY A 1 408 ? 2.930 3.076 62.658 1.00 62.88 408 GLY A CA 1
ATOM 3121 C C . GLY A 1 408 ? 2.632 3.794 61.344 1.00 62.88 408 GLY A C 1
ATOM 3122 O O . GLY A 1 408 ? 1.490 3.803 60.883 1.00 62.88 408 GLY A O 1
ATOM 3123 N N . THR A 1 409 ? 3.657 4.378 60.735 1.00 74.44 409 THR A N 1
ATOM 3124 C CA . THR A 1 409 ? 3.572 4.956 59.392 1.00 74.44 409 THR A CA 1
ATOM 3125 C C . THR A 1 409 ? 3.587 3.815 58.375 1.00 74.44 409 THR A C 1
ATOM 3127 O O . THR A 1 409 ? 4.462 2.944 58.411 1.00 74.44 409 THR A O 1
ATOM 3130 N N . VAL A 1 410 ? 2.604 3.796 57.478 1.00 78.56 410 VAL A N 1
ATOM 3131 C CA . VAL A 1 410 ? 2.481 2.815 56.396 1.00 78.56 410 VAL A CA 1
ATOM 3132 C C . VAL A 1 410 ? 2.863 3.484 55.083 1.00 78.56 410 VAL A C 1
ATOM 3134 O O . VAL A 1 410 ? 2.299 4.519 54.728 1.00 78.56 410 VAL A O 1
ATOM 3137 N N . VAL A 1 411 ? 3.809 2.887 54.361 1.00 80.75 411 VAL A N 1
ATOM 3138 C CA . VAL A 1 411 ? 4.237 3.330 53.027 1.00 80.75 411 VAL A CA 1
ATOM 3139 C C . VAL A 1 411 ? 3.972 2.204 52.035 1.00 80.75 411 VAL A C 1
ATOM 3141 O O . VAL A 1 411 ? 4.372 1.062 52.262 1.00 80.75 411 VAL A O 1
ATOM 3144 N N . GLU A 1 412 ? 3.293 2.512 50.934 1.00 81.56 412 GLU A N 1
ATOM 3145 C CA . GLU A 1 412 ? 3.014 1.548 49.865 1.00 81.56 412 GLU A CA 1
ATOM 3146 C C . GLU A 1 412 ? 4.075 1.672 48.766 1.00 81.56 412 GLU A C 1
ATOM 3148 O O . GLU A 1 412 ? 4.263 2.746 48.194 1.00 81.56 412 GLU A O 1
ATOM 3153 N N . VAL A 1 413 ? 4.753 0.571 48.441 1.00 81.12 413 VAL A N 1
ATOM 3154 C CA . VAL A 1 413 ? 5.766 0.501 47.382 1.00 81.12 413 VAL A CA 1
ATOM 3155 C C . VAL A 1 413 ? 5.234 -0.337 46.224 1.00 81.12 413 VAL A C 1
ATOM 3157 O O . VAL A 1 413 ? 4.849 -1.490 46.409 1.00 81.12 413 VAL A O 1
ATOM 3160 N N . THR A 1 414 ? 5.214 0.238 45.021 1.00 81.94 414 THR A N 1
ATOM 3161 C CA . THR A 1 414 ? 4.776 -0.435 43.787 1.00 81.94 414 THR A CA 1
ATOM 3162 C C . THR A 1 414 ? 5.971 -0.738 42.885 1.00 81.94 414 THR A C 1
ATOM 3164 O O . THR A 1 414 ? 6.778 0.151 42.591 1.00 81.94 414 THR A O 1
ATOM 3167 N N . PHE A 1 415 ? 6.062 -1.980 42.404 1.00 78.00 415 PHE A N 1
ATOM 3168 C CA . PHE A 1 415 ? 7.118 -2.439 41.501 1.00 78.00 415 PHE A CA 1
ATOM 3169 C C . PHE A 1 415 ? 6.613 -2.499 40.055 1.00 78.00 415 PHE A C 1
ATOM 3171 O O . PHE A 1 415 ? 5.807 -3.357 39.694 1.00 78.00 415 PHE A O 1
ATOM 3178 N N . LEU A 1 416 ? 7.094 -1.584 39.208 1.00 71.75 416 LEU A N 1
ATOM 3179 C CA . LEU A 1 416 ? 6.657 -1.481 37.815 1.00 71.75 416 LEU A CA 1
ATOM 3180 C C . LEU A 1 416 ? 7.391 -2.483 36.908 1.00 71.75 416 LEU A C 1
ATOM 3182 O O . LEU A 1 416 ? 8.614 -2.602 36.925 1.00 71.75 416 LEU A O 1
ATOM 3186 N N . GLU A 1 417 ? 6.619 -3.172 36.066 1.00 55.44 417 GLU A N 1
ATOM 3187 C CA . GLU A 1 417 ? 7.049 -4.274 35.189 1.00 55.44 417 GLU A CA 1
ATOM 3188 C C . GLU A 1 417 ? 8.116 -3.879 34.149 1.00 55.44 417 GLU A C 1
ATOM 3190 O O . GLU A 1 417 ? 8.861 -4.725 33.661 1.00 55.44 417 GLU A O 1
ATOM 3195 N N . LYS A 1 418 ? 8.210 -2.593 33.797 1.00 54.31 418 LYS A N 1
ATOM 3196 C CA . LYS A 1 418 ? 8.950 -2.142 32.607 1.00 54.31 418 LYS A CA 1
ATOM 3197 C C . LYS A 1 418 ? 10.425 -1.823 32.832 1.00 54.31 418 LYS A C 1
ATOM 3199 O O . LYS A 1 418 ? 11.141 -1.640 31.849 1.00 54.31 418 LYS A O 1
ATOM 3204 N N . ASP A 1 419 ? 10.887 -1.775 34.078 1.00 53.84 419 ASP A N 1
ATOM 3205 C CA . ASP A 1 419 ? 12.097 -1.004 34.363 1.00 53.84 419 ASP A CA 1
ATOM 3206 C C . ASP A 1 419 ? 13.285 -1.816 34.889 1.00 53.84 419 ASP A C 1
ATOM 3208 O O . ASP A 1 419 ? 14.423 -1.370 34.732 1.00 53.84 419 ASP A O 1
ATOM 3212 N N . VAL A 1 420 ? 13.097 -3.019 35.445 1.00 56.47 420 VAL A N 1
ATOM 3213 C CA . VAL A 1 420 ? 14.215 -3.746 36.073 1.00 56.47 420 VAL A CA 1
ATOM 3214 C C . VAL A 1 420 ? 14.759 -4.845 35.164 1.00 56.47 420 VAL A C 1
ATOM 3216 O O . VAL A 1 420 ? 14.054 -5.808 34.864 1.00 56.47 420 VAL A O 1
ATOM 3219 N N . PRO A 1 421 ? 16.025 -4.759 34.719 1.00 56.06 421 PRO A N 1
ATOM 3220 C CA . PRO A 1 421 ? 16.626 -5.842 33.966 1.00 56.06 421 PRO A CA 1
ATOM 3221 C C . PRO A 1 421 ? 16.846 -7.047 34.897 1.00 56.06 421 PRO A C 1
ATOM 3223 O O . PRO A 1 421 ? 17.441 -6.867 35.966 1.00 56.06 421 PRO A O 1
ATOM 3226 N N . PRO A 1 422 ? 16.502 -8.282 34.485 1.00 56.69 422 PRO A N 1
ATOM 3227 C CA . PRO A 1 422 ? 16.778 -9.492 35.271 1.00 56.69 422 PRO A CA 1
ATOM 3228 C C . PRO A 1 422 ? 18.276 -9.666 35.589 1.00 56.69 422 PRO A C 1
ATOM 3230 O O . PRO A 1 422 ? 18.637 -10.283 36.585 1.00 56.69 422 PRO A O 1
ATOM 3233 N N . ALA A 1 423 ? 19.157 -9.032 34.807 1.00 58.66 423 ALA A N 1
ATOM 3234 C CA . ALA A 1 423 ? 20.601 -9.000 35.035 1.00 58.66 423 ALA A CA 1
ATOM 3235 C C . ALA A 1 423 ? 21.044 -8.255 36.315 1.00 58.66 423 ALA A C 1
ATOM 3237 O O . ALA A 1 423 ? 22.176 -8.444 36.746 1.00 58.66 423 ALA A O 1
ATOM 3238 N N . VAL A 1 424 ? 20.202 -7.391 36.901 1.00 59.97 424 VAL A N 1
ATOM 3239 C CA . VAL A 1 424 ? 20.553 -6.590 38.094 1.00 59.97 424 VAL A CA 1
ATOM 3240 C C . VAL A 1 424 ? 20.125 -7.276 39.395 1.00 59.97 424 VAL A C 1
ATOM 3242 O O . VAL A 1 424 ? 20.809 -7.137 40.403 1.00 59.97 424 VAL A O 1
ATOM 3245 N N . LEU A 1 425 ? 19.012 -8.017 39.372 1.00 60.12 425 LEU A N 1
ATOM 3246 C CA . LEU A 1 425 ? 18.425 -8.667 40.552 1.00 60.12 425 LEU A CA 1
ATOM 3247 C C . LEU A 1 425 ? 18.619 -10.193 40.580 1.00 60.12 425 LEU A C 1
ATOM 3249 O O . LEU A 1 425 ? 18.430 -10.813 41.622 1.00 60.12 425 LEU A O 1
ATOM 3253 N N . GLY A 1 426 ? 18.994 -10.801 39.450 1.00 61.69 426 GLY A N 1
ATOM 3254 C CA . GLY A 1 426 ? 18.877 -12.243 39.236 1.00 61.69 426 GLY A CA 1
ATOM 3255 C C . GLY A 1 426 ? 17.427 -12.649 38.932 1.00 61.69 426 GLY A C 1
ATOM 3256 O O . GLY A 1 426 ? 16.478 -12.095 39.489 1.00 61.69 426 GLY A O 1
ATOM 3257 N N . GLU A 1 427 ? 17.244 -13.638 38.051 1.00 59.34 427 GLU A N 1
ATOM 3258 C CA . GLU A 1 427 ? 15.921 -14.148 37.643 1.00 59.34 427 GLU A CA 1
ATOM 3259 C C . GLU A 1 427 ? 14.981 -14.522 38.814 1.00 59.34 427 GLU A C 1
ATOM 3261 O O . GLU A 1 427 ? 13.827 -14.087 38.789 1.00 59.34 427 GLU A O 1
ATOM 3266 N N . PRO A 1 428 ? 15.423 -15.219 39.887 1.00 65.88 428 PRO A N 1
ATOM 3267 C CA . PRO A 1 428 ? 14.496 -15.672 40.929 1.00 65.88 428 PRO A CA 1
ATOM 3268 C C . PRO A 1 428 ? 13.959 -14.549 41.832 1.00 65.88 428 PRO A C 1
ATOM 3270 O O . PRO A 1 428 ? 12.875 -14.694 42.398 1.00 65.88 428 PRO A O 1
ATOM 3273 N N . ALA A 1 429 ? 14.690 -13.440 41.991 1.00 63.75 429 ALA A N 1
ATOM 3274 C CA . ALA A 1 429 ? 14.221 -12.290 42.768 1.00 63.75 429 ALA A CA 1
ATOM 3275 C C . ALA A 1 429 ? 13.272 -11.413 41.939 1.00 63.75 429 ALA A C 1
ATOM 3277 O O . ALA A 1 429 ? 12.263 -10.935 42.452 1.00 63.75 429 ALA A O 1
ATOM 3278 N N . TRP A 1 430 ? 13.551 -11.254 40.641 1.00 68.38 430 TRP A N 1
ATOM 3279 C CA . TRP A 1 430 ? 12.710 -10.469 39.738 1.00 68.38 430 TRP A CA 1
ATOM 3280 C C . TRP A 1 430 ? 11.309 -11.068 39.565 1.00 68.38 430 TRP A C 1
ATOM 3282 O O . TRP A 1 430 ? 10.311 -10.350 39.655 1.00 68.38 430 TRP A O 1
ATOM 3292 N N . ASP A 1 431 ? 11.219 -12.390 39.409 1.00 67.62 431 ASP A N 1
ATOM 3293 C CA . ASP A 1 431 ? 9.936 -13.075 39.230 1.00 67.62 431 ASP A CA 1
ATOM 3294 C C . ASP A 1 431 ? 9.004 -12.974 40.443 1.00 67.62 431 ASP A C 1
ATOM 3296 O O . ASP A 1 431 ? 7.787 -13.011 40.271 1.00 67.62 431 ASP A O 1
ATOM 3300 N N . ARG A 1 432 ? 9.547 -12.794 41.655 1.00 66.62 432 ARG A N 1
ATOM 3301 C CA . ARG A 1 432 ? 8.750 -12.631 42.883 1.00 66.62 432 ARG A CA 1
ATOM 3302 C C . ARG A 1 432 ? 8.127 -11.246 43.034 1.00 66.62 432 ARG A C 1
ATOM 3304 O O . ARG A 1 432 ? 7.161 -11.104 43.774 1.00 66.62 432 ARG A O 1
ATOM 3311 N N . ILE A 1 433 ? 8.706 -10.232 42.395 1.00 67.38 433 ILE A N 1
ATOM 3312 C CA . ILE A 1 433 ? 8.443 -8.827 42.733 1.00 67.38 433 ILE A CA 1
ATOM 3313 C C . ILE A 1 433 ? 7.743 -8.089 41.584 1.00 67.38 433 ILE A C 1
ATOM 3315 O O . ILE A 1 433 ? 7.008 -7.128 41.830 1.00 67.38 433 ILE A O 1
ATOM 3319 N N . LYS A 1 434 ? 7.925 -8.540 40.335 1.00 69.25 434 LYS A N 1
ATOM 3320 C CA . LYS A 1 434 ? 7.350 -7.900 39.143 1.00 69.25 434 LYS A CA 1
ATOM 3321 C C . LYS A 1 434 ? 5.827 -7.709 39.267 1.00 69.25 434 LYS A C 1
ATOM 3323 O O . LYS A 1 434 ? 5.090 -8.660 39.506 1.00 69.25 434 LYS A O 1
ATOM 3328 N N . GLY A 1 435 ? 5.360 -6.467 39.112 1.00 69.75 435 GLY A N 1
ATOM 3329 C CA . GLY A 1 435 ? 3.932 -6.122 39.121 1.00 69.75 435 GLY A CA 1
ATOM 3330 C C . GLY A 1 435 ? 3.246 -6.172 40.491 1.00 69.75 435 GLY A C 1
ATOM 3331 O O . GLY A 1 435 ? 2.024 -6.052 40.550 1.00 69.75 435 GLY A O 1
ATOM 3332 N N . SER A 1 436 ? 3.997 -6.349 41.583 1.00 76.81 436 SER A N 1
ATOM 3333 C CA . SER A 1 436 ? 3.441 -6.389 42.939 1.00 76.81 436 SER A CA 1
ATOM 3334 C C . SER A 1 436 ? 3.425 -5.009 43.611 1.00 76.81 436 SER A C 1
ATOM 3336 O O . SER A 1 436 ? 4.270 -4.150 43.343 1.00 76.81 436 SER A O 1
ATOM 3338 N N . THR A 1 437 ? 2.464 -4.811 44.514 1.00 81.56 437 THR A N 1
ATOM 3339 C CA . THR A 1 437 ? 2.402 -3.665 45.431 1.00 81.56 437 THR A CA 1
ATOM 3340 C C . THR A 1 437 ? 2.509 -4.194 46.851 1.00 81.56 437 THR A C 1
ATOM 3342 O O . THR A 1 437 ? 1.741 -5.076 47.231 1.00 81.56 437 THR A O 1
ATOM 3345 N N . GLN A 1 438 ? 3.443 -3.666 47.638 1.00 79.75 438 GLN A N 1
ATOM 3346 C CA . GLN A 1 438 ? 3.643 -4.082 49.023 1.00 79.75 438 GLN A CA 1
ATOM 3347 C C . GLN A 1 438 ? 3.499 -2.910 49.989 1.00 79.75 438 GLN A C 1
ATOM 3349 O O . GLN A 1 438 ? 4.046 -1.831 49.768 1.00 79.75 438 GLN A O 1
ATOM 3354 N N . ALA A 1 439 ? 2.755 -3.133 51.073 1.00 82.00 439 ALA A N 1
ATOM 3355 C CA . ALA A 1 439 ? 2.575 -2.164 52.146 1.00 82.00 439 ALA A CA 1
ATOM 3356 C C . ALA A 1 439 ? 3.597 -2.429 53.257 1.00 82.00 439 ALA A C 1
ATOM 3358 O O . ALA A 1 439 ? 3.505 -3.423 53.979 1.00 82.00 439 ALA A O 1
ATOM 3359 N N . LEU A 1 440 ? 4.562 -1.525 53.409 1.00 82.81 440 LEU A N 1
ATOM 3360 C CA . LEU A 1 440 ? 5.599 -1.606 54.429 1.00 82.81 440 LEU A CA 1
ATOM 3361 C C . LEU A 1 440 ? 5.177 -0.799 55.660 1.00 82.81 440 LEU A C 1
ATOM 3363 O O . LEU A 1 440 ? 4.904 0.400 55.576 1.00 82.81 440 LEU A O 1
ATOM 3367 N N . LYS A 1 441 ? 5.123 -1.468 56.816 1.00 82.69 441 LYS A N 1
ATOM 3368 C CA . LYS A 1 441 ? 4.804 -0.849 58.110 1.00 82.69 441 LYS A CA 1
ATOM 3369 C C . LYS A 1 441 ? 6.087 -0.512 58.863 1.00 82.69 441 LYS A C 1
ATOM 3371 O O . LYS A 1 441 ? 6.907 -1.398 59.123 1.00 82.69 441 LYS A O 1
ATOM 3376 N N . PHE A 1 442 ? 6.228 0.746 59.264 1.00 81.12 442 PHE A N 1
ATOM 3377 C CA . PHE A 1 442 ? 7.364 1.240 60.034 1.00 81.12 442 PHE A CA 1
ATOM 3378 C C . PHE A 1 442 ? 6.922 1.730 61.413 1.00 81.12 442 PHE A C 1
ATOM 3380 O O . PHE A 1 442 ? 5.857 2.326 61.576 1.00 81.12 442 PHE A O 1
ATOM 3387 N N . THR A 1 443 ? 7.761 1.484 62.414 1.00 78.00 443 THR A N 1
ATOM 3388 C CA . THR A 1 443 ? 7.582 1.962 63.788 1.00 78.00 443 THR A CA 1
ATOM 3389 C C . THR A 1 443 ? 8.567 3.106 64.034 1.00 78.00 443 THR A C 1
ATOM 3391 O O . THR A 1 443 ? 9.714 2.853 64.394 1.00 78.00 443 THR A O 1
ATOM 3394 N N . GLY A 1 444 ? 8.148 4.351 63.781 1.00 75.75 444 GLY A N 1
ATOM 3395 C CA . GLY A 1 444 ? 8.982 5.554 63.930 1.00 75.75 444 GLY A CA 1
ATOM 3396 C C . GLY A 1 444 ? 8.915 6.505 62.724 1.00 75.75 444 GLY A C 1
ATOM 3397 O O . GLY A 1 444 ? 8.160 6.235 61.785 1.00 75.75 444 GLY A O 1
ATOM 3398 N N . PRO A 1 445 ? 9.676 7.618 62.741 1.00 74.88 445 PRO A N 1
ATOM 3399 C CA . PRO A 1 445 ? 9.796 8.511 61.590 1.00 74.88 445 PRO A CA 1
ATOM 3400 C C . PRO A 1 445 ? 10.388 7.745 60.403 1.00 74.88 445 PRO A C 1
ATOM 3402 O O . PRO A 1 445 ? 11.415 7.078 60.527 1.00 74.88 445 PRO A O 1
ATOM 3405 N N . VAL A 1 446 ? 9.702 7.802 59.261 1.00 84.06 446 VAL A N 1
ATOM 3406 C CA . VAL A 1 446 ? 10.085 7.059 58.057 1.00 84.06 446 VAL A CA 1
ATOM 3407 C C . VAL A 1 446 ? 10.841 7.994 57.145 1.00 84.06 446 VAL A C 1
ATOM 3409 O O . VAL A 1 446 ? 10.284 8.976 56.672 1.00 84.06 446 VAL A O 1
ATOM 3412 N N . THR A 1 447 ? 12.097 7.675 56.872 1.00 88.25 447 THR A N 1
ATOM 3413 C CA . THR A 1 447 ? 12.891 8.363 55.853 1.00 88.25 447 THR A CA 1
ATOM 3414 C C . THR A 1 447 ? 13.030 7.498 54.607 1.00 88.25 447 THR A C 1
ATOM 3416 O O . THR A 1 447 ? 12.867 6.273 54.658 1.00 88.25 447 THR A O 1
ATOM 3419 N N . VAL A 1 448 ? 13.383 8.106 53.478 1.00 84.94 448 VAL A N 1
ATOM 3420 C CA . VAL A 1 448 ? 13.687 7.374 52.236 1.00 84.94 448 VAL A CA 1
ATOM 3421 C C . VAL A 1 448 ? 14.785 6.331 52.453 1.00 84.94 448 VAL A C 1
ATOM 3423 O O . VAL A 1 448 ? 14.674 5.216 51.944 1.00 84.94 448 VAL A O 1
ATOM 3426 N N . GLY A 1 449 ? 15.797 6.640 53.267 1.00 84.38 449 GLY A N 1
ATOM 3427 C CA . GLY A 1 449 ? 16.840 5.695 53.667 1.00 84.38 449 GLY A CA 1
ATOM 3428 C C . GLY A 1 449 ? 16.285 4.475 54.409 1.00 84.38 449 GLY A C 1
ATOM 3429 O O . GLY A 1 449 ? 16.664 3.346 54.101 1.00 84.38 449 GLY A O 1
ATOM 3430 N N . SER A 1 450 ? 15.321 4.670 55.316 1.00 87.69 450 SER A N 1
ATOM 3431 C CA . SER A 1 450 ? 14.675 3.560 56.038 1.00 87.69 450 SER A CA 1
ATOM 3432 C C . SER A 1 450 ? 13.863 2.640 55.113 1.00 87.69 450 SER A C 1
ATOM 3434 O O . SER A 1 450 ? 13.871 1.418 55.287 1.00 87.69 450 SER A O 1
ATOM 3436 N N . VAL A 1 451 ? 13.222 3.205 54.082 1.00 85.88 451 VAL A N 1
ATOM 3437 C CA . VAL A 1 451 ? 12.508 2.436 53.051 1.00 85.88 451 VAL A CA 1
ATOM 3438 C C . VAL A 1 451 ? 13.490 1.684 52.157 1.00 85.88 451 VAL A C 1
ATOM 3440 O O . VAL A 1 451 ? 13.287 0.497 51.909 1.00 85.88 451 VAL A O 1
ATOM 3443 N N . ILE A 1 452 ? 14.580 2.333 51.726 1.00 86.38 452 ILE A N 1
ATOM 3444 C CA . ILE A 1 452 ? 15.650 1.700 50.940 1.00 86.38 452 ILE A CA 1
ATOM 3445 C C . ILE A 1 452 ? 16.228 0.498 51.689 1.00 86.38 452 ILE A C 1
ATOM 3447 O O . ILE A 1 452 ? 16.280 -0.586 51.115 1.00 86.38 452 ILE A O 1
ATOM 3451 N N . GLY A 1 453 ? 16.612 0.665 52.958 1.00 85.44 453 GLY A N 1
ATOM 3452 C CA . GLY A 1 453 ? 17.205 -0.410 53.756 1.00 85.44 453 GLY A CA 1
ATOM 3453 C C . GLY A 1 453 ? 16.247 -1.584 53.967 1.00 85.44 453 GLY A C 1
ATOM 3454 O O . GLY A 1 453 ? 16.646 -2.745 53.878 1.00 85.44 453 GLY A O 1
ATOM 3455 N N . ARG A 1 454 ? 14.951 -1.309 54.170 1.00 86.19 454 ARG A N 1
ATOM 3456 C CA . ARG A 1 454 ? 13.952 -2.371 54.350 1.00 86.19 454 ARG A CA 1
ATOM 3457 C C . ARG A 1 454 ? 13.664 -3.138 53.062 1.00 86.19 454 ARG A C 1
ATOM 3459 O O . ARG A 1 454 ? 13.646 -4.364 53.092 1.00 86.19 454 ARG A O 1
ATOM 3466 N N . VAL A 1 455 ? 13.520 -2.441 51.935 1.00 85.06 455 VAL A N 1
ATOM 3467 C CA . VAL A 1 455 ? 13.366 -3.070 50.610 1.00 85.06 455 VAL A CA 1
ATOM 3468 C C . VAL A 1 455 ? 14.634 -3.849 50.234 1.00 85.06 455 VAL A C 1
ATOM 3470 O O . VAL A 1 455 ? 14.545 -4.962 49.722 1.00 85.06 455 VAL A O 1
ATOM 3473 N N . ALA A 1 456 ? 15.820 -3.318 50.533 1.00 84.50 456 ALA A N 1
ATOM 3474 C CA . ALA A 1 456 ? 17.084 -4.020 50.321 1.00 84.50 456 ALA A CA 1
ATOM 3475 C C . ALA A 1 456 ? 17.144 -5.346 51.096 1.00 84.50 456 ALA A C 1
ATOM 3477 O O . ALA A 1 456 ? 17.484 -6.378 50.517 1.00 84.50 456 ALA A O 1
ATOM 3478 N N . ALA A 1 457 ? 16.761 -5.330 52.376 1.00 83.81 457 ALA A N 1
ATOM 3479 C CA . ALA A 1 457 ? 16.775 -6.508 53.239 1.00 83.81 457 ALA A CA 1
ATOM 3480 C C . ALA A 1 457 ? 15.708 -7.549 52.859 1.00 83.81 457 ALA A C 1
ATOM 3482 O O . ALA A 1 457 ? 16.004 -8.740 52.812 1.00 83.81 457 ALA A O 1
ATOM 3483 N N . GLU A 1 458 ? 14.478 -7.118 52.568 1.00 82.50 458 GLU A N 1
ATOM 3484 C CA . GLU A 1 458 ? 13.348 -8.016 52.287 1.00 82.50 458 GLU A CA 1
ATOM 3485 C C . GLU A 1 458 ? 13.478 -8.721 50.929 1.00 82.50 458 GLU A C 1
ATOM 3487 O O . GLU A 1 458 ? 13.103 -9.885 50.784 1.00 82.50 458 GLU A O 1
ATOM 3492 N N . PHE A 1 459 ? 14.079 -8.045 49.947 1.00 79.06 459 PHE A N 1
ATOM 3493 C CA . PHE A 1 459 ? 14.208 -8.555 48.581 1.00 79.06 459 PHE A CA 1
ATOM 3494 C C . PHE A 1 459 ? 15.636 -8.928 48.181 1.00 79.06 459 PHE A C 1
ATOM 3496 O O . PHE A 1 459 ? 15.871 -9.292 47.027 1.00 79.06 459 PHE A O 1
ATOM 3503 N N . ASN A 1 460 ? 16.581 -8.860 49.122 1.00 81.12 460 ASN A N 1
ATOM 3504 C CA . ASN A 1 460 ? 17.999 -9.142 48.904 1.00 81.12 460 ASN A CA 1
ATOM 3505 C C . ASN A 1 460 ? 18.598 -8.321 47.740 1.00 81.12 460 ASN A C 1
ATOM 3507 O O . ASN A 1 460 ? 19.313 -8.842 46.882 1.00 81.12 460 ASN A O 1
ATOM 3511 N N . ILE A 1 461 ? 18.266 -7.027 47.695 1.00 81.75 461 ILE A N 1
ATOM 3512 C CA . ILE A 1 461 ? 18.724 -6.077 46.672 1.00 81.75 461 ILE A CA 1
ATOM 3513 C C . ILE A 1 461 ? 19.801 -5.192 47.300 1.00 81.75 461 ILE A C 1
ATOM 3515 O O . ILE A 1 461 ? 19.555 -4.618 48.358 1.00 81.75 461 ILE A O 1
ATOM 3519 N N . PRO A 1 462 ? 20.979 -5.015 46.683 1.00 80.31 462 PRO A N 1
ATOM 3520 C CA . PRO A 1 462 ? 22.005 -4.167 47.274 1.00 80.31 462 PRO A CA 1
ATOM 3521 C C . PRO A 1 462 ? 21.548 -2.694 47.282 1.00 80.31 462 PRO A C 1
ATOM 3523 O O . PRO A 1 462 ? 21.064 -2.169 46.278 1.00 80.31 462 PRO A O 1
ATOM 3526 N N . GLU A 1 463 ? 21.689 -2.014 48.426 1.00 80.75 463 GLU A N 1
ATOM 3527 C CA . GLU A 1 463 ? 21.133 -0.666 48.660 1.00 80.75 463 GLU A CA 1
ATOM 3528 C C . GLU A 1 463 ? 21.570 0.363 47.610 1.00 80.75 463 GLU A C 1
ATOM 3530 O O . GLU A 1 463 ? 20.788 1.217 47.194 1.00 80.75 463 GLU A O 1
ATOM 3535 N N . ASN A 1 464 ? 22.810 0.255 47.123 1.00 79.81 464 ASN A N 1
ATOM 3536 C CA . ASN A 1 464 ? 23.371 1.122 46.083 1.00 79.81 464 ASN A CA 1
ATOM 3537 C C . ASN A 1 464 ? 22.573 1.105 44.767 1.00 79.81 464 ASN A C 1
ATOM 3539 O O . ASN A 1 464 ? 22.626 2.078 44.014 1.00 79.81 464 ASN A O 1
ATOM 3543 N N . VAL A 1 465 ? 21.835 0.030 44.488 1.00 79.69 465 VAL A N 1
ATOM 3544 C CA . VAL A 1 465 ? 20.976 -0.099 43.308 1.00 79.69 465 VAL A CA 1
ATOM 3545 C C . VAL A 1 465 ? 19.656 0.658 43.488 1.00 79.69 465 VAL A C 1
ATOM 3547 O O . VAL A 1 465 ? 19.113 1.173 42.509 1.00 79.69 465 VAL A O 1
ATOM 3550 N N . LEU A 1 466 ? 19.172 0.774 44.727 1.00 80.31 466 LEU A N 1
ATOM 3551 C CA . LEU A 1 466 ? 17.904 1.418 45.083 1.00 80.31 466 LEU A CA 1
ATOM 3552 C C . LEU A 1 466 ? 18.031 2.937 45.291 1.00 80.31 466 LEU A C 1
ATOM 3554 O O . LEU A 1 466 ? 17.036 3.660 45.177 1.00 80.31 466 LEU A O 1
ATOM 3558 N N . LYS A 1 467 ? 19.244 3.449 45.549 1.00 81.25 467 LYS A N 1
ATOM 3559 C CA . LYS A 1 467 ? 19.485 4.891 45.731 1.00 81.25 467 LYS A CA 1
ATOM 3560 C C . LYS A 1 467 ? 18.984 5.699 44.526 1.00 81.25 467 LYS A C 1
ATOM 3562 O O . LYS A 1 467 ? 19.307 5.398 43.376 1.00 81.25 467 LYS A O 1
ATOM 3567 N N . ASN A 1 468 ? 18.215 6.757 44.796 1.00 77.38 468 ASN A N 1
ATOM 3568 C CA . ASN A 1 468 ? 17.615 7.659 43.798 1.00 77.38 468 ASN A CA 1
ATOM 3569 C C . ASN A 1 468 ? 16.671 6.980 42.782 1.00 77.38 468 ASN A C 1
ATOM 3571 O O . ASN A 1 468 ? 16.475 7.496 41.676 1.00 77.38 468 ASN A O 1
ATOM 3575 N N . ARG A 1 469 ? 16.114 5.805 43.112 1.00 81.12 469 ARG A N 1
ATOM 3576 C CA . ARG A 1 469 ? 15.171 5.074 42.244 1.00 81.12 469 ARG A CA 1
ATOM 3577 C C . ARG A 1 469 ? 13.715 5.174 42.680 1.00 81.12 469 ARG A C 1
ATOM 3579 O O . ARG A 1 469 ? 12.842 4.814 41.898 1.00 81.12 469 ARG A O 1
ATOM 3586 N N . PHE A 1 470 ? 13.451 5.681 43.880 1.00 81.75 470 PHE A N 1
ATOM 3587 C CA . PHE A 1 470 ? 12.093 5.890 44.364 1.00 81.75 470 PHE A CA 1
ATOM 3588 C C . PHE A 1 470 ? 11.510 7.201 43.838 1.00 81.75 470 PHE A C 1
ATOM 3590 O O . PHE A 1 470 ? 12.132 8.268 43.899 1.00 81.75 470 PHE A O 1
ATOM 3597 N N . ARG A 1 471 ? 10.292 7.100 43.320 1.00 83.19 471 ARG A N 1
ATOM 3598 C CA . ARG A 1 471 ? 9.492 8.200 42.799 1.00 83.19 471 ARG A CA 1
ATOM 3599 C C . ARG A 1 471 ? 8.212 8.312 43.616 1.00 83.19 471 ARG A C 1
ATOM 3601 O O . ARG A 1 471 ? 7.534 7.310 43.814 1.00 83.19 471 ARG A O 1
ATOM 3608 N N . ASN A 1 472 ? 7.868 9.510 44.079 1.00 84.12 472 ASN A N 1
ATOM 3609 C CA . ASN A 1 472 ? 6.558 9.741 44.681 1.00 84.12 472 ASN A CA 1
ATOM 3610 C C . ASN A 1 472 ? 5.490 9.728 43.579 1.00 84.12 472 ASN A C 1
ATOM 3612 O O . ASN A 1 472 ? 5.590 10.499 42.625 1.00 84.12 472 ASN A O 1
ATOM 3616 N N . LYS A 1 473 ? 4.462 8.888 43.722 1.00 82.88 473 LYS A N 1
ATOM 3617 C CA . LYS A 1 473 ? 3.369 8.781 42.751 1.00 82.88 473 LYS A CA 1
ATOM 3618 C C . LYS A 1 473 ? 2.485 10.028 42.695 1.00 82.88 473 LYS A C 1
ATOM 3620 O O . LYS A 1 473 ? 1.941 10.331 41.640 1.00 82.88 473 LYS A O 1
ATOM 3625 N N . ALA A 1 474 ? 2.328 10.739 43.813 1.00 77.44 474 ALA A N 1
ATOM 3626 C CA . ALA A 1 474 ? 1.464 11.920 43.875 1.00 77.44 474 ALA A CA 1
ATOM 3627 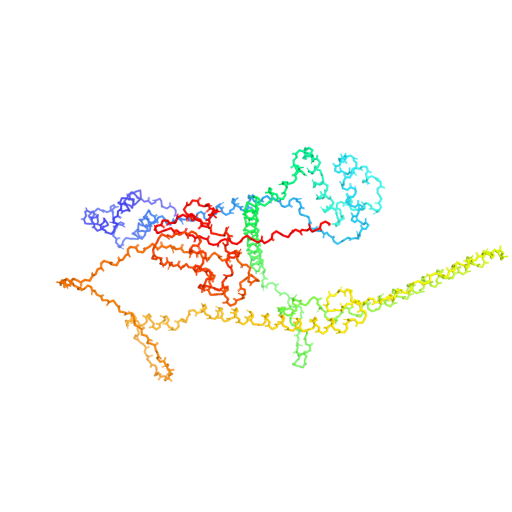C C . ALA A 1 474 ? 2.066 13.118 43.122 1.00 77.44 474 ALA A C 1
ATOM 3629 O O . ALA A 1 474 ? 1.366 13.788 42.368 1.00 77.44 474 ALA A O 1
ATOM 3630 N N . ASP A 1 475 ? 3.374 13.342 43.285 1.00 79.50 475 ASP A N 1
ATOM 3631 C CA . ASP A 1 475 ? 4.059 14.526 42.745 1.00 79.50 475 ASP A CA 1
ATOM 3632 C C . ASP A 1 475 ? 4.914 14.232 41.510 1.00 79.50 475 ASP A C 1
ATOM 3634 O O . ASP A 1 475 ? 5.535 15.137 40.951 1.00 79.50 475 ASP A O 1
ATOM 3638 N N . ASP A 1 476 ? 5.009 12.962 41.113 1.00 77.31 476 ASP A N 1
ATOM 3639 C CA . ASP A 1 476 ? 5.771 12.476 39.959 1.00 77.31 476 ASP A CA 1
ATOM 3640 C C . ASP A 1 476 ? 7.291 12.780 40.021 1.00 77.31 476 ASP A C 1
ATOM 3642 O O . ASP A 1 476 ? 8.033 12.618 39.040 1.00 77.31 476 ASP A O 1
ATOM 3646 N N . LYS A 1 477 ? 7.785 13.191 41.198 1.00 81.12 477 LYS A N 1
ATOM 3647 C CA . LYS A 1 477 ? 9.175 13.577 41.484 1.00 81.12 477 LYS A CA 1
ATOM 3648 C C . LYS A 1 477 ? 9.977 12.419 42.078 1.00 81.12 477 LYS A C 1
ATOM 3650 O O . LYS A 1 477 ? 9.479 11.639 42.886 1.00 81.12 477 LYS A O 1
ATOM 3655 N N . PHE A 1 478 ? 11.249 12.337 41.689 1.00 80.38 478 PHE A N 1
ATOM 3656 C CA . PHE A 1 478 ? 12.221 11.446 42.326 1.00 80.38 478 PHE A CA 1
ATOM 3657 C C . PHE A 1 478 ? 12.659 12.023 43.667 1.00 80.38 478 PHE A C 1
A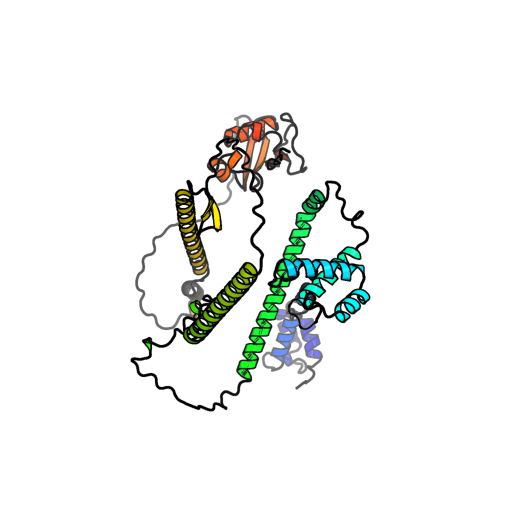TOM 3659 O O . PHE A 1 478 ? 12.991 13.209 43.738 1.00 80.38 478 PHE A O 1
ATOM 3666 N N . LEU A 1 479 ? 12.703 11.164 44.679 1.00 80.81 479 LEU A N 1
ATOM 3667 C CA . LEU A 1 479 ? 13.225 11.491 46.001 1.00 80.81 479 LEU A CA 1
ATOM 3668 C C . LEU A 1 479 ? 14.754 11.573 45.909 1.00 80.81 479 LEU A C 1
ATOM 3670 O O . LEU A 1 479 ? 15.389 10.695 45.314 1.00 80.81 479 LEU A O 1
ATOM 3674 N N . LYS A 1 480 ? 15.338 12.673 46.399 1.00 71.88 480 LYS A N 1
ATOM 3675 C CA . LYS A 1 480 ? 16.751 13.032 46.138 1.00 71.88 480 LYS A CA 1
ATOM 3676 C C . LYS A 1 480 ? 17.663 12.903 47.359 1.00 71.88 480 LYS A C 1
ATOM 3678 O O . LYS A 1 480 ? 18.874 13.047 47.197 1.00 71.88 480 LYS A O 1
ATOM 3683 N N . GLY A 1 481 ? 17.116 12.637 48.543 1.00 74.06 481 GLY A N 1
ATO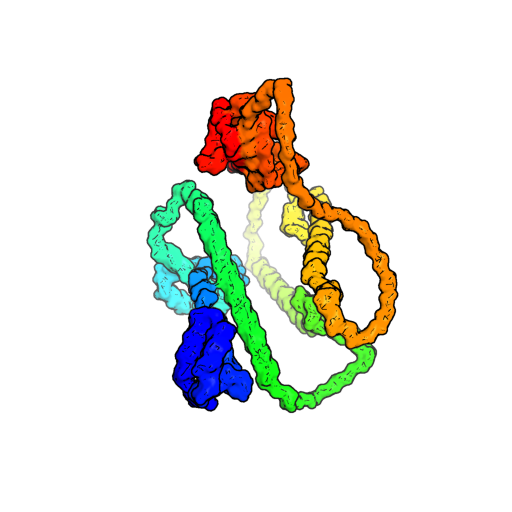M 3684 C CA . GLY A 1 481 ? 17.881 12.489 49.782 1.00 74.06 481 GLY A CA 1
ATOM 3685 C C . GLY A 1 481 ? 17.442 11.272 50.588 1.00 74.06 481 GLY A C 1
ATOM 3686 O O . GLY A 1 481 ? 16.268 10.919 50.587 1.00 74.06 481 GLY A O 1
ATOM 3687 N N . GLU A 1 482 ? 18.389 10.634 51.278 1.00 72.00 482 GLU A N 1
ATOM 3688 C CA . GLU A 1 482 ? 18.104 9.524 52.203 1.00 72.00 482 GLU A CA 1
ATOM 3689 C C . GLU A 1 482 ? 17.378 10.011 53.470 1.00 72.00 482 GLU A C 1
ATOM 3691 O O . GLU A 1 482 ? 16.626 9.243 54.066 1.00 72.00 482 GLU A O 1
ATOM 3696 N N . ASP A 1 483 ? 17.526 11.295 53.809 1.00 76.56 483 ASP A N 1
ATOM 3697 C CA . ASP A 1 483 ? 16.959 11.936 55.005 1.00 76.56 483 ASP A CA 1
ATOM 3698 C C . ASP A 1 483 ? 15.573 12.567 54.776 1.00 76.56 483 ASP A C 1
ATOM 3700 O O . ASP A 1 483 ? 15.025 13.209 55.666 1.00 76.56 483 ASP A O 1
ATOM 3704 N N . GLU A 1 484 ? 14.997 12.428 53.579 1.00 81.94 484 GLU A N 1
ATOM 3705 C CA . GLU A 1 484 ? 13.688 13.005 53.260 1.00 81.94 484 GLU A CA 1
ATOM 3706 C C . GLU A 1 484 ? 12.585 12.241 54.025 1.00 81.94 484 GLU A C 1
ATOM 3708 O O . GLU A 1 484 ? 12.461 11.019 53.896 1.00 81.94 484 GLU A O 1
ATOM 3713 N N . GLU A 1 485 ? 11.825 12.942 54.875 1.00 82.69 485 GLU A N 1
ATOM 3714 C CA . GLU A 1 485 ? 10.760 12.351 55.696 1.00 82.69 485 GLU A CA 1
ATOM 3715 C C . GLU A 1 485 ? 9.526 12.017 54.845 1.00 82.69 485 GLU A C 1
ATOM 3717 O O . GLU A 1 485 ? 9.040 12.829 54.056 1.00 82.69 485 GLU A O 1
ATOM 3722 N N . LEU A 1 486 ? 9.002 10.805 55.021 1.00 83.62 486 LEU A N 1
ATOM 3723 C CA . LEU A 1 486 ? 7.844 10.275 54.313 1.00 83.62 486 LEU A CA 1
ATOM 3724 C C . LEU A 1 486 ? 6.613 10.312 55.221 1.00 83.62 486 LEU A C 1
ATOM 3726 O O . LEU A 1 486 ? 6.642 9.871 56.373 1.00 83.62 486 LEU A O 1
ATOM 3730 N N . SER A 1 487 ? 5.508 10.822 54.683 1.00 82.88 487 SER A N 1
ATOM 3731 C CA . SER A 1 487 ? 4.230 10.896 55.387 1.00 82.88 487 SER A CA 1
ATOM 3732 C C . SER A 1 487 ? 3.464 9.568 55.339 1.00 82.88 487 SER A C 1
ATOM 3734 O O . SER A 1 487 ? 3.719 8.685 54.516 1.00 82.88 487 SER A O 1
ATOM 3736 N N . ASN A 1 488 ? 2.499 9.412 56.246 1.00 83.56 488 ASN A N 1
ATOM 3737 C CA . ASN A 1 488 ? 1.665 8.215 56.312 1.00 83.56 488 ASN A CA 1
ATOM 3738 C C . ASN A 1 488 ? 0.760 8.094 55.073 1.00 83.56 488 ASN A C 1
ATOM 3740 O O . ASN A 1 488 ? 0.092 9.058 54.701 1.00 83.56 488 ASN A O 1
ATOM 3744 N N . GLY A 1 489 ? 0.720 6.912 54.452 1.00 77.94 489 GLY A N 1
ATOM 3745 C CA . GLY A 1 489 ? -0.074 6.641 53.249 1.00 77.94 489 GLY A CA 1
ATOM 3746 C C . GLY A 1 489 ? 0.589 7.059 51.932 1.00 77.94 489 GLY A C 1
ATOM 3747 O O . GLY A 1 489 ? -0.065 7.051 50.887 1.00 77.94 489 GLY A O 1
ATOM 3748 N N . MET A 1 490 ? 1.872 7.428 51.951 1.00 83.81 490 MET A N 1
ATOM 3749 C CA . MET A 1 490 ? 2.600 7.801 50.739 1.00 83.81 490 MET A CA 1
ATOM 3750 C C . MET A 1 490 ? 2.816 6.583 49.827 1.00 83.81 490 MET A C 1
ATOM 3752 O O . MET A 1 490 ? 3.188 5.498 50.283 1.00 83.81 490 MET A O 1
ATOM 3756 N N . ARG A 1 491 ? 2.579 6.774 48.522 1.00 84.06 491 ARG A N 1
ATOM 3757 C CA . ARG A 1 491 ? 2.764 5.754 47.480 1.00 84.06 491 ARG A CA 1
ATOM 3758 C C . ARG A 1 491 ? 4.043 6.021 46.705 1.00 84.06 491 ARG A C 1
ATOM 3760 O O . ARG A 1 491 ? 4.155 7.041 46.024 1.00 84.06 491 ARG A O 1
ATOM 3767 N N . LEU A 1 492 ? 4.982 5.088 46.782 1.00 85.81 492 LEU A N 1
ATOM 3768 C CA . LEU A 1 492 ? 6.265 5.160 46.100 1.00 85.81 492 LEU A CA 1
ATOM 3769 C C . LEU 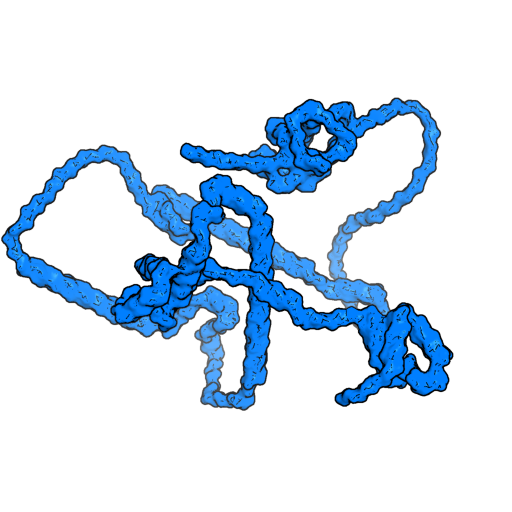A 1 492 ? 6.329 4.150 44.954 1.00 85.81 492 LEU A C 1
ATOM 3771 O O . LEU A 1 492 ? 5.918 3.000 45.087 1.00 85.81 492 LEU A O 1
ATOM 3775 N N . GLU A 1 493 ? 6.885 4.576 43.828 1.00 84.62 493 GLU A N 1
ATOM 3776 C CA . GLU A 1 493 ? 7.157 3.734 42.666 1.00 84.62 493 GLU A CA 1
ATOM 3777 C C . GLU A 1 493 ? 8.669 3.552 42.520 1.00 84.62 493 GLU A C 1
ATOM 3779 O O . GLU A 1 493 ? 9.430 4.524 42.535 1.00 84.62 493 GLU A O 1
ATOM 3784 N N . LEU A 1 494 ? 9.119 2.302 42.393 1.00 81.94 494 LEU A N 1
ATOM 3785 C CA . LEU A 1 494 ? 10.530 1.988 42.173 1.00 81.94 494 LEU A CA 1
ATOM 3786 C C . LEU A 1 494 ? 10.823 1.933 40.667 1.00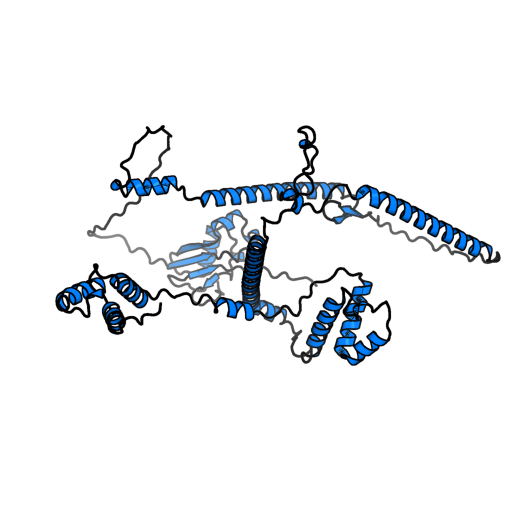 81.94 494 LEU A C 1
ATOM 3788 O O . LEU A 1 494 ? 10.367 1.024 39.976 1.00 81.94 494 LEU A O 1
ATOM 3792 N N . VAL A 1 495 ? 11.600 2.897 40.161 1.00 78.38 495 VAL A N 1
ATOM 3793 C CA . VAL A 1 495 ? 11.857 3.092 38.724 1.00 78.38 495 VAL A CA 1
ATOM 3794 C C . VAL A 1 495 ? 13.340 2.914 38.402 1.00 78.38 495 VAL A C 1
ATOM 3796 O O . VAL A 1 495 ? 14.198 3.700 38.810 1.00 78.38 495 VAL A O 1
ATOM 3799 N N . PHE A 1 496 ? 13.657 1.921 37.579 1.00 70.44 496 PHE A N 1
ATOM 3800 C CA . PHE A 1 496 ? 15.008 1.646 37.096 1.00 70.44 496 PHE A CA 1
ATOM 3801 C C . PHE A 1 496 ? 15.202 2.209 35.678 1.00 70.44 496 PHE A C 1
ATOM 3803 O O . PHE A 1 496 ? 14.602 1.779 34.703 1.00 70.44 496 PHE A O 1
ATOM 3810 N N . LYS A 1 497 ? 16.093 3.193 35.526 1.00 58.75 497 LYS A N 1
ATOM 3811 C CA . LYS A 1 497 ? 16.497 3.668 34.189 1.00 58.75 497 LYS A CA 1
ATOM 3812 C C . LYS A 1 497 ? 17.485 2.678 33.582 1.00 58.75 497 LYS A C 1
ATOM 3814 O O . LYS A 1 497 ? 18.543 2.459 34.178 1.00 58.75 497 LYS A O 1
ATOM 3819 N N . ALA A 1 498 ? 17.184 2.168 32.388 1.00 49.19 498 ALA A N 1
ATOM 3820 C CA . ALA A 1 498 ? 18.109 1.351 31.608 1.00 49.19 498 ALA A CA 1
ATOM 3821 C C . ALA A 1 498 ? 19.474 2.061 31.451 1.00 49.19 498 ALA A C 1
ATOM 3823 O O . ALA A 1 498 ? 19.514 3.275 31.206 1.00 49.19 498 ALA A O 1
ATOM 3824 N N . PRO A 1 499 ? 20.607 1.347 31.597 1.00 45.12 499 PRO A N 1
ATOM 3825 C CA . PRO A 1 499 ? 21.923 1.954 31.473 1.00 45.12 499 PRO A CA 1
ATOM 3826 C C . PRO A 1 499 ? 22.105 2.510 30.058 1.00 45.12 499 PRO A C 1
ATOM 3828 O O . PRO A 1 499 ? 22.035 1.781 29.068 1.00 45.12 499 PRO A O 1
ATOM 3831 N N . ARG A 1 500 ? 22.367 3.821 29.957 1.00 46.03 500 ARG A N 1
ATOM 3832 C CA . ARG A 1 500 ? 22.825 4.452 28.713 1.00 46.03 500 ARG A CA 1
ATOM 3833 C C . ARG A 1 500 ? 24.074 3.703 28.249 1.00 46.03 500 ARG A C 1
ATOM 3835 O O . ARG A 1 500 ? 25.105 3.771 28.919 1.00 46.03 500 ARG A O 1
ATOM 3842 N N . ARG A 1 501 ? 24.005 3.009 27.107 1.00 39.62 501 ARG A N 1
ATOM 3843 C CA . ARG A 1 501 ? 25.197 2.498 26.420 1.00 39.62 501 ARG A CA 1
ATOM 3844 C C . ARG A 1 501 ? 26.063 3.704 26.055 1.00 39.62 501 ARG A C 1
ATOM 3846 O O . ARG A 1 501 ? 25.822 4.362 25.049 1.00 39.62 501 ARG A O 1
ATOM 3853 N N . ARG A 1 502 ? 27.052 4.028 26.892 1.00 41.66 502 ARG A N 1
ATOM 3854 C CA . ARG A 1 502 ? 28.145 4.923 26.506 1.00 41.66 502 ARG A CA 1
ATOM 3855 C C . ARG A 1 502 ? 28.933 4.195 25.422 1.00 41.66 502 ARG A C 1
ATOM 3857 O O . ARG A 1 502 ? 29.775 3.358 25.733 1.00 41.66 502 ARG A O 1
ATOM 3864 N N . GLY A 1 503 ? 28.617 4.478 24.161 1.00 40.59 503 GLY A N 1
ATOM 3865 C CA . GLY A 1 503 ? 29.507 4.158 23.055 1.00 40.59 503 GLY A CA 1
ATOM 3866 C C . GLY A 1 503 ? 30.830 4.869 23.315 1.00 40.59 503 GLY A C 1
ATOM 3867 O O . GLY A 1 503 ? 30.877 6.098 23.333 1.00 40.59 503 GLY A O 1
ATOM 3868 N N . LYS A 1 504 ? 31.879 4.101 23.614 1.00 41.22 504 LYS A N 1
ATOM 3869 C CA . LYS A 1 504 ? 33.247 4.613 23.571 1.00 41.22 504 LYS A CA 1
ATOM 3870 C C . LYS A 1 504 ? 33.531 4.967 22.109 1.00 41.22 504 LYS A C 1
ATOM 3872 O O . LYS A 1 504 ? 33.357 4.109 21.246 1.00 41.22 504 LYS A O 1
ATOM 3877 N N . ARG A 1 505 ? 33.857 6.238 21.871 1.00 37.12 505 ARG A N 1
ATOM 3878 C CA . ARG A 1 505 ? 34.518 6.690 20.644 1.00 37.12 505 ARG A CA 1
ATOM 3879 C C . ARG A 1 505 ? 35.908 6.081 20.550 1.00 37.12 505 ARG A C 1
ATOM 3881 O O . ARG A 1 505 ? 36.507 5.869 21.632 1.00 37.12 505 ARG A O 1
#

Secondary structure (DSSP, 8-state):
------HHHHHHHHHHHSS-HHHHHHHHHHHHTT-GGGGGGSTTSTTHHHHHHHHHHHHS-------SSHHHHHHHTS---TT--------HHHHHHHHHHHHHHHHH-HHHHHHHHHHT-GGGGGGSTTSTTHHHHHHHHHHHHHHHHSS-TTTS--TTT-HHHHHHHTHHHHHHHHHHHHHHHHHHHHHHHHHHHHHHHHHHHHS-TT-----------TTTGGGSPPPTTSHHHHS-----SSSHHHHHHHHHHHHHHHHHHHHHHHHHHHHHHTTS-S--------PPP---------EEE-TTT--EEEGGGHHHHHHHHHHHHHHHHHHHHHHHHHHHHHHHTT---HHHHHHHHHHH-GGG--S---PPPP------------------------PPPP--EEEEEEE-TTS--HHHH-HHHHHHHTT-EEEEEESS-EEHHHHHHHHHHHHT--HHHHTT-EEETTT-PBP--TTPEEPTT-EEEE--PPP------

Sequence (505 aa):
MGEELPPLLKQTAEKVAEGDYMYKIGYLRGKVANRPEFAFMNETDPLYGHFMAMVMRIRNPVEEAKEEPVVEATAKAVRSLEWVTPHPVMTKRQRMRLHYTAQNVAVNGQSFLDFLCSRHDPDHAFLQPTDTLNPHFVALVRQYAKLLGTTPFTDTLGLSETAEQTVSAQRCVFLEKCQARADADSIVRARDAAAREYQARKADMEVDWADIVVVDTLAFPPEEIPALPLAMDTPAVRDVGVLPTLRGDIDMKSREEAAAAEQAQTRAEAEKNQRLRARLPAGMSGAVVRGAMGSTARASTATIECPVCGRMVRADGFSDHIRHEVANHTRDAELKKMLGEKRFAQAQQGQIDVNAVVADILAARPELGSGVAPAPVAVVRPALGVSLADSQLESKRAPDDIPAPGSGTVVEVTFLEKDVPPAVLGEPAWDRIKGSTQALKFTGPVTVGSVIGRVAAEFNIPENVLKNRFRNKADDKFLKGEDEELSNGMRLELVFKAPRRRGKR

Foldseek 3Di:
DDPPPDPVLLVLLLVCLPDPNVVSLVVCCVVCVPPPVVVLSDPPDPNVVVSVVNNCCNNPVPPPDPPDDPLVVLLVPQDDPLVDDPDDDDDPLLVVVLLVVLLVCLVPDDVVLVVVVVVPDPSVPLSDPPDPNVVVSVSSNVVNNVVVPPPDPPPPPPPPPCVVVVCVVCVVVVVVSVVSVVVSVVVVVVVVVVVVVVVVVVVVVVDPPVPDDDPDDDDDDPVCVVVDPDDCPPVVNVVDPDDPDPCVVVVVVVVVVVVVVVVVVVVVVVVVVVVVVVPDDPDDDDDDDDDDDDDDDDPPFDWDAQPQPRDTHGPVCNVVVNVVSVVVVVVVVVVVVVVVVVVVVVVVVPDDPVVVVVVVVCVVPVVVPPDDDDDDDDDDDDDDDDDDDDDDDDDDDDDDDDDDDDDWAKEKEFEEQPADDCVQQPPVLCVVRYGDIDIDTGDDFDFQLNVLVVCCVVSVHPSVQQQQQKAFPVVRDTDHDRGHTDGGPTYIYGHHDDDDPPDDD

Radius of gyration: 41.83 Å; chains: 1; bounding box: 128×75×117 Å